Protein AF-M8BTB1-F1 (afdb_monomer)

Sequence (686 aa):
MDWPGTSPEGPGRAARLHAGSASSSSRSDLHRRWAAGRYTNGGRPGSVLAQKFVGAPLPLIKCDHCLKKVVRRVSTTLEHPGWVFIKCLNDGNGCKFWYWEEEYIDILIERNLVDVRALLTSIEAVDETCALVARSEARHETRCEEATSTSLDSKKKETRKMEAALPQINNECIKKTLIQLRGAVMEVGYLLKCILVFRPSSSFDTKTTTTNAGQPVWNDNEALTVGPRGPILLEDYHLLEKIAHFARERIPERVVHARGASAKGFFECTHDVTGLTCADFLRAPGARTPVIVRFSTVIHERGSPETIRDPRGFAVKFYTREGNWDLLGNNFPVFFIRDGIKFPDVIHAFKPNPKSHVQEYWRVFDFLSHHPESLHTFFFLFDDVGIPTDYRHMDGFGVNTYTFVSRAGKSHYVKFHWRPTCGVSCLMDDEATLVGGKNHSHATQDLYDSIDAGNFPEWKLFVQVIDPDDEDRFDFDPLDDTKTWPEDLVPLQPVGRLVLDRNVDNFFNENEQLAFGPGLVVPGIYYSDDKMLQCRVFAYADTQRYRLGPNYLMLPVNAPKCGFKNNHYDGAMNFMHRDEEVDYSPSRHAPLRHAEPASFPVPTRPVVGKREKTRIKKENDFVQPGERYRSWAPDRQDRFVRRFADALAHPKVSHELRVIWIDFLSKCDKSCGMKVANRLNVKPSM

pLDDT: mean 81.17, std 25.57, range [21.28, 98.94]

InterPro domains:
  IPR002226 Catalase haem-binding site [PS00437] (536-544)
  IPR010582 Catalase immune-responsive domain [PF06628] (616-680)
  IPR011614 Catalase core domain [PF00199] (210-589)
  IPR011614 Catalase core domain [SM01060] (210-593)
  IPR018028 Catalase, mono-functional, haem-containing [PR00067] (223-246)
  IPR018028 Catalase, mono-functional, haem-containing [PR00067] (286-304)
  IPR018028 Catalase, mono-functional, haem-containing [PR00067] (307-324)
  IPR018028 Catalase, mono-functional, haem-containing [PR00067] (326-344)
  IPR018028 Catalase, mono-functional, haem-containing [PR00067] (491-518)
  IPR018028 Catalase, mono-functional, haem-containing [PR00067] (523-549)
  IPR018028 Catalase, mono-functional, haem-containing [PS51402] (206-686)
  IPR018028 Catalase, mono-functional, haem-containing [PTHR11465] (199-681)
  IPR020835 Catalase superfamily [SSF56634] (205-683)
  IPR024708 Catalase active site [PS00438] (246-262)

Structure (mmCIF, N/CA/C/O backbone):
data_AF-M8BTB1-F1
#
_entry.id   AF-M8BTB1-F1
#
loop_
_atom_site.group_PDB
_atom_site.id
_atom_site.type_symbol
_atom_site.label_atom_id
_atom_site.label_alt_id
_atom_site.label_comp_id
_atom_site.label_asym_id
_atom_site.label_entity_id
_atom_site.label_seq_id
_atom_site.pdbx_PDB_ins_code
_atom_site.Cartn_x
_atom_site.Cartn_y
_atom_site.Cartn_z
_atom_site.occupancy
_atom_site.B_iso_or_equiv
_atom_site.auth_seq_id
_atom_site.auth_comp_id
_atom_site.auth_asym_id
_atom_site.auth_atom_id
_atom_site.pdbx_PDB_model_num
ATOM 1 N N . MET A 1 1 ? -51.068 15.895 -27.884 1.00 33.16 1 MET A N 1
ATOM 2 C CA . MET A 1 1 ? -50.832 15.275 -29.201 1.00 33.16 1 MET A CA 1
ATOM 3 C C . MET A 1 1 ? -50.877 13.779 -28.986 1.00 33.16 1 MET A C 1
ATOM 5 O O . MET A 1 1 ? -50.023 13.238 -28.297 1.00 33.16 1 MET A O 1
ATOM 9 N N . ASP A 1 2 ? -51.975 13.207 -29.460 1.00 22.30 2 ASP A N 1
ATOM 10 C CA . ASP A 1 2 ? -52.465 11.838 -29.312 1.00 22.30 2 ASP A CA 1
ATOM 11 C C . ASP A 1 2 ? -51.694 10.809 -30.169 1.00 22.30 2 ASP A C 1
ATOM 13 O O . ASP A 1 2 ? -51.317 11.130 -31.292 1.00 22.30 2 ASP A O 1
ATOM 17 N N . TRP A 1 3 ? -51.430 9.614 -29.603 1.00 21.28 3 TRP A N 1
ATOM 18 C CA . TRP A 1 3 ? -51.891 8.258 -30.030 1.00 21.28 3 TRP A CA 1
ATOM 19 C C . TRP A 1 3 ? -51.055 7.572 -31.160 1.00 21.28 3 TRP A C 1
ATOM 21 O O . TRP A 1 3 ? -50.485 8.277 -31.983 1.00 21.28 3 TRP A O 1
ATOM 31 N N . PRO A 1 4 ? -51.084 6.226 -31.369 1.00 46.47 4 PRO A N 1
ATOM 32 C CA . PRO A 1 4 ? -51.023 5.062 -30.437 1.00 46.47 4 PRO A CA 1
ATOM 33 C C . PRO A 1 4 ? -50.519 3.703 -31.062 1.00 46.47 4 PRO A C 1
ATOM 35 O O . PRO A 1 4 ? -50.318 3.593 -32.267 1.00 46.47 4 PRO A O 1
ATOM 38 N N . GLY A 1 5 ? -50.527 2.619 -30.259 1.00 26.34 5 GLY A N 1
ATOM 39 C CA . GLY A 1 5 ? -50.915 1.241 -30.672 1.00 26.34 5 GLY A CA 1
ATOM 40 C C . GLY A 1 5 ? -49.775 0.267 -31.036 1.00 26.34 5 GLY A C 1
ATOM 41 O O . GLY A 1 5 ? -48.797 0.678 -31.638 1.00 26.34 5 GLY A O 1
ATOM 42 N N . THR A 1 6 ? -49.778 -1.039 -30.732 1.00 27.08 6 THR A N 1
ATOM 43 C CA . THR A 1 6 ? -50.752 -2.002 -30.163 1.00 27.08 6 THR A CA 1
ATOM 44 C C . THR A 1 6 ? -50.003 -3.315 -29.823 1.00 27.08 6 THR A C 1
ATOM 46 O O . THR A 1 6 ? -49.077 -3.692 -30.536 1.00 27.08 6 THR A O 1
ATOM 49 N N . SER A 1 7 ? -50.419 -3.998 -28.753 1.00 24.66 7 SER A N 1
ATOM 50 C CA . SER A 1 7 ? -50.024 -5.337 -28.232 1.00 24.66 7 SER A CA 1
ATOM 51 C C . SER A 1 7 ? -50.728 -6.504 -28.996 1.00 24.66 7 SER A C 1
ATOM 53 O O . SER A 1 7 ? -51.380 -6.188 -29.991 1.00 24.66 7 SER A O 1
ATOM 55 N N . PRO A 1 8 ? -50.857 -7.778 -28.511 1.00 49.72 8 PRO A N 1
ATOM 56 C CA . PRO A 1 8 ? -50.023 -8.730 -27.723 1.00 49.72 8 PRO A CA 1
ATOM 57 C C . PRO A 1 8 ? -50.091 -10.208 -28.282 1.00 49.72 8 PRO A C 1
ATOM 59 O O . PRO A 1 8 ? -50.503 -10.396 -29.417 1.00 49.72 8 PRO A O 1
ATOM 62 N N . GLU A 1 9 ? -49.757 -11.225 -27.450 1.00 27.61 9 GLU A N 1
ATOM 63 C CA . GLU A 1 9 ? -49.920 -12.718 -27.554 1.00 27.61 9 GLU A CA 1
ATOM 64 C C . GLU A 1 9 ? -48.595 -13.497 -27.749 1.00 27.61 9 GLU A C 1
ATOM 66 O O . GLU A 1 9 ? -47.782 -13.125 -28.580 1.00 27.61 9 GLU A O 1
ATOM 71 N N . GLY A 1 10 ? -48.231 -14.585 -27.052 1.00 26.22 10 GLY A N 1
ATOM 72 C CA . GLY A 1 10 ? -48.847 -15.480 -26.061 1.00 26.22 10 GLY A CA 1
ATOM 73 C C . GLY A 1 10 ? -47.844 -16.624 -25.709 1.00 26.22 10 GLY A C 1
ATOM 74 O O . GLY A 1 10 ? -46.775 -16.691 -26.316 1.00 26.22 10 GLY A O 1
ATOM 75 N N . PRO A 1 11 ? -48.117 -17.500 -24.717 1.00 36.50 11 PRO A N 1
ATOM 76 C CA . PRO A 1 11 ? -47.102 -18.248 -23.951 1.00 36.50 11 PRO A CA 1
ATOM 77 C C . PRO A 1 11 ? -46.966 -19.746 -24.317 1.00 36.50 11 PRO A C 1
ATOM 79 O O . PRO A 1 11 ? -47.913 -20.366 -24.788 1.00 36.50 11 PRO A O 1
ATOM 82 N N . GLY A 1 12 ? -45.820 -20.373 -24.000 1.00 26.22 12 GLY A N 1
ATOM 83 C CA . GLY A 1 12 ? -45.592 -21.817 -24.190 1.00 26.22 12 GLY A CA 1
ATOM 84 C C . GLY A 1 12 ? -44.710 -22.454 -23.107 1.00 26.22 12 GLY A C 1
ATOM 85 O O . GLY A 1 12 ? -43.561 -22.071 -22.917 1.00 26.22 12 GLY A O 1
ATOM 86 N N . ARG A 1 13 ? -45.282 -23.422 -22.380 1.00 25.05 13 ARG A N 1
ATOM 87 C CA . ARG A 1 13 ? -44.732 -24.166 -21.231 1.00 25.05 13 ARG A CA 1
ATOM 88 C C . ARG A 1 13 ? -43.845 -25.365 -21.626 1.00 25.05 13 ARG A C 1
ATOM 90 O O . ARG A 1 13 ? -44.177 -26.100 -22.541 1.00 25.05 13 ARG A O 1
ATOM 97 N N . ALA A 1 14 ? -42.811 -25.583 -20.806 1.00 24.09 14 ALA A N 1
ATOM 98 C CA . ALA A 1 14 ? -42.321 -26.822 -20.165 1.00 24.09 14 ALA A CA 1
ATOM 99 C C . ALA A 1 14 ? -42.413 -28.220 -20.838 1.00 24.09 14 ALA A C 1
ATOM 101 O O . ALA A 1 14 ? -43.501 -28.737 -21.058 1.00 24.09 14 ALA A O 1
ATOM 102 N N . ALA A 1 15 ? -41.260 -28.914 -20.875 1.00 25.62 15 ALA A N 1
ATOM 103 C CA . ALA A 1 15 ? -41.054 -30.352 -20.576 1.00 25.62 15 ALA A CA 1
ATOM 104 C C . ALA A 1 15 ? -39.531 -30.573 -20.353 1.00 25.62 15 ALA A C 1
ATOM 106 O O . ALA A 1 15 ? -38.748 -30.281 -21.247 1.00 25.62 15 ALA A O 1
ATOM 107 N N . ARG A 1 16 ? -38.978 -30.745 -19.141 1.00 22.28 16 ARG A N 1
ATOM 108 C CA . ARG A 1 16 ? -38.882 -31.919 -18.237 1.00 22.28 16 ARG A CA 1
ATOM 109 C C . ARG A 1 16 ? -38.422 -33.260 -18.851 1.00 22.28 16 ARG A C 1
ATOM 111 O O . ARG A 1 16 ? -39.192 -33.921 -19.527 1.00 22.28 16 ARG A O 1
ATOM 118 N N . LEU A 1 17 ? -37.237 -33.668 -18.360 1.00 22.52 17 LEU A N 1
ATOM 119 C CA . LEU A 1 17 ? -36.791 -35.009 -17.929 1.00 22.52 17 LEU A CA 1
ATOM 120 C C . LEU A 1 17 ? -36.373 -36.038 -18.999 1.00 22.52 17 LEU A C 1
ATOM 122 O O . LEU A 1 17 ? -37.210 -36.593 -19.693 1.00 22.52 17 LEU A O 1
ATOM 126 N N . HIS A 1 18 ? -35.095 -36.440 -18.987 1.00 24.55 18 HIS A N 1
ATOM 127 C CA . HIS A 1 18 ? -34.702 -37.685 -18.310 1.00 24.55 18 HIS A CA 1
ATOM 128 C C . HIS A 1 18 ? -33.186 -37.800 -18.090 1.00 24.55 18 HIS A C 1
ATOM 130 O O . HIS A 1 18 ? -32.370 -37.431 -18.929 1.00 24.55 18 HIS A O 1
ATOM 136 N N . ALA A 1 19 ? -32.855 -38.320 -16.909 1.00 22.86 19 ALA A N 1
ATOM 137 C CA . ALA A 1 19 ? -31.531 -38.669 -16.430 1.00 22.86 19 ALA A CA 1
ATOM 138 C C . ALA A 1 19 ? -31.000 -39.958 -17.082 1.00 22.86 19 ALA A C 1
ATOM 140 O O . ALA A 1 19 ? -31.765 -40.885 -17.341 1.00 22.86 19 ALA A O 1
ATOM 141 N N . GLY A 1 20 ? -29.678 -40.033 -17.248 1.00 23.72 20 GLY A N 1
ATOM 142 C CA . GLY A 1 20 ? -28.930 -41.252 -17.545 1.00 23.72 20 GLY A CA 1
ATOM 143 C C . GLY A 1 20 ? -27.602 -41.221 -16.792 1.00 23.72 20 GLY A C 1
ATOM 144 O O . GLY A 1 20 ? -26.759 -40.365 -17.040 1.00 23.72 20 GLY A O 1
ATOM 145 N N . SER A 1 21 ? -27.475 -42.109 -15.814 1.00 23.00 21 SER A N 1
ATOM 146 C CA . SER A 1 21 ? -26.400 -42.223 -14.832 1.00 23.00 21 SER A CA 1
ATOM 147 C C . SER A 1 21 ? -25.109 -42.848 -15.374 1.00 23.00 21 SER A C 1
ATOM 149 O O . SER A 1 21 ? -25.145 -43.802 -16.142 1.00 23.00 21 SER A O 1
ATOM 151 N N . ALA A 1 22 ? -23.997 -42.311 -14.866 1.00 24.64 22 ALA A N 1
ATOM 152 C CA . ALA A 1 22 ? -22.661 -42.867 -14.625 1.00 24.64 22 ALA A CA 1
ATOM 153 C C . ALA A 1 22 ? -22.288 -44.282 -15.129 1.00 24.64 22 ALA A C 1
ATOM 155 O O . ALA A 1 22 ? -22.871 -45.281 -14.719 1.00 24.64 22 ALA A O 1
ATOM 156 N N . SER A 1 23 ? -21.128 -44.361 -15.793 1.00 24.12 23 SER A N 1
ATOM 157 C CA . SER A 1 23 ? -20.128 -45.400 -15.511 1.00 24.12 23 SER A CA 1
ATOM 158 C C . SER A 1 23 ? -18.717 -44.894 -15.827 1.00 24.12 23 SER A C 1
ATOM 160 O O . SER A 1 23 ? -18.455 -44.353 -16.899 1.00 24.12 23 SER A O 1
ATOM 162 N N . SER A 1 24 ? -17.820 -45.082 -14.868 1.00 28.62 24 SER A N 1
ATOM 163 C CA . SER A 1 24 ? -16.385 -44.816 -14.895 1.00 28.62 24 SER A CA 1
ATOM 164 C C . SER A 1 24 ? -15.642 -45.573 -16.005 1.00 28.62 24 SER A C 1
ATOM 166 O O . SER A 1 24 ? -15.710 -46.800 -16.050 1.00 28.62 24 SER A O 1
ATOM 168 N N . SER A 1 25 ? -14.829 -44.879 -16.805 1.00 24.80 25 SER A N 1
ATOM 169 C CA . SER A 1 25 ? -13.706 -45.501 -17.521 1.00 24.80 25 SER A CA 1
ATOM 170 C C . SER A 1 25 ? -12.569 -44.494 -17.745 1.00 24.80 25 SER A C 1
ATOM 172 O O . SER A 1 25 ? -12.757 -43.466 -18.389 1.00 24.80 25 SER A O 1
ATOM 174 N N . SER A 1 26 ? -11.423 -44.809 -17.137 1.00 25.16 26 SER A N 1
ATOM 175 C CA . SER A 1 26 ? -10.041 -44.331 -17.318 1.00 25.16 26 SER A CA 1
ATOM 176 C C . SER A 1 26 ? -9.737 -43.103 -18.199 1.00 25.16 26 SER A C 1
ATOM 178 O O . SER A 1 26 ? -10.024 -43.058 -19.394 1.00 25.16 26 SER A O 1
ATOM 180 N N . ARG A 1 27 ? -8.946 -42.189 -17.610 1.00 30.00 27 ARG A N 1
ATOM 181 C CA . ARG A 1 27 ? -8.251 -40.999 -18.160 1.00 30.00 27 ARG A CA 1
ATOM 182 C C . ARG A 1 27 ? -7.426 -41.199 -19.457 1.00 30.00 27 ARG A C 1
ATOM 184 O O . ARG A 1 27 ? -6.781 -40.258 -19.898 1.00 30.00 27 ARG A O 1
ATOM 191 N N . SER A 1 28 ? -7.441 -42.371 -20.091 1.00 33.41 28 SER A N 1
ATOM 192 C CA . SER A 1 28 ? -6.636 -42.705 -21.277 1.00 33.41 28 SER A CA 1
ATOM 193 C C . SER A 1 28 ? -7.424 -42.885 -22.585 1.00 33.41 28 SER A C 1
ATOM 195 O O . SER A 1 28 ? -6.794 -42.977 -23.638 1.00 33.41 28 SER A O 1
ATOM 197 N N . ASP A 1 29 ? -8.765 -42.881 -22.568 1.00 30.41 29 ASP A N 1
ATOM 198 C CA . ASP A 1 29 ? -9.572 -43.195 -23.768 1.00 30.41 29 ASP A CA 1
ATOM 199 C C . ASP A 1 29 ? -10.225 -41.993 -24.479 1.00 30.41 29 ASP A C 1
ATOM 201 O O . ASP A 1 29 ? -10.598 -42.101 -25.651 1.00 30.41 29 ASP A O 1
ATOM 205 N N . LEU A 1 30 ? -10.279 -40.810 -23.853 1.00 33.53 30 LEU A N 1
ATOM 206 C CA . LEU A 1 30 ? -10.783 -39.590 -24.509 1.00 33.53 30 LEU A CA 1
ATOM 207 C C . LEU A 1 30 ? -9.789 -38.971 -25.513 1.00 33.53 30 LEU A C 1
ATOM 209 O O . LEU A 1 30 ? -10.208 -38.260 -26.423 1.00 33.53 30 LEU A O 1
ATOM 213 N N . HIS A 1 31 ? -8.500 -39.322 -25.446 1.00 34.06 31 HIS A N 1
ATOM 214 C CA . HIS A 1 31 ? -7.478 -38.839 -26.386 1.00 34.06 31 HIS A CA 1
ATOM 215 C C . HIS A 1 31 ? -7.442 -39.583 -27.737 1.00 34.06 31 HIS A C 1
ATOM 217 O O . HIS A 1 31 ? -6.807 -39.106 -28.677 1.00 34.06 31 HIS A O 1
ATOM 223 N N . ARG A 1 32 ? -8.122 -40.734 -27.897 1.00 33.00 32 ARG A N 1
ATOM 224 C CA . ARG A 1 32 ? -8.042 -41.549 -29.135 1.00 33.00 32 ARG A CA 1
ATOM 225 C C . ARG A 1 32 ? -9.231 -41.432 -30.095 1.00 33.00 32 ARG A C 1
ATOM 227 O O . ARG A 1 32 ? -9.130 -41.932 -31.215 1.00 33.00 32 ARG A O 1
ATOM 234 N N . ARG A 1 33 ? -10.333 -40.766 -29.728 1.00 30.70 33 ARG A N 1
ATOM 235 C CA . ARG A 1 33 ? -11.575 -40.764 -30.537 1.00 30.70 33 ARG A CA 1
ATOM 236 C C . ARG A 1 33 ? -11.783 -39.581 -31.497 1.00 30.70 33 ARG A C 1
ATOM 238 O O . ARG A 1 33 ? -12.766 -39.585 -32.225 1.00 30.70 33 ARG A O 1
ATOM 245 N N . TRP A 1 34 ? -10.852 -38.636 -31.610 1.00 37.97 34 TRP A N 1
ATOM 246 C CA . TRP A 1 34 ? -11.015 -37.436 -32.460 1.00 37.97 34 TRP A CA 1
ATOM 247 C C . TRP A 1 34 ? -10.370 -37.505 -33.861 1.00 37.97 34 TRP A C 1
ATOM 249 O O . TRP A 1 34 ? -10.175 -36.486 -34.514 1.00 37.97 34 TRP A O 1
ATOM 259 N N . ALA A 1 35 ? -10.032 -38.703 -34.355 1.00 32.06 35 ALA A N 1
ATOM 260 C CA . ALA A 1 35 ? -9.289 -38.883 -35.613 1.00 32.06 35 ALA A CA 1
ATOM 261 C C . ALA A 1 35 ? -10.071 -39.572 -36.753 1.00 32.06 35 ALA A C 1
ATOM 263 O O . ALA A 1 35 ? -9.459 -40.198 -37.617 1.00 32.06 35 ALA A O 1
ATOM 264 N N . ALA A 1 36 ? -11.402 -39.479 -36.780 1.00 32.38 36 ALA A N 1
ATOM 265 C CA . ALA A 1 36 ? -12.212 -40.027 -37.872 1.00 32.38 36 ALA A CA 1
ATOM 266 C C . ALA A 1 36 ? -13.366 -39.080 -38.247 1.00 32.38 36 ALA A C 1
ATOM 268 O O . ALA A 1 36 ? -14.515 -39.301 -37.881 1.00 32.38 36 ALA A O 1
ATOM 269 N N . GLY A 1 37 ? -13.052 -38.021 -38.996 1.00 26.11 37 GLY A N 1
ATOM 270 C CA . GLY A 1 37 ? -14.020 -37.093 -39.587 1.00 26.11 37 GLY A CA 1
ATOM 271 C C . GLY A 1 37 ? -13.516 -36.611 -40.948 1.00 26.11 37 GLY A C 1
ATOM 272 O O . GLY A 1 37 ? -12.544 -35.872 -41.025 1.00 26.11 37 GLY A O 1
ATOM 273 N N . ARG A 1 38 ? -14.134 -37.127 -42.012 1.00 27.16 38 ARG A N 1
ATOM 274 C CA . ARG A 1 38 ? -13.758 -37.066 -43.437 1.00 27.16 38 ARG A CA 1
ATOM 275 C C . ARG A 1 38 ? -13.586 -35.634 -43.981 1.00 27.16 38 ARG A C 1
ATOM 277 O O . ARG A 1 38 ? -14.504 -34.831 -43.879 1.00 27.16 38 ARG A O 1
ATOM 284 N N . TYR A 1 39 ? -12.479 -35.379 -44.686 1.00 28.33 39 TYR A N 1
ATOM 285 C CA . TYR A 1 39 ? -12.365 -34.296 -45.672 1.00 28.33 39 TYR A CA 1
ATOM 286 C C . TYR A 1 39 ? -12.638 -34.870 -47.069 1.00 28.33 39 TYR A C 1
ATOM 288 O O . TYR A 1 39 ? -11.906 -35.746 -47.528 1.00 28.33 39 TYR A O 1
ATOM 296 N N . THR A 1 40 ? -13.679 -34.397 -47.754 1.00 27.52 40 THR A N 1
ATOM 297 C CA . THR A 1 40 ? -13.929 -34.708 -49.171 1.00 27.52 40 THR A CA 1
ATOM 298 C C . THR A 1 40 ? -13.496 -33.539 -50.050 1.00 27.52 40 THR A C 1
ATOM 300 O O . THR A 1 40 ? -14.032 -32.440 -49.927 1.00 27.52 40 THR A O 1
ATOM 303 N N . ASN A 1 41 ? -12.551 -33.795 -50.958 1.00 30.44 41 ASN A N 1
ATOM 304 C CA . ASN A 1 41 ? -12.220 -32.932 -52.092 1.00 30.44 41 ASN A CA 1
ATOM 305 C C . ASN A 1 41 ? -13.186 -33.210 -53.258 1.00 30.44 41 ASN A C 1
ATOM 307 O O . ASN A 1 41 ? -13.274 -34.346 -53.717 1.00 30.44 41 ASN A O 1
ATOM 311 N N . GLY A 1 42 ? -13.842 -32.172 -53.780 1.00 23.44 42 GLY A N 1
ATOM 312 C CA . GLY A 1 42 ? -14.579 -32.184 -55.050 1.00 23.44 42 GLY A CA 1
ATOM 313 C C . GLY A 1 42 ? -14.791 -30.749 -55.558 1.00 23.44 42 GLY A C 1
ATOM 314 O O . GLY A 1 42 ? -15.279 -29.916 -54.805 1.00 23.44 42 GLY A O 1
ATOM 315 N N . GLY A 1 43 ? -14.348 -30.450 -56.791 1.00 23.52 43 GLY A N 1
ATOM 316 C CA . GLY A 1 43 ? -14.381 -29.117 -57.443 1.00 23.52 43 GLY A CA 1
ATOM 317 C C . GLY A 1 43 ? -15.799 -28.574 -57.705 1.00 23.52 43 GLY A C 1
ATOM 318 O O . GLY A 1 43 ? -16.763 -29.309 -57.556 1.00 23.52 43 GLY A O 1
ATOM 319 N N . ARG A 1 44 ? -16.040 -27.325 -58.138 1.00 24.66 44 ARG A N 1
ATOM 320 C CA . ARG A 1 44 ? -15.306 -26.391 -59.029 1.00 24.66 44 ARG A CA 1
ATOM 321 C C . ARG A 1 44 ? -15.930 -24.953 -58.873 1.00 24.66 44 ARG A C 1
ATOM 323 O O . ARG A 1 44 ? -16.684 -24.766 -57.929 1.00 24.66 44 ARG A O 1
ATOM 330 N N . PRO A 1 45 ? -15.619 -23.928 -59.701 1.00 39.88 45 PRO A N 1
ATOM 331 C CA . PRO A 1 45 ? -14.878 -22.714 -59.337 1.00 39.88 45 PRO A CA 1
ATOM 332 C C . PRO A 1 45 ? -15.718 -21.423 -59.175 1.00 39.88 45 PRO A C 1
ATOM 334 O O . PRO A 1 45 ? -16.728 -21.244 -59.848 1.00 39.88 45 PRO A O 1
ATOM 337 N N . GLY A 1 46 ? -15.203 -20.456 -58.404 1.00 26.28 46 GLY A N 1
ATOM 338 C CA . GLY A 1 46 ? -15.577 -19.042 -58.555 1.00 26.28 46 GLY A CA 1
ATOM 339 C C . GLY A 1 46 ? -15.630 -18.235 -57.260 1.00 26.28 46 GLY A C 1
ATOM 340 O O . GLY A 1 46 ? -16.676 -18.173 -56.639 1.00 26.28 46 GLY A O 1
ATOM 341 N N . SER A 1 47 ? -14.514 -17.597 -56.895 1.00 24.88 47 SER A N 1
ATOM 342 C CA . SER A 1 47 ? -14.435 -16.211 -56.389 1.00 24.88 47 SER A CA 1
ATOM 343 C C . SER A 1 47 ? -13.053 -15.982 -55.775 1.00 24.88 47 SER A C 1
ATOM 345 O O . SER A 1 47 ? -12.616 -16.703 -54.879 1.00 24.88 47 SER A O 1
ATOM 347 N N . VAL A 1 48 ? -12.351 -14.991 -56.306 1.00 36.56 48 VAL A N 1
ATOM 348 C CA . VAL A 1 48 ? -11.029 -14.530 -55.877 1.00 36.56 48 VAL A CA 1
ATOM 349 C C . VAL A 1 48 ? -11.116 -13.919 -54.464 1.00 36.56 48 VAL A C 1
ATOM 351 O O . VAL A 1 48 ? -12.111 -13.275 -54.153 1.00 36.56 48 VAL A O 1
ATOM 354 N N . LEU A 1 49 ? -10.049 -14.110 -53.667 1.00 34.06 49 LEU A N 1
ATOM 355 C CA . LEU A 1 49 ? -9.771 -13.621 -52.295 1.00 34.06 49 LEU A CA 1
ATOM 356 C C . LEU A 1 49 ? -10.269 -14.486 -51.116 1.00 34.06 49 LEU A C 1
ATOM 358 O O . LEU A 1 49 ? -11.184 -14.128 -50.385 1.00 34.06 49 LEU A O 1
ATOM 362 N N . ALA A 1 50 ? -9.537 -15.573 -50.843 1.00 25.95 50 ALA A N 1
ATOM 363 C CA . ALA A 1 50 ? -9.417 -16.143 -49.500 1.00 25.95 50 ALA A CA 1
ATOM 364 C C . ALA A 1 50 ? -7.933 -16.127 -49.090 1.00 25.95 50 ALA A C 1
ATOM 366 O O . ALA A 1 50 ? -7.126 -16.905 -49.606 1.00 25.95 50 ALA A O 1
ATOM 367 N N . GLN A 1 51 ? -7.559 -15.217 -48.185 1.00 29.97 51 GLN A N 1
ATOM 368 C CA . GLN A 1 51 ? -6.248 -15.210 -47.535 1.00 29.97 51 GLN A CA 1
ATOM 369 C C . GLN A 1 51 ? -6.088 -16.492 -46.706 1.00 29.97 51 GLN A C 1
ATOM 371 O O . GLN A 1 51 ? -6.708 -16.671 -45.659 1.00 29.97 51 GLN A O 1
ATOM 376 N N . LYS A 1 52 ? -5.239 -17.406 -47.181 1.00 30.20 52 LYS A N 1
ATOM 377 C CA . LYS A 1 52 ? -4.748 -18.540 -46.396 1.00 30.20 52 LYS A CA 1
ATOM 378 C C . LYS A 1 52 ? -3.677 -18.045 -45.418 1.00 30.20 52 LYS A C 1
ATOM 380 O O . LYS A 1 52 ? -2.531 -17.865 -45.819 1.00 30.20 52 LYS A O 1
ATOM 385 N N . PHE A 1 53 ? -4.000 -17.922 -44.133 1.00 33.88 53 PHE A N 1
ATOM 386 C CA . PHE A 1 53 ? -2.976 -17.936 -43.081 1.00 33.88 53 PHE A CA 1
ATOM 387 C C . PHE A 1 53 ? -2.429 -19.366 -42.933 1.00 33.88 53 PHE A C 1
ATOM 389 O O . PHE A 1 53 ? -2.904 -20.167 -42.128 1.00 33.88 53 PHE A O 1
ATOM 396 N N . VAL A 1 54 ? -1.433 -19.718 -43.750 1.00 42.62 54 VAL A N 1
ATOM 397 C CA . VAL A 1 54 ? -0.609 -20.916 -43.542 1.00 42.62 54 VAL A CA 1
ATOM 398 C C . VAL A 1 54 ? 0.554 -20.498 -42.649 1.00 42.62 54 VAL A C 1
ATOM 400 O O . VAL A 1 54 ? 1.526 -19.932 -43.131 1.00 42.62 54 VAL A O 1
ATOM 403 N N . GLY A 1 55 ? 0.463 -20.741 -41.340 1.00 53.00 55 GLY A N 1
ATOM 404 C CA . GLY A 1 55 ? 1.590 -20.490 -40.432 1.00 53.00 55 GLY A CA 1
ATOM 405 C C . GLY A 1 55 ? 2.840 -21.249 -40.894 1.00 53.00 55 GLY A C 1
ATOM 406 O O . GLY A 1 55 ? 2.753 -22.442 -41.221 1.00 53.00 55 GLY A O 1
ATOM 407 N N . ALA A 1 56 ? 3.960 -20.533 -40.963 1.00 64.00 56 ALA A N 1
ATOM 408 C CA . ALA A 1 56 ? 5.224 -21.021 -41.493 1.00 64.00 56 ALA A CA 1
ATOM 409 C C . ALA A 1 56 ? 5.799 -22.181 -40.647 1.00 64.00 56 ALA A C 1
ATOM 411 O O . ALA A 1 56 ? 5.554 -22.243 -39.438 1.00 64.00 56 ALA A O 1
ATOM 412 N N . PRO A 1 57 ? 6.558 -23.112 -41.259 1.00 74.06 57 PRO A N 1
ATOM 413 C CA . PRO A 1 57 ? 7.321 -24.125 -40.532 1.00 74.06 57 PRO A CA 1
ATOM 414 C C . PRO A 1 57 ? 8.267 -23.480 -39.523 1.00 74.06 57 PRO A C 1
ATOM 416 O O . PRO A 1 57 ? 8.994 -22.562 -39.888 1.00 74.06 57 PRO A O 1
ATOM 419 N N . LEU A 1 58 ? 8.317 -24.001 -38.298 1.00 69.00 58 LEU A N 1
ATOM 420 C CA . LEU A 1 58 ? 9.337 -23.647 -37.313 1.00 69.00 58 LEU A CA 1
ATOM 421 C C . LEU A 1 58 ? 10.585 -24.498 -37.607 1.00 69.00 58 LEU A C 1
ATOM 423 O O . LEU A 1 58 ? 10.573 -25.704 -37.353 1.00 69.00 58 LEU A O 1
ATOM 427 N N . PRO A 1 59 ? 11.645 -23.936 -38.218 1.00 60.69 59 PRO A N 1
ATOM 428 C CA . PRO A 1 59 ? 12.709 -24.737 -38.821 1.00 60.69 59 PRO A CA 1
ATOM 429 C C . PRO A 1 59 ? 13.655 -25.368 -37.795 1.00 60.69 59 PRO A C 1
ATOM 431 O O . PRO A 1 59 ? 14.297 -26.361 -38.126 1.00 60.69 59 PRO A O 1
ATOM 434 N N . LEU A 1 60 ? 13.712 -24.814 -36.581 1.00 63.00 60 LEU A N 1
ATOM 435 C CA . LEU A 1 60 ? 14.592 -25.250 -35.494 1.00 63.00 60 LEU A CA 1
ATOM 436 C C . LEU A 1 60 ? 13.940 -26.270 -34.555 1.00 63.00 60 LEU A C 1
ATOM 438 O O . LEU A 1 60 ? 14.610 -26.791 -33.671 1.00 63.00 60 LEU A O 1
ATOM 442 N N . ILE A 1 61 ? 12.646 -26.546 -34.725 1.00 72.25 61 ILE A N 1
ATOM 443 C CA . ILE A 1 61 ? 11.844 -27.303 -33.766 1.00 72.25 61 ILE A CA 1
ATOM 444 C C . ILE A 1 61 ? 11.236 -28.531 -34.454 1.00 72.25 61 ILE A C 1
ATOM 446 O O . ILE A 1 61 ? 10.677 -28.438 -35.554 1.00 72.25 61 ILE A O 1
ATOM 450 N N . LYS A 1 62 ? 11.356 -29.698 -33.810 1.00 78.44 62 LYS A N 1
ATOM 451 C CA . LYS A 1 62 ? 10.957 -30.994 -34.373 1.00 78.44 62 LYS A CA 1
ATOM 452 C C . LYS A 1 62 ? 9.883 -31.690 -33.544 1.00 78.44 62 LYS A C 1
ATOM 454 O O . LYS A 1 62 ? 9.93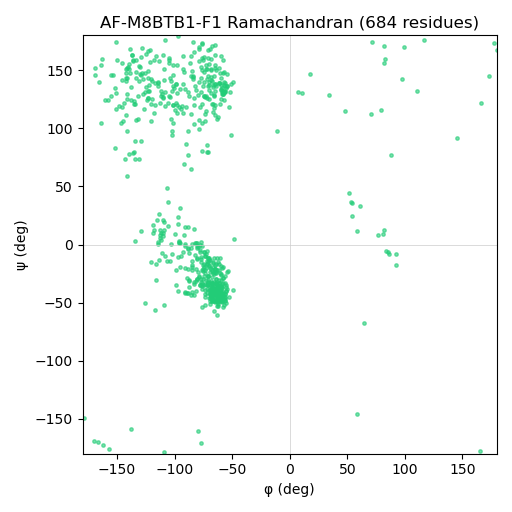1 -31.724 -32.321 1.00 78.44 62 LYS A O 1
ATOM 459 N N . CYS A 1 63 ? 8.940 -32.316 -34.242 1.00 81.00 63 CYS A N 1
ATOM 460 C CA . CYS A 1 63 ? 7.921 -33.187 -33.665 1.00 81.00 63 CYS A CA 1
ATOM 461 C C . CYS A 1 63 ? 8.577 -34.328 -32.875 1.00 81.00 63 CYS A C 1
ATOM 463 O O . CYS A 1 63 ? 9.435 -35.018 -33.421 1.00 81.00 63 CYS A O 1
ATOM 465 N N . ASP A 1 64 ? 8.138 -34.574 -31.642 1.00 78.56 64 ASP A N 1
ATOM 466 C CA . ASP A 1 64 ? 8.730 -35.606 -30.777 1.00 78.56 64 ASP A CA 1
ATOM 467 C C . ASP A 1 64 ? 8.446 -37.047 -31.250 1.00 78.56 64 ASP A C 1
ATOM 469 O O . ASP A 1 64 ? 9.186 -37.969 -30.924 1.00 78.56 64 ASP A O 1
ATOM 473 N N . HIS A 1 65 ? 7.409 -37.238 -32.073 1.00 81.44 65 HIS A N 1
ATOM 474 C CA . HIS A 1 65 ? 7.019 -38.543 -32.607 1.00 81.44 65 HIS A CA 1
ATOM 475 C C . HIS A 1 65 ? 7.727 -38.933 -33.910 1.00 81.44 65 HIS A C 1
ATOM 477 O O . HIS A 1 65 ? 7.993 -40.111 -34.129 1.00 81.44 65 HIS A O 1
ATOM 483 N N . CYS A 1 66 ? 7.992 -37.986 -34.816 1.00 83.38 66 CYS A N 1
ATOM 484 C CA . CYS A 1 66 ? 8.542 -38.303 -36.147 1.00 83.38 66 CYS A CA 1
ATOM 485 C C . CYS A 1 66 ? 9.699 -37.402 -36.594 1.00 83.38 66 CYS A C 1
ATOM 487 O O . CYS A 1 66 ? 10.169 -37.520 -37.727 1.00 83.38 66 CYS A O 1
ATOM 489 N N . LEU A 1 67 ? 10.139 -36.482 -35.730 1.00 78.38 67 LEU A N 1
ATOM 490 C CA . LEU A 1 67 ? 11.274 -35.573 -35.924 1.00 78.38 67 LEU A CA 1
ATOM 491 C C . LEU A 1 67 ? 11.184 -34.654 -37.156 1.00 78.38 67 LEU A C 1
ATOM 493 O O . LEU A 1 67 ? 12.156 -33.994 -37.531 1.00 78.38 67 LEU A O 1
ATOM 497 N N . LYS A 1 68 ? 10.013 -34.575 -37.795 1.00 83.62 68 LYS A N 1
ATOM 498 C CA . LYS A 1 68 ? 9.722 -33.604 -38.856 1.00 83.62 68 LYS A CA 1
ATOM 499 C C . LYS A 1 68 ? 9.418 -32.233 -38.255 1.00 83.62 68 LYS A C 1
ATOM 501 O O . LYS A 1 68 ? 9.005 -32.128 -37.101 1.00 83.62 68 LYS A O 1
ATOM 506 N N . LYS A 1 69 ? 9.589 -31.184 -39.064 1.00 82.25 69 LYS A N 1
ATOM 507 C CA . LYS A 1 69 ? 9.282 -29.802 -38.675 1.00 82.25 69 LYS A CA 1
ATOM 508 C C . LYS A 1 69 ? 7.820 -29.667 -38.248 1.00 82.25 69 LYS A C 1
ATOM 510 O O . LYS A 1 69 ? 6.933 -30.354 -38.766 1.00 82.25 69 LYS A O 1
ATOM 515 N N . VAL A 1 70 ? 7.586 -28.758 -37.318 1.00 84.69 70 VAL A N 1
ATOM 516 C CA . VAL A 1 70 ? 6.254 -28.436 -36.804 1.00 84.69 70 VAL A CA 1
ATOM 517 C C . VAL A 1 70 ? 5.818 -27.052 -37.268 1.00 84.69 70 VAL A C 1
ATOM 519 O O . VAL A 1 70 ? 6.627 -26.249 -37.733 1.00 84.69 70 VAL A O 1
ATOM 522 N N . VAL A 1 71 ? 4.525 -26.778 -37.168 1.00 83.19 71 VAL A N 1
ATOM 523 C CA . VAL A 1 71 ? 3.930 -25.475 -37.463 1.00 83.19 71 VAL A CA 1
ATOM 524 C C . VAL A 1 71 ? 3.172 -24.958 -36.260 1.00 83.19 71 VAL A C 1
ATOM 526 O O . VAL A 1 71 ? 2.484 -25.713 -35.574 1.00 83.19 71 VAL A O 1
ATOM 529 N N . ARG A 1 72 ? 3.247 -23.643 -36.070 1.00 81.81 72 ARG A N 1
ATOM 530 C CA . ARG A 1 72 ? 2.414 -22.913 -35.121 1.00 81.81 72 ARG A CA 1
ATOM 531 C C . ARG A 1 72 ? 1.051 -22.615 -35.739 1.00 81.81 72 ARG A C 1
ATOM 533 O O . ARG A 1 72 ? 0.954 -22.240 -36.918 1.00 81.81 72 ARG A O 1
ATOM 540 N N . ARG A 1 73 ? -0.012 -22.813 -34.966 1.00 79.94 73 ARG A N 1
ATOM 541 C CA . ARG A 1 73 ? -1.401 -22.566 -35.365 1.00 79.94 73 ARG A CA 1
ATOM 542 C C . ARG A 1 73 ? -2.166 -21.930 -34.214 1.00 79.94 73 ARG A C 1
ATOM 544 O O . ARG A 1 73 ? -1.813 -22.099 -33.055 1.00 79.94 73 ARG A O 1
ATOM 551 N N . VAL A 1 74 ? -3.218 -21.203 -34.566 1.00 71.06 74 VAL A N 1
ATOM 552 C CA . VAL A 1 74 ? -4.143 -20.582 -33.618 1.00 71.06 74 VAL A CA 1
ATOM 553 C C . VAL A 1 74 ? -5.476 -21.309 -33.734 1.00 71.06 74 VAL A C 1
ATOM 555 O O . VAL A 1 74 ? -5.974 -21.520 -34.841 1.00 71.06 74 VAL A O 1
ATOM 558 N N . SER A 1 75 ? -6.020 -21.742 -32.605 1.00 72.50 75 SER A N 1
ATOM 559 C CA . SER A 1 75 ? -7.286 -22.450 -32.514 1.00 72.50 75 SER A CA 1
ATOM 560 C C . SER A 1 75 ? -8.447 -21.505 -32.799 1.00 72.50 75 SER A C 1
ATOM 562 O O . SER A 1 75 ? -8.499 -20.374 -32.315 1.00 72.50 75 SER A O 1
ATOM 564 N N . THR A 1 76 ? -9.395 -21.984 -33.597 1.00 73.12 76 THR A N 1
ATOM 565 C CA . THR A 1 76 ? -10.635 -21.278 -33.944 1.00 73.12 76 THR A CA 1
ATOM 566 C C . THR A 1 76 ? -11.870 -21.948 -33.336 1.00 73.12 76 THR A C 1
ATOM 568 O O . THR A 1 76 ? -12.996 -21.604 -33.684 1.00 73.12 76 THR A O 1
ATOM 571 N N . THR A 1 77 ? -11.679 -22.920 -32.438 1.00 64.00 77 THR A N 1
ATOM 572 C CA . THR A 1 77 ? -12.773 -23.644 -31.775 1.00 64.00 77 THR A CA 1
ATOM 573 C C . THR A 1 77 ? -13.485 -22.771 -30.744 1.00 64.00 77 THR A C 1
ATOM 575 O O . THR A 1 77 ? -12.840 -21.941 -30.111 1.00 64.00 77 THR A O 1
ATOM 578 N N . LEU A 1 78 ? -14.774 -23.028 -30.506 1.00 49.31 78 LEU A N 1
ATOM 579 C CA . LEU A 1 78 ? -15.590 -22.329 -29.500 1.00 49.31 78 LEU A CA 1
ATOM 580 C C . LEU A 1 78 ? -15.083 -22.490 -28.057 1.00 49.31 78 LEU A C 1
ATOM 582 O O . LEU A 1 78 ? -15.251 -21.575 -27.262 1.00 49.31 78 LEU A O 1
ATOM 586 N N . GLU A 1 79 ? -14.451 -23.618 -27.727 1.00 51.44 79 GLU A N 1
ATOM 587 C CA . GLU A 1 79 ? -13.956 -23.901 -26.369 1.00 51.44 79 GLU A CA 1
ATOM 588 C C . GLU A 1 79 ? -12.613 -23.210 -26.065 1.00 51.44 79 GLU A C 1
ATOM 590 O O . GLU A 1 79 ? -12.360 -22.824 -24.927 1.00 51.44 79 GLU A O 1
ATOM 595 N N . HIS A 1 80 ? -11.775 -22.997 -27.087 1.00 63.56 80 HIS A N 1
ATOM 596 C CA . HIS A 1 80 ? -10.439 -22.396 -26.959 1.00 63.56 80 HIS A CA 1
ATOM 597 C C . HIS A 1 80 ? -10.103 -21.437 -28.122 1.00 63.56 80 HIS A C 1
ATOM 599 O O . HIS A 1 80 ? -9.139 -21.675 -28.856 1.00 63.56 80 HIS A O 1
ATOM 605 N N . PRO A 1 81 ? -10.890 -20.373 -28.365 1.00 70.56 81 PRO A N 1
ATOM 606 C CA . PRO A 1 81 ? -10.628 -19.455 -29.468 1.00 70.56 81 PRO A CA 1
ATOM 607 C C . PRO A 1 81 ? -9.368 -18.627 -29.187 1.00 70.56 81 PRO A C 1
ATOM 609 O O . PRO A 1 81 ? -9.194 -18.082 -28.100 1.00 70.56 81 PRO A O 1
ATOM 612 N N . GLY A 1 82 ? -8.469 -18.528 -30.166 1.00 62.62 82 GLY A N 1
ATOM 613 C CA . GLY A 1 82 ? -7.230 -17.751 -30.051 1.00 62.62 82 GLY A CA 1
ATOM 614 C C . GLY A 1 82 ? -6.067 -18.478 -29.366 1.00 62.62 82 GLY A C 1
ATOM 615 O O . GLY A 1 82 ? -4.954 -17.958 -29.358 1.00 62.62 82 GLY A O 1
ATOM 616 N N . TRP A 1 83 ? -6.285 -19.683 -28.833 1.00 66.62 83 TRP A N 1
ATOM 617 C CA . TRP A 1 83 ? -5.229 -20.462 -28.183 1.00 66.62 83 TRP A CA 1
ATOM 618 C C . TRP A 1 83 ? -4.239 -21.016 -29.199 1.00 66.62 83 TRP A C 1
ATOM 620 O O . TRP A 1 83 ? -4.625 -21.447 -30.285 1.00 66.62 83 TRP A O 1
ATOM 630 N N . VAL A 1 84 ? -2.957 -21.036 -28.853 1.00 69.81 84 VAL A N 1
ATOM 631 C CA . VAL A 1 84 ? -1.899 -21.431 -29.782 1.00 69.81 84 VAL A CA 1
ATOM 632 C C . VAL A 1 84 ? -1.514 -22.882 -29.549 1.00 69.81 84 VAL A C 1
ATOM 634 O O . VAL A 1 84 ? -1.212 -23.284 -28.429 1.00 69.81 84 VAL A O 1
ATOM 637 N N . PHE A 1 85 ? -1.472 -23.658 -30.626 1.00 80.44 85 PHE A N 1
ATOM 638 C CA . PHE A 1 85 ? -1.026 -25.044 -30.600 1.00 80.44 85 PHE A CA 1
ATOM 639 C C . PHE A 1 85 ? 0.004 -25.313 -31.694 1.00 80.44 85 PHE A C 1
ATOM 641 O O . PHE A 1 85 ? 0.041 -24.657 -32.744 1.00 80.44 85 PHE A O 1
ATOM 648 N N . ILE A 1 86 ? 0.847 -26.306 -31.442 1.00 84.56 86 ILE A N 1
ATOM 649 C CA . ILE A 1 86 ? 1.899 -26.748 -32.344 1.00 84.56 86 ILE A CA 1
ATOM 650 C C . ILE A 1 86 ? 1.507 -28.097 -32.933 1.00 84.56 86 ILE A C 1
ATOM 652 O O . ILE A 1 86 ? 1.105 -29.007 -32.213 1.00 84.56 86 ILE A O 1
ATOM 656 N N . LYS A 1 87 ? 1.615 -28.233 -34.257 1.00 88.62 87 LYS A N 1
ATOM 657 C CA . LYS A 1 87 ? 1.250 -29.458 -34.982 1.00 88.62 87 LYS A CA 1
ATOM 658 C C . LYS A 1 87 ? 2.364 -29.906 -35.917 1.00 88.62 87 LYS A C 1
ATOM 660 O O . LYS A 1 87 ? 3.069 -29.081 -36.495 1.00 88.62 87 LYS A O 1
ATOM 665 N N . CYS A 1 88 ? 2.518 -31.213 -36.107 1.00 87.69 88 CYS A N 1
ATOM 666 C CA . CYS A 1 88 ? 3.490 -31.750 -37.058 1.00 87.69 88 CYS A CA 1
ATOM 667 C C . CYS A 1 88 ? 3.091 -31.444 -38.510 1.00 87.69 88 CYS A C 1
ATOM 669 O O . CYS A 1 88 ? 1.927 -31.566 -38.877 1.00 87.69 88 CYS A O 1
ATOM 671 N N . LEU A 1 89 ? 4.063 -31.124 -39.371 1.00 82.25 89 LEU A N 1
ATOM 672 C CA . LEU A 1 89 ? 3.823 -30.998 -40.816 1.00 82.25 89 LEU A CA 1
ATOM 673 C C . LEU A 1 89 ? 3.467 -32.317 -41.508 1.00 82.25 89 LEU A C 1
ATOM 675 O O . LEU A 1 89 ? 2.922 -32.292 -42.605 1.00 82.25 89 LEU A O 1
ATOM 679 N N . ASN A 1 90 ? 3.785 -33.455 -40.891 1.00 82.75 90 ASN A N 1
ATOM 680 C CA . ASN A 1 90 ? 3.412 -34.778 -41.390 1.00 82.75 90 ASN A CA 1
ATOM 681 C C . ASN A 1 90 ? 2.054 -35.256 -40.839 1.00 82.75 90 ASN A C 1
ATOM 683 O O . ASN A 1 90 ? 1.742 -36.448 -40.878 1.00 82.75 90 ASN A O 1
ATOM 687 N N . ASP A 1 91 ? 1.271 -34.339 -40.270 1.00 73.62 91 ASP A N 1
ATOM 688 C CA . ASP A 1 91 ? -0.075 -34.622 -39.797 1.00 73.62 91 ASP A CA 1
ATOM 689 C C . ASP A 1 91 ? -0.969 -35.145 -40.934 1.00 73.62 91 ASP A C 1
ATOM 691 O O . ASP A 1 91 ? -1.000 -34.585 -42.029 1.00 73.62 91 ASP A O 1
ATOM 695 N N . GLY A 1 92 ? -1.650 -36.268 -40.688 1.00 60.91 92 GLY A N 1
ATOM 696 C CA . GLY A 1 92 ? -2.454 -36.984 -41.690 1.00 60.91 92 GLY A CA 1
ATOM 697 C C . GLY A 1 92 ? -1.716 -38.090 -42.463 1.00 60.91 92 GLY A C 1
ATOM 698 O O . GLY A 1 92 ? -2.372 -38.998 -42.964 1.00 60.91 92 GLY A O 1
ATOM 699 N N . ASN A 1 93 ? -0.377 -38.108 -42.461 1.00 70.25 93 ASN A N 1
ATOM 700 C CA . ASN A 1 93 ? 0.463 -39.167 -43.052 1.00 70.25 93 ASN A CA 1
ATOM 701 C C . ASN A 1 93 ? 1.114 -40.050 -41.965 1.00 70.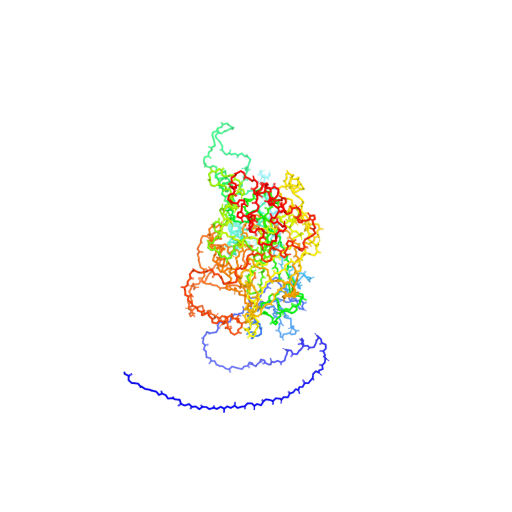25 93 ASN A C 1
ATOM 703 O O . ASN A 1 93 ? 2.323 -40.287 -41.958 1.00 70.25 93 ASN A O 1
ATOM 707 N N . GLY A 1 94 ? 0.305 -40.504 -41.000 1.00 68.44 94 GLY A N 1
ATOM 708 C CA . GLY A 1 94 ? 0.720 -41.421 -39.926 1.00 68.44 94 GLY A CA 1
ATOM 709 C C . GLY A 1 94 ? 1.206 -40.763 -38.627 1.00 68.44 94 GLY A C 1
ATOM 710 O O . GLY A 1 94 ? 1.359 -41.458 -37.627 1.00 68.44 94 GLY A O 1
ATOM 711 N N . CYS A 1 95 ? 1.380 -39.437 -38.590 1.00 76.69 95 CYS A N 1
ATOM 712 C CA . CYS A 1 95 ? 1.694 -38.686 -37.371 1.00 76.69 95 CYS A CA 1
ATOM 713 C C . CYS A 1 95 ? 0.440 -37.946 -36.873 1.00 76.69 95 CYS A C 1
ATOM 715 O O . CYS A 1 95 ? -0.177 -37.225 -37.648 1.00 76.69 95 CYS A O 1
ATOM 717 N N . LYS A 1 96 ? 0.052 -38.120 -35.602 1.00 80.94 96 LYS A N 1
ATOM 718 C CA . LYS A 1 96 ? -1.074 -37.397 -34.958 1.00 80.94 96 LYS A CA 1
ATOM 719 C C . LYS A 1 96 ? -0.602 -36.377 -33.916 1.00 80.94 96 LYS A C 1
ATOM 721 O O . LYS A 1 96 ? -1.355 -35.996 -33.029 1.00 80.94 96 LYS A O 1
ATOM 726 N N . PHE A 1 97 ? 0.663 -35.984 -34.009 1.00 80.81 97 PHE A N 1
ATOM 727 C CA . PHE A 1 97 ? 1.324 -35.093 -33.068 1.00 80.81 97 PHE A CA 1
ATOM 728 C C . PHE A 1 97 ? 0.715 -33.686 -33.094 1.00 80.81 97 PHE A C 1
ATOM 730 O O . PHE A 1 97 ? 0.806 -32.983 -34.111 1.00 80.81 97 PHE A O 1
ATOM 737 N N . TRP A 1 98 ? 0.156 -33.271 -31.961 1.00 86.69 98 TRP A N 1
ATOM 738 C CA . TRP A 1 98 ? -0.165 -31.884 -31.651 1.00 86.69 98 TRP A CA 1
ATOM 739 C C . TRP A 1 98 ? -0.154 -31.676 -30.132 1.00 86.69 98 TRP A C 1
ATOM 741 O O . TRP A 1 98 ? -0.525 -32.586 -29.396 1.00 86.69 98 TRP A O 1
ATOM 751 N N . TYR A 1 99 ? 0.257 -30.490 -29.692 1.00 83.94 99 TYR A N 1
ATOM 752 C CA . TYR A 1 99 ? 0.278 -30.068 -28.286 1.00 83.94 99 TYR A CA 1
ATOM 753 C C . TYR A 1 99 ? -0.031 -28.575 -28.196 1.00 83.94 99 TYR A C 1
ATOM 755 O O . TYR A 1 99 ? 0.197 -27.839 -29.166 1.00 83.94 99 TYR A O 1
ATOM 763 N N . TRP A 1 100 ? -0.534 -28.112 -27.052 1.00 84.00 100 TRP A N 1
ATOM 764 C CA . TRP A 1 100 ? -0.609 -26.674 -26.794 1.00 84.00 100 TRP A CA 1
ATOM 765 C C . TRP A 1 100 ? 0.801 -26.076 -26.709 1.00 84.00 100 TRP A C 1
ATOM 767 O O . TRP A 1 100 ? 1.763 -26.781 -26.409 1.00 84.00 100 TRP A O 1
ATOM 777 N N . GLU A 1 101 ? 0.948 -24.791 -27.041 1.00 74.50 101 GLU A N 1
ATOM 778 C CA . GLU A 1 101 ? 2.268 -24.145 -27.130 1.00 74.50 101 GLU A CA 1
ATOM 779 C C . GLU A 1 101 ? 3.075 -24.267 -25.828 1.00 74.50 101 GLU A C 1
ATOM 781 O O . GLU A 1 101 ? 4.247 -24.623 -25.888 1.00 74.50 101 GLU A O 1
ATOM 786 N N . GLU A 1 102 ? 2.439 -24.070 -24.672 1.00 56.78 102 GLU A N 1
ATOM 787 C CA . GLU A 1 102 ? 3.083 -24.188 -23.356 1.00 56.78 102 GLU A CA 1
ATOM 788 C C . GLU A 1 102 ? 3.526 -25.630 -23.061 1.00 56.78 102 GLU A C 1
ATOM 790 O O . GLU A 1 102 ? 4.695 -25.865 -22.771 1.00 56.78 102 GLU A O 1
ATOM 795 N N . GLU A 1 103 ? 2.642 -26.611 -23.268 1.00 70.88 103 GLU A N 1
ATOM 796 C CA . GLU A 1 103 ? 2.963 -28.037 -23.087 1.00 70.88 103 GLU A CA 1
ATOM 797 C C . GLU A 1 103 ? 4.115 -28.483 -23.995 1.00 70.88 103 GLU A C 1
ATOM 799 O O . GLU A 1 103 ? 4.942 -29.319 -23.630 1.00 70.88 103 GLU A O 1
ATOM 804 N N . TYR A 1 104 ? 4.182 -27.932 -25.207 1.00 71.75 104 TYR A N 1
ATOM 805 C CA . TYR A 1 104 ? 5.231 -28.289 -26.145 1.00 71.75 104 TYR A CA 1
ATOM 806 C C . TYR A 1 104 ? 6.575 -27.629 -25.830 1.00 71.75 104 TYR A C 1
ATOM 808 O O . TYR A 1 104 ? 7.616 -28.217 -26.125 1.00 71.75 104 TYR A O 1
ATOM 816 N N . ILE A 1 105 ? 6.575 -26.439 -25.225 1.00 54.31 105 ILE A N 1
ATOM 817 C CA . ILE A 1 105 ? 7.797 -25.795 -24.727 1.00 54.31 105 ILE A CA 1
ATOM 818 C C . ILE A 1 105 ? 8.427 -26.653 -23.625 1.00 54.31 105 ILE A C 1
ATOM 820 O O . ILE A 1 105 ? 9.631 -26.906 -23.680 1.00 54.31 105 ILE A O 1
ATOM 824 N N . ASP A 1 106 ? 7.622 -27.192 -22.711 1.00 50.88 106 ASP A N 1
ATOM 825 C CA . ASP A 1 106 ? 8.113 -28.096 -21.665 1.00 50.88 106 ASP A CA 1
ATOM 826 C C . ASP A 1 106 ? 8.715 -29.379 -22.270 1.00 50.88 106 ASP A C 1
ATOM 828 O O . ASP A 1 106 ? 9.832 -29.781 -21.937 1.00 50.88 106 ASP A O 1
ATOM 832 N N . ILE A 1 107 ? 8.049 -29.965 -23.275 1.00 63.72 107 ILE A N 1
ATOM 833 C CA . ILE A 1 107 ? 8.556 -31.137 -24.012 1.00 63.72 107 ILE A CA 1
ATOM 834 C C . ILE A 1 107 ? 9.873 -30.830 -24.751 1.00 63.72 107 ILE A C 1
ATOM 836 O O . ILE A 1 107 ? 10.755 -31.692 -24.833 1.00 63.72 107 ILE A O 1
ATOM 840 N N . LEU A 1 108 ? 10.030 -29.621 -25.302 1.00 57.16 108 LEU A N 1
ATOM 841 C CA . LEU A 1 108 ? 11.257 -29.198 -25.986 1.00 57.16 108 LEU A CA 1
ATOM 842 C C . LEU A 1 108 ? 12.452 -29.131 -25.034 1.00 57.16 108 LEU A C 1
ATOM 844 O O . LEU A 1 108 ? 13.544 -29.561 -25.417 1.00 57.16 108 LEU A O 1
ATOM 848 N N . ILE A 1 109 ? 12.228 -28.626 -23.819 1.00 48.88 109 ILE A N 1
ATOM 849 C CA . ILE A 1 109 ? 13.239 -28.496 -22.764 1.00 48.88 109 ILE A CA 1
ATOM 850 C C . ILE A 1 109 ? 13.648 -29.880 -22.248 1.00 48.88 109 ILE A C 1
ATOM 852 O O . ILE A 1 109 ? 14.837 -30.166 -22.135 1.00 48.88 109 ILE A O 1
ATOM 856 N N . GLU A 1 110 ? 12.685 -30.768 -22.001 1.00 54.22 110 GLU A N 1
ATOM 857 C CA . GLU A 1 110 ? 12.958 -32.093 -21.433 1.00 54.22 110 GLU A CA 1
ATOM 858 C C . GLU A 1 110 ? 13.604 -33.072 -22.424 1.00 54.22 110 GLU A C 1
ATOM 860 O O . GLU A 1 110 ? 14.393 -33.930 -22.029 1.00 54.22 110 GLU A O 1
ATOM 865 N N . ARG A 1 111 ? 13.260 -32.986 -23.717 1.00 59.19 111 ARG A N 1
ATOM 866 C CA . ARG A 1 111 ? 13.607 -34.023 -24.711 1.00 59.19 111 ARG A CA 1
ATOM 867 C C . ARG A 1 111 ? 14.602 -33.578 -25.780 1.00 59.19 111 ARG A C 1
ATOM 869 O O . ARG A 1 111 ? 14.876 -34.344 -26.702 1.00 59.19 111 ARG A O 1
ATOM 876 N N . ASN A 1 112 ? 15.148 -32.367 -25.658 1.00 55.72 112 ASN A N 1
ATOM 877 C CA . ASN A 1 112 ? 16.165 -31.806 -26.553 1.00 55.72 112 ASN A CA 1
ATOM 878 C C . ASN A 1 112 ? 15.773 -31.882 -28.046 1.00 55.72 112 ASN A C 1
ATOM 880 O O . ASN A 1 112 ? 16.554 -32.278 -28.910 1.00 55.72 112 ASN A O 1
ATOM 884 N N . LEU A 1 113 ? 14.520 -31.530 -28.350 1.00 56.31 113 LEU A N 1
ATOM 885 C CA . LEU A 1 113 ? 13.918 -31.654 -29.690 1.00 56.31 113 LEU A CA 1
ATOM 886 C C . LEU A 1 113 ? 14.150 -30.425 -30.582 1.00 56.31 113 LEU A C 1
ATOM 888 O O . LEU A 1 113 ? 13.503 -30.245 -31.622 1.00 56.31 113 LEU A O 1
ATOM 892 N N . VAL A 1 114 ? 15.097 -29.587 -30.175 1.00 56.72 114 VAL A N 1
ATOM 893 C CA . VAL A 1 114 ? 15.682 -28.544 -31.007 1.00 56.72 114 VAL A CA 1
ATOM 894 C C . VAL A 1 114 ? 16.632 -29.222 -31.991 1.00 56.72 114 VAL A C 1
ATOM 896 O O . VAL A 1 114 ? 17.373 -30.133 -31.628 1.00 56.72 114 VAL A O 1
ATOM 899 N N . ASP A 1 115 ? 16.611 -28.825 -33.263 1.00 56.09 115 ASP A N 1
ATOM 900 C CA . ASP A 1 115 ? 17.529 -29.370 -34.263 1.00 56.09 115 ASP A CA 1
ATOM 901 C C . ASP A 1 115 ? 18.954 -28.859 -34.016 1.00 56.09 115 ASP A C 1
ATOM 903 O O . ASP A 1 115 ? 19.421 -27.938 -34.682 1.00 56.09 115 ASP A O 1
ATOM 907 N N . VAL A 1 116 ? 19.642 -29.472 -33.049 1.00 41.59 116 VAL A N 1
ATOM 908 C CA . VAL A 1 116 ? 21.014 -29.138 -32.657 1.00 41.59 116 VAL A CA 1
ATOM 909 C C . VAL A 1 116 ? 21.959 -29.274 -33.844 1.00 41.59 116 VAL A C 1
ATOM 911 O O . VAL A 1 116 ? 22.906 -28.516 -33.932 1.00 41.59 116 VAL A O 1
ATOM 914 N N . ARG A 1 117 ? 21.683 -30.155 -34.816 1.00 39.97 117 ARG A N 1
ATOM 915 C CA . ARG A 1 117 ? 22.487 -30.251 -36.039 1.00 39.97 117 ARG A CA 1
ATOM 916 C C . ARG A 1 117 ? 22.224 -29.081 -36.978 1.00 39.97 117 ARG A C 1
ATOM 918 O O . ARG A 1 117 ? 23.175 -28.575 -37.531 1.00 39.97 117 ARG A O 1
ATOM 925 N N . ALA A 1 118 ? 20.991 -28.599 -37.132 1.00 47.41 118 ALA A N 1
ATOM 926 C CA . ALA A 1 118 ? 20.742 -27.361 -37.882 1.00 47.41 118 ALA A CA 1
ATOM 927 C C . ALA A 1 118 ? 21.322 -26.133 -37.162 1.00 47.41 118 ALA A C 1
ATOM 929 O O . ALA A 1 118 ? 21.872 -25.256 -37.819 1.00 47.41 118 ALA A O 1
ATOM 930 N N . LEU A 1 119 ? 21.252 -26.089 -35.829 1.00 40.31 119 LEU A N 1
ATOM 931 C CA . LEU A 1 119 ? 21.871 -25.056 -34.997 1.00 40.31 119 LEU A CA 1
ATOM 932 C C . LEU A 1 119 ? 23.403 -25.089 -35.130 1.00 40.31 119 LEU A C 1
ATOM 934 O O . LEU A 1 119 ? 24.011 -24.068 -35.422 1.00 40.31 119 LEU A O 1
ATOM 938 N N . LEU A 1 120 ? 24.010 -26.273 -35.016 1.00 36.81 120 LEU A N 1
ATOM 939 C CA . LEU A 1 120 ? 25.443 -26.501 -35.172 1.00 36.81 120 LEU A CA 1
ATOM 940 C C . LEU A 1 120 ? 25.892 -26.313 -36.610 1.00 36.81 120 LEU A C 1
ATOM 942 O O . LEU A 1 120 ? 26.893 -25.674 -36.789 1.00 36.81 120 LEU A O 1
ATOM 946 N N . THR A 1 121 ? 25.161 -26.722 -37.645 1.00 39.97 121 THR A N 1
ATOM 947 C CA . THR A 1 121 ? 25.519 -26.425 -39.044 1.00 39.97 121 THR A CA 1
ATOM 948 C C . THR A 1 121 ? 25.389 -24.930 -39.347 1.00 39.97 121 THR A C 1
ATOM 950 O O . THR A 1 121 ? 26.128 -24.414 -40.175 1.00 39.97 121 THR A O 1
ATOM 953 N N . SER A 1 122 ? 24.512 -24.204 -38.646 1.00 41.91 122 SER A N 1
ATOM 954 C CA . SER A 1 122 ? 24.459 -22.734 -38.713 1.00 41.91 122 SER A CA 1
ATOM 955 C C . SER A 1 122 ? 25.659 -22.075 -38.019 1.00 41.91 122 SER A C 1
ATOM 957 O O . SER A 1 122 ? 26.046 -20.977 -38.402 1.00 41.91 122 SER A O 1
ATOM 959 N N . ILE A 1 123 ? 26.248 -22.742 -37.021 1.00 35.81 123 ILE A N 1
ATOM 960 C CA . ILE A 1 123 ? 27.426 -22.292 -36.260 1.00 35.81 123 ILE A CA 1
ATOM 961 C C . ILE A 1 123 ? 28.739 -22.751 -36.938 1.00 35.81 123 ILE A C 1
ATOM 963 O O . ILE A 1 123 ? 29.658 -21.966 -37.109 1.00 35.81 123 ILE A O 1
ATOM 967 N N . GLU A 1 124 ? 28.808 -23.984 -37.431 1.00 35.59 124 GLU A N 1
ATOM 968 C CA . GLU A 1 124 ? 29.908 -24.622 -38.161 1.00 35.59 124 GLU A CA 1
ATOM 969 C C . GLU A 1 124 ? 30.051 -24.045 -39.571 1.00 35.59 124 GLU A C 1
ATOM 971 O O . GLU A 1 124 ? 31.171 -23.880 -40.034 1.00 35.59 124 GLU A O 1
ATOM 976 N N . ALA A 1 125 ? 28.967 -23.630 -40.243 1.00 39.09 125 ALA A N 1
ATOM 977 C CA . ALA A 1 125 ? 29.081 -22.852 -41.482 1.00 39.09 125 ALA A CA 1
ATOM 978 C C . ALA A 1 125 ? 29.739 -21.478 -41.247 1.00 39.09 125 ALA A C 1
ATOM 980 O O . ALA A 1 125 ? 30.325 -20.906 -42.168 1.00 39.09 125 ALA A O 1
ATOM 981 N N . VAL A 1 126 ? 29.678 -20.955 -40.019 1.00 41.00 126 VAL A N 1
ATOM 982 C CA . VAL A 1 126 ? 30.373 -19.732 -39.599 1.00 41.00 126 VAL A CA 1
ATOM 983 C C . VAL A 1 126 ? 31.818 -20.052 -39.183 1.00 41.00 126 VAL A C 1
ATOM 985 O O . VAL A 1 126 ? 32.733 -19.350 -39.611 1.00 41.00 126 VAL A O 1
ATOM 988 N N . ASP A 1 127 ? 32.055 -21.155 -38.468 1.00 35.72 127 ASP A N 1
ATOM 989 C CA . ASP A 1 127 ? 33.389 -21.566 -38.002 1.00 35.72 127 ASP A CA 1
ATOM 990 C C . ASP A 1 127 ? 34.293 -22.178 -39.090 1.00 35.72 127 ASP A C 1
ATOM 992 O O . ASP A 1 127 ? 35.482 -21.863 -39.131 1.00 35.72 127 ASP A O 1
ATOM 996 N N . GLU A 1 128 ? 33.783 -22.983 -40.031 1.00 37.66 128 GLU A N 1
ATOM 997 C CA . GLU A 1 128 ? 34.570 -23.496 -41.169 1.00 37.66 128 GLU A CA 1
ATOM 998 C C . GLU A 1 128 ? 34.965 -22.366 -42.129 1.00 37.66 128 GLU A C 1
ATOM 1000 O O . GLU A 1 128 ? 36.074 -22.367 -42.673 1.00 37.66 128 GLU A O 1
ATOM 1005 N N . THR A 1 129 ? 34.111 -21.347 -42.267 1.00 37.03 129 THR A N 1
ATOM 1006 C CA . THR A 1 129 ? 34.414 -20.133 -43.037 1.00 37.03 129 THR A CA 1
ATOM 1007 C C . THR A 1 129 ? 35.481 -19.286 -42.331 1.00 37.03 129 THR A C 1
ATOM 1009 O O . THR A 1 129 ? 36.402 -18.793 -42.983 1.00 37.03 129 THR A O 1
ATOM 1012 N N . CYS A 1 130 ? 35.446 -19.185 -40.999 1.00 36.12 130 CYS A N 1
ATOM 1013 C CA . CYS A 1 130 ? 36.495 -18.537 -40.203 1.00 36.12 130 CYS A CA 1
ATOM 1014 C C . CYS A 1 130 ? 37.828 -19.318 -40.216 1.00 36.12 130 CYS A C 1
ATOM 1016 O O . CYS A 1 130 ? 38.894 -18.713 -40.336 1.00 36.12 130 CYS A O 1
ATOM 1018 N N . ALA A 1 131 ? 37.794 -20.654 -40.175 1.00 35.97 131 ALA A N 1
ATOM 1019 C CA . ALA A 1 131 ? 38.985 -21.509 -40.175 1.00 35.97 131 ALA A CA 1
ATOM 1020 C C . ALA A 1 131 ? 39.670 -21.613 -41.553 1.00 35.97 131 ALA A C 1
ATOM 1022 O O . ALA A 1 131 ? 40.892 -21.781 -41.624 1.00 35.97 131 ALA A O 1
ATOM 1023 N N . LEU A 1 132 ? 38.916 -21.497 -42.653 1.00 35.59 132 LEU A N 1
ATOM 1024 C CA . LEU A 1 132 ? 39.462 -21.388 -44.014 1.00 35.59 132 LEU A CA 1
ATOM 1025 C C . LEU A 1 132 ? 40.117 -20.021 -44.263 1.00 35.59 132 LEU A C 1
ATOM 1027 O O . LEU A 1 132 ? 41.154 -19.961 -44.925 1.00 35.59 132 LEU A O 1
ATOM 1031 N N . VAL A 1 133 ? 39.572 -18.947 -43.680 1.00 38.44 133 VAL A N 1
ATOM 1032 C CA . VAL A 1 133 ? 40.162 -17.597 -43.724 1.00 38.44 133 VAL A CA 1
ATOM 1033 C C . VAL A 1 133 ? 41.476 -17.556 -42.936 1.00 38.44 133 VAL A C 1
ATOM 1035 O O . VAL A 1 133 ? 42.498 -17.183 -43.514 1.00 38.44 133 VAL A O 1
ATOM 1038 N N . ALA A 1 134 ? 41.498 -18.093 -41.710 1.00 37.12 134 ALA A N 1
ATOM 1039 C CA . ALA A 1 134 ? 42.701 -18.157 -40.872 1.00 37.12 134 ALA A CA 1
ATOM 1040 C C . ALA A 1 134 ? 43.837 -19.008 -41.486 1.00 37.12 134 ALA A C 1
ATOM 1042 O O . ALA A 1 134 ? 45.010 -18.646 -41.407 1.00 37.12 134 ALA A O 1
ATOM 1043 N N . ARG A 1 135 ? 43.517 -20.122 -42.171 1.00 38.09 135 ARG A N 1
ATOM 1044 C CA . ARG A 1 135 ? 44.525 -20.936 -42.892 1.00 38.09 135 ARG A CA 1
ATOM 1045 C C . ARG A 1 135 ? 45.031 -20.284 -44.183 1.00 38.09 135 ARG A C 1
ATOM 1047 O O . ARG A 1 135 ? 46.107 -20.660 -44.655 1.00 38.09 135 ARG A O 1
ATOM 1054 N N . SER A 1 136 ? 44.275 -19.350 -44.766 1.00 35.06 136 SER A N 1
ATOM 1055 C CA . SER A 1 136 ? 44.707 -18.579 -45.940 1.00 35.06 136 SER A CA 1
ATOM 1056 C C . SER A 1 136 ? 45.586 -17.385 -45.554 1.00 35.06 136 SER A C 1
ATOM 1058 O O . SER A 1 136 ? 46.550 -17.099 -46.261 1.00 35.06 136 SER A O 1
ATOM 1060 N N . GLU A 1 137 ? 45.323 -16.770 -44.397 1.00 39.50 137 GLU A N 1
ATOM 1061 C CA . GLU A 1 137 ? 46.122 -15.677 -43.829 1.00 39.50 137 GLU A CA 1
ATOM 1062 C C . GLU A 1 137 ? 47.496 -16.191 -43.357 1.00 39.50 137 GLU A C 1
ATOM 1064 O O . GLU A 1 137 ? 48.522 -15.640 -43.753 1.00 39.50 137 GLU A O 1
ATOM 1069 N N . ALA A 1 138 ? 47.551 -17.360 -42.701 1.00 36.34 138 ALA A N 1
ATOM 1070 C CA . ALA A 1 138 ? 48.812 -17.988 -42.279 1.00 36.34 138 ALA A CA 1
ATOM 1071 C C . ALA A 1 138 ? 49.728 -18.446 -43.442 1.00 36.34 138 ALA A C 1
ATOM 1073 O O . ALA A 1 138 ? 50.945 -18.527 -43.278 1.00 36.34 138 ALA A O 1
ATOM 1074 N N . ARG A 1 139 ? 49.177 -18.738 -44.636 1.00 38.22 139 ARG A N 1
ATOM 1075 C CA . ARG A 1 139 ? 49.976 -19.029 -45.854 1.00 38.22 139 ARG A CA 1
ATOM 1076 C C . ARG A 1 139 ? 50.404 -17.773 -46.613 1.00 38.22 139 ARG A C 1
ATOM 1078 O O . ARG A 1 139 ? 51.257 -17.871 -47.494 1.00 38.22 139 ARG A O 1
ATOM 1085 N N . HIS A 1 140 ? 49.806 -16.622 -46.309 1.00 35.62 140 HIS A N 1
ATOM 1086 C CA . HIS A 1 140 ? 50.179 -15.342 -46.903 1.00 35.62 140 HIS A CA 1
ATOM 1087 C C . HIS A 1 140 ? 51.310 -14.662 -46.118 1.00 35.62 140 HIS A C 1
ATOM 1089 O O . HIS A 1 140 ? 52.154 -14.016 -46.735 1.00 35.62 140 HIS A O 1
ATOM 1095 N N . GLU A 1 141 ? 51.391 -14.882 -44.801 1.00 36.47 141 GLU A N 1
ATOM 1096 C CA . GLU A 1 141 ? 52.482 -14.373 -43.955 1.00 36.47 141 GLU A CA 1
ATOM 1097 C C . GLU A 1 141 ? 53.826 -15.081 -44.197 1.00 36.47 141 GLU A C 1
ATOM 1099 O O . GLU A 1 141 ? 54.868 -14.440 -44.155 1.00 36.47 141 GLU A O 1
ATOM 1104 N N . THR A 1 142 ? 53.840 -16.362 -44.585 1.00 38.75 142 THR A N 1
ATOM 1105 C CA . THR A 1 142 ? 55.095 -17.091 -44.885 1.00 38.75 142 THR A CA 1
ATOM 1106 C C . THR A 1 142 ? 55.656 -16.849 -46.292 1.00 38.75 142 THR A C 1
ATOM 1108 O O . THR A 1 142 ? 56.679 -17.427 -46.652 1.00 38.75 142 THR A O 1
ATOM 1111 N N . ARG A 1 143 ? 55.015 -16.012 -47.120 1.00 36.62 143 ARG A N 1
ATOM 1112 C CA . ARG A 1 143 ? 55.436 -15.770 -48.515 1.00 36.62 143 ARG A CA 1
ATOM 1113 C C . ARG A 1 143 ? 55.834 -14.323 -48.817 1.00 36.62 143 ARG A C 1
ATOM 1115 O O . ARG A 1 143 ? 56.012 -13.985 -49.985 1.00 36.62 143 ARG A O 1
ATOM 1122 N N . CYS A 1 144 ? 56.007 -13.500 -47.782 1.00 34.09 144 CYS A N 1
ATOM 1123 C CA . CYS A 1 144 ? 56.414 -12.099 -47.908 1.00 34.09 144 CYS A CA 1
ATOM 1124 C C . CYS A 1 144 ? 57.839 -11.780 -47.423 1.00 34.09 144 CYS A C 1
ATOM 1126 O O . CYS A 1 144 ? 58.190 -10.605 -47.428 1.00 34.09 144 CYS A O 1
ATOM 1128 N N . GLU A 1 145 ? 58.686 -12.769 -47.107 1.00 38.88 145 GLU A N 1
ATOM 1129 C CA . GLU A 1 145 ? 60.091 -12.494 -46.739 1.00 38.88 145 GLU A CA 1
ATOM 1130 C C . GLU A 1 145 ? 61.164 -12.8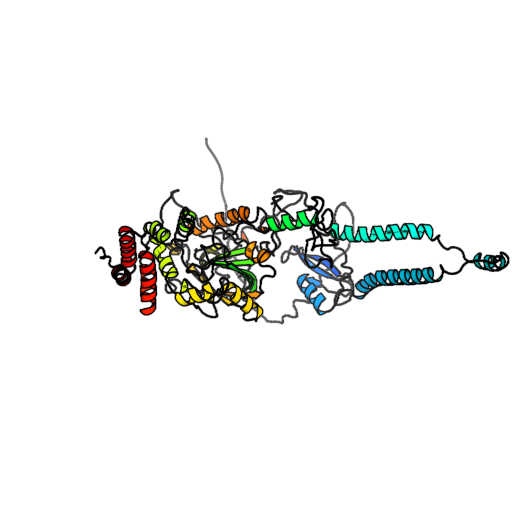96 -47.762 1.00 38.88 145 GLU A C 1
ATOM 1132 O O . GLU A 1 145 ? 62.283 -12.413 -47.646 1.00 38.88 145 GLU A O 1
ATOM 1137 N N . GLU A 1 146 ? 60.878 -13.643 -48.835 1.00 38.06 146 GLU A N 1
ATOM 1138 C CA . GLU A 1 146 ? 61.933 -13.978 -49.812 1.00 38.06 146 GLU A CA 1
ATOM 1139 C C . GLU A 1 146 ? 61.446 -13.953 -51.265 1.00 38.06 146 GLU A C 1
ATOM 1141 O O . GLU A 1 146 ? 60.899 -14.922 -51.792 1.00 38.06 146 GLU A O 1
ATOM 1146 N N . ALA A 1 147 ? 61.693 -12.832 -51.948 1.00 32.62 147 ALA A N 1
ATOM 1147 C CA . ALA A 1 147 ? 61.766 -12.793 -53.406 1.00 32.62 147 ALA A CA 1
ATOM 1148 C C . ALA A 1 147 ? 62.699 -11.669 -53.891 1.00 32.62 147 ALA A C 1
ATOM 1150 O O . ALA A 1 147 ? 62.249 -10.605 -54.314 1.00 32.62 147 ALA A O 1
ATOM 1151 N N . THR A 1 148 ? 64.008 -11.933 -53.918 1.00 37.06 148 THR A N 1
ATOM 1152 C CA . THR A 1 148 ? 64.942 -11.247 -54.824 1.00 37.06 148 THR A CA 1
ATOM 1153 C C . THR A 1 148 ? 65.710 -12.253 -55.686 1.00 37.06 148 THR A C 1
ATOM 1155 O O . THR A 1 148 ? 66.418 -13.129 -55.208 1.00 37.06 148 THR A O 1
ATOM 1158 N N . SER A 1 149 ? 65.591 -12.039 -57.001 1.00 38.31 149 SER A N 1
ATOM 1159 C CA . SER A 1 149 ? 66.398 -12.581 -58.105 1.00 38.31 149 SER A CA 1
ATOM 1160 C C . SER A 1 149 ? 66.255 -14.075 -58.456 1.00 38.31 149 SER A C 1
ATOM 1162 O O . SER A 1 149 ? 66.719 -14.953 -57.745 1.00 38.31 149 SER A O 1
ATOM 1164 N N . THR A 1 150 ? 65.690 -14.386 -59.631 1.00 33.78 150 THR A N 1
ATOM 1165 C CA . THR A 1 150 ? 66.450 -14.833 -60.826 1.00 33.78 150 THR A CA 1
ATOM 1166 C C . THR A 1 150 ? 65.553 -15.298 -61.994 1.00 33.78 150 THR A C 1
ATOM 1168 O O . THR A 1 150 ? 64.457 -15.816 -61.811 1.00 33.78 150 THR A O 1
ATOM 1171 N N . SER A 1 151 ? 66.079 -14.989 -63.188 1.00 36.62 151 SER A N 1
ATOM 1172 C CA . SER A 1 151 ? 65.835 -15.338 -64.607 1.00 36.62 151 SER A CA 1
ATOM 1173 C C . SER A 1 151 ? 64.532 -15.975 -65.147 1.00 36.62 151 SER A C 1
ATOM 1175 O O . SER A 1 151 ? 63.847 -16.802 -64.555 1.00 36.62 151 SER A O 1
ATOM 1177 N N . LEU A 1 152 ? 64.235 -15.564 -66.388 1.00 39.03 152 LEU A N 1
ATOM 1178 C CA . LEU A 1 152 ? 63.008 -15.766 -67.163 1.00 39.03 152 LEU A CA 1
ATOM 1179 C C . LEU A 1 152 ? 62.849 -17.136 -67.864 1.00 39.03 152 LEU A C 1
ATOM 1181 O O . LEU A 1 152 ? 61.820 -17.340 -68.510 1.00 39.03 152 LEU A O 1
ATOM 1185 N N . ASP A 1 153 ? 63.785 -18.081 -67.741 1.00 38.03 153 ASP A N 1
ATOM 1186 C CA . ASP A 1 153 ? 63.739 -19.339 -68.520 1.00 38.03 153 ASP A CA 1
ATOM 1187 C C . ASP A 1 153 ? 63.138 -20.552 -67.787 1.00 38.03 153 ASP A C 1
ATOM 1189 O O . ASP A 1 153 ? 62.763 -21.538 -68.423 1.00 38.03 153 ASP A O 1
ATOM 1193 N N . SER A 1 154 ? 62.913 -20.473 -66.473 1.00 41.94 154 SER A N 1
ATOM 1194 C CA . SER A 1 154 ? 62.126 -21.479 -65.738 1.00 41.94 154 SER A CA 1
ATOM 1195 C C . SER A 1 154 ? 60.611 -21.281 -65.908 1.00 41.94 154 SER A C 1
ATOM 1197 O O . SER A 1 154 ? 59.841 -22.240 -65.842 1.00 41.94 154 SER A O 1
ATOM 1199 N N . LYS A 1 155 ? 60.170 -20.055 -66.226 1.00 39.38 155 LYS A N 1
ATOM 1200 C CA . LYS A 1 155 ? 58.747 -19.689 -66.296 1.00 39.38 155 LYS A CA 1
ATOM 1201 C C . LYS A 1 155 ? 58.009 -20.266 -67.503 1.00 39.38 155 LYS A C 1
ATOM 1203 O O . LYS A 1 155 ? 56.837 -20.592 -67.360 1.00 39.38 155 LYS A O 1
ATOM 1208 N N . LYS A 1 156 ? 58.666 -20.482 -68.652 1.00 37.69 156 LYS A N 1
ATOM 1209 C CA . LYS A 1 156 ? 58.011 -21.014 -69.872 1.00 37.69 156 LYS A CA 1
ATOM 1210 C C . LYS A 1 156 ? 57.599 -22.490 -69.777 1.00 37.69 156 LYS A C 1
ATOM 1212 O O . LYS A 1 156 ? 56.763 -22.936 -70.563 1.00 37.69 156 LYS A O 1
ATOM 1217 N N . LYS A 1 157 ? 58.153 -23.257 -68.828 1.00 38.53 157 LYS A N 1
ATOM 1218 C CA . LYS A 1 157 ? 57.828 -24.685 -68.645 1.00 38.53 157 LYS A CA 1
ATOM 1219 C C . LYS A 1 157 ? 56.666 -24.919 -67.666 1.00 38.53 157 LYS A C 1
ATOM 1221 O O . LYS A 1 157 ? 56.006 -25.949 -67.765 1.00 38.53 157 LYS A O 1
ATOM 1226 N N . GLU A 1 158 ? 56.359 -23.948 -66.802 1.00 41.72 158 GLU A N 1
ATOM 1227 C CA . GLU A 1 158 ? 55.174 -23.958 -65.926 1.00 41.72 158 GLU A CA 1
ATOM 1228 C C . GLU A 1 158 ? 53.938 -23.313 -66.572 1.00 41.72 158 GLU A C 1
ATOM 1230 O O . GLU A 1 158 ? 52.823 -23.775 -66.329 1.00 41.72 158 GLU A O 1
ATOM 1235 N N . THR A 1 159 ? 54.101 -22.340 -67.483 1.00 35.38 159 THR A N 1
ATOM 1236 C CA . THR A 1 159 ? 52.954 -21.701 -68.170 1.00 35.38 159 THR A CA 1
ATOM 1237 C C . THR A 1 159 ? 52.160 -22.695 -69.026 1.00 35.38 159 THR A C 1
ATOM 1239 O O . THR A 1 159 ? 50.934 -22.680 -69.011 1.00 35.38 159 THR A O 1
ATOM 1242 N N . ARG A 1 160 ? 52.837 -23.655 -69.678 1.00 37.34 160 ARG A N 1
ATOM 1243 C CA . ARG A 1 160 ? 52.181 -24.707 -70.483 1.00 37.34 160 ARG A CA 1
ATOM 1244 C C . ARG A 1 160 ? 51.478 -25.801 -69.667 1.00 37.34 160 ARG A C 1
ATOM 1246 O O . ARG A 1 160 ? 50.757 -26.602 -70.251 1.00 37.34 160 ARG A O 1
ATOM 1253 N N . LYS A 1 161 ? 51.661 -25.848 -68.341 1.00 38.12 161 LYS A N 1
ATOM 1254 C CA . LYS A 1 161 ? 50.887 -26.733 -67.448 1.00 38.12 161 LYS A CA 1
ATOM 1255 C C . LYS A 1 161 ? 49.683 -26.034 -66.809 1.00 38.12 161 LYS A C 1
ATOM 1257 O O . LYS A 1 161 ? 48.765 -26.725 -66.384 1.00 38.12 161 LYS A O 1
ATOM 1262 N N . MET A 1 162 ? 49.655 -24.699 -66.774 1.00 34.22 162 MET A N 1
ATOM 1263 C CA . MET A 1 162 ? 48.535 -23.918 -66.226 1.00 34.22 162 MET A CA 1
ATOM 1264 C C . MET A 1 162 ? 47.431 -23.602 -67.251 1.00 34.22 162 MET A C 1
ATOM 1266 O O . MET A 1 162 ? 46.292 -23.378 -66.856 1.00 34.22 162 MET A O 1
ATOM 1270 N N . GLU A 1 163 ? 47.714 -23.646 -68.557 1.00 33.00 163 GLU A N 1
ATOM 1271 C CA . GLU A 1 163 ? 46.725 -23.362 -69.618 1.00 33.00 163 GLU A CA 1
ATOM 1272 C C . GLU A 1 163 ? 45.731 -24.505 -69.912 1.00 33.00 163 GLU A C 1
ATOM 1274 O O . GLU A 1 163 ? 44.832 -24.340 -70.731 1.00 33.00 163 GLU A O 1
ATOM 1279 N N . ALA A 1 164 ? 45.827 -25.646 -69.221 1.00 34.81 164 ALA A N 1
ATOM 1280 C CA . ALA A 1 164 ? 44.868 -26.752 -69.350 1.00 34.81 164 ALA A CA 1
ATOM 1281 C C . ALA A 1 164 ? 43.803 -26.796 -68.234 1.00 34.81 164 ALA A C 1
ATOM 1283 O O . ALA A 1 164 ? 43.052 -27.765 -68.144 1.00 34.81 164 ALA A O 1
ATOM 1284 N N . ALA A 1 165 ? 43.712 -25.771 -67.379 1.00 35.53 165 ALA A N 1
ATOM 1285 C CA . ALA A 1 165 ? 42.735 -25.735 -66.291 1.00 35.53 165 ALA A CA 1
ATOM 1286 C C . ALA A 1 165 ? 42.181 -24.319 -66.053 1.00 35.53 165 ALA A C 1
ATOM 1288 O O . ALA A 1 165 ? 42.492 -23.666 -65.059 1.00 35.53 165 ALA A O 1
ATOM 1289 N N . LEU A 1 166 ? 41.318 -23.852 -66.955 1.00 28.02 166 LEU A N 1
ATOM 1290 C CA . LEU A 1 166 ? 40.323 -22.818 -66.646 1.00 28.02 166 LEU A CA 1
ATOM 1291 C C . LEU A 1 166 ? 38.931 -23.476 -66.632 1.00 28.02 166 LEU A C 1
ATOM 1293 O O . LEU A 1 166 ? 38.682 -24.337 -67.475 1.00 28.02 166 LEU A O 1
ATOM 1297 N N . PRO A 1 167 ? 38.027 -23.093 -65.708 1.00 34.62 167 PRO A N 1
ATOM 1298 C CA . PRO A 1 167 ? 37.761 -21.691 -65.389 1.00 34.62 167 PRO A CA 1
ATOM 1299 C C . PRO A 1 167 ? 37.755 -21.392 -63.878 1.00 34.62 167 PRO A C 1
ATOM 1301 O O . PRO A 1 167 ? 36.810 -21.731 -63.168 1.00 34.62 167 PRO A O 1
ATOM 1304 N N . GLN A 1 168 ? 38.786 -20.696 -63.384 1.00 35.28 168 GLN A N 1
ATOM 1305 C CA . GLN A 1 168 ? 38.763 -20.069 -62.059 1.00 35.28 168 GLN A CA 1
ATOM 1306 C C . GLN A 1 168 ? 38.322 -18.610 -62.176 1.00 35.28 168 GLN A C 1
ATOM 1308 O O . GLN A 1 168 ? 38.964 -17.779 -62.814 1.00 35.28 168 GLN A O 1
ATOM 1313 N N . ILE A 1 169 ? 37.185 -18.340 -61.546 1.00 33.75 169 ILE A N 1
ATOM 1314 C CA . ILE A 1 169 ? 36.566 -17.031 -61.373 1.00 33.75 169 ILE A CA 1
ATOM 1315 C C . ILE A 1 169 ? 37.532 -16.117 -60.601 1.00 33.75 169 ILE A C 1
ATOM 1317 O O . ILE A 1 169 ? 38.126 -16.509 -59.599 1.00 33.75 169 ILE A O 1
ATOM 1321 N N . ASN A 1 170 ? 37.708 -14.899 -61.109 1.00 36.25 170 ASN A N 1
ATOM 1322 C CA . ASN A 1 170 ? 38.730 -13.940 -60.700 1.00 36.25 170 ASN A CA 1
ATOM 1323 C C . ASN A 1 170 ? 38.544 -13.440 -59.244 1.00 36.25 170 ASN A C 1
ATOM 1325 O O . ASN A 1 170 ? 37.479 -12.951 -58.858 1.00 36.25 170 ASN A O 1
ATOM 1329 N N . ASN A 1 171 ? 39.616 -13.541 -58.452 1.00 37.97 171 ASN A N 1
ATOM 1330 C CA . ASN A 1 171 ? 39.669 -13.362 -56.994 1.00 37.97 171 ASN A CA 1
ATOM 1331 C C . ASN A 1 171 ? 39.482 -11.902 -56.522 1.00 37.97 171 ASN A C 1
ATOM 1333 O O . ASN A 1 171 ? 39.209 -11.663 -55.350 1.00 37.97 171 ASN A O 1
ATOM 1337 N N . GLU A 1 172 ? 39.598 -10.907 -57.406 1.00 35.72 172 GLU A N 1
ATOM 1338 C CA . GLU A 1 172 ? 39.392 -9.493 -57.040 1.00 35.72 172 GLU A CA 1
ATOM 1339 C C . GLU A 1 172 ? 37.908 -9.106 -56.926 1.00 35.72 172 GLU A C 1
ATOM 1341 O O . GLU A 1 172 ? 37.527 -8.331 -56.048 1.00 35.72 172 GLU A O 1
ATOM 1346 N N . CYS A 1 173 ? 37.052 -9.693 -57.769 1.00 31.30 173 CYS A N 1
ATOM 1347 C CA . CYS A 1 173 ? 35.606 -9.476 -57.712 1.00 31.30 173 CYS A CA 1
ATOM 1348 C C . CYS A 1 173 ? 35.024 -10.172 -56.472 1.00 31.30 173 CYS A C 1
ATOM 1350 O O . CYS A 1 173 ? 34.277 -9.568 -55.713 1.00 31.30 173 CYS A O 1
ATOM 1352 N N . ILE A 1 174 ? 35.498 -11.389 -56.180 1.00 34.91 174 ILE A N 1
ATOM 1353 C CA . ILE A 1 174 ? 35.148 -12.150 -54.975 1.00 34.91 174 ILE A CA 1
ATOM 1354 C C . ILE A 1 174 ? 35.653 -11.456 -53.700 1.00 34.91 174 ILE A C 1
ATOM 1356 O O . ILE A 1 174 ? 34.910 -11.401 -52.728 1.00 34.91 174 ILE A O 1
ATOM 1360 N N . LYS A 1 175 ? 36.855 -10.855 -53.689 1.00 34.16 175 LYS A N 1
ATOM 1361 C CA . LYS A 1 175 ? 37.349 -10.066 -52.541 1.00 34.16 175 LYS A CA 1
ATOM 1362 C C . LYS A 1 175 ? 36.524 -8.800 -52.286 1.00 34.16 175 LYS A C 1
ATOM 1364 O O . LYS A 1 175 ? 36.197 -8.533 -51.133 1.00 34.16 175 LYS A O 1
ATOM 1369 N N . LYS A 1 176 ? 36.129 -8.051 -53.324 1.00 33.47 176 LYS A N 1
ATOM 1370 C CA . LYS A 1 176 ? 35.230 -6.887 -53.167 1.00 33.47 176 LYS A CA 1
ATOM 1371 C C . LYS A 1 176 ? 33.829 -7.302 -52.709 1.00 33.47 176 LYS A C 1
ATOM 1373 O O . LYS A 1 176 ? 33.277 -6.666 -51.815 1.00 33.47 176 LYS A O 1
ATOM 1378 N N . THR A 1 177 ? 33.300 -8.404 -53.238 1.00 31.11 177 THR A N 1
ATOM 1379 C CA . THR A 1 177 ? 31.999 -8.958 -52.843 1.00 31.11 177 THR A CA 1
ATOM 1380 C C . THR A 1 177 ? 32.025 -9.585 -51.444 1.00 31.11 177 THR A C 1
ATOM 1382 O O . THR A 1 177 ? 31.048 -9.450 -50.725 1.00 31.11 177 THR A O 1
ATOM 1385 N N . LEU A 1 178 ? 33.132 -10.189 -50.993 1.00 33.88 178 LEU A N 1
ATOM 1386 C CA . LEU A 1 178 ? 33.298 -10.732 -49.633 1.00 33.88 178 LEU A CA 1
ATOM 1387 C C . LEU A 1 178 ? 33.502 -9.645 -48.574 1.00 33.88 178 LEU A C 1
ATOM 1389 O O . LEU A 1 178 ? 33.006 -9.802 -47.464 1.00 33.88 178 LEU A O 1
ATOM 1393 N N . ILE A 1 179 ? 34.183 -8.541 -48.900 1.00 37.09 179 ILE A N 1
ATOM 1394 C CA . ILE A 1 179 ? 34.276 -7.365 -48.016 1.00 37.09 179 ILE A CA 1
ATOM 1395 C C . ILE A 1 179 ? 32.904 -6.678 -47.913 1.00 37.09 179 ILE A C 1
ATOM 1397 O O . ILE A 1 179 ? 32.472 -6.352 -46.808 1.00 37.09 179 ILE A O 1
ATOM 1401 N N . GLN A 1 180 ? 32.169 -6.555 -49.027 1.00 30.34 180 GLN A N 1
ATOM 1402 C CA . GLN A 1 180 ? 30.783 -6.071 -49.025 1.00 30.34 180 GLN A CA 1
ATOM 1403 C C . GLN A 1 180 ? 29.809 -7.032 -48.326 1.00 30.34 180 GLN A C 1
ATOM 1405 O O . GLN A 1 180 ? 28.906 -6.561 -47.652 1.00 30.34 180 GLN A O 1
ATOM 1410 N N . LEU A 1 181 ? 29.996 -8.354 -48.412 1.00 30.56 181 LEU A N 1
ATOM 1411 C CA . LEU A 1 181 ? 29.171 -9.354 -47.718 1.00 30.56 181 LEU A CA 1
ATOM 1412 C C . LEU A 1 181 ? 29.507 -9.467 -46.226 1.00 30.56 181 LEU A C 1
ATOM 1414 O O . LEU A 1 181 ? 28.602 -9.692 -45.437 1.00 30.56 181 LEU A O 1
ATOM 1418 N N . ARG A 1 182 ? 30.764 -9.270 -45.799 1.00 32.53 182 ARG A N 1
ATOM 1419 C CA . ARG A 1 182 ? 31.121 -9.158 -44.368 1.00 32.53 182 ARG A CA 1
ATOM 1420 C C . ARG A 1 182 ? 30.527 -7.895 -43.745 1.00 32.53 182 ARG A C 1
ATOM 1422 O O . ARG A 1 182 ? 29.994 -7.971 -42.642 1.00 32.53 182 ARG A O 1
ATOM 1429 N N . GLY A 1 183 ? 30.575 -6.774 -44.469 1.00 31.33 183 GLY A N 1
ATOM 1430 C CA . GLY A 1 183 ? 29.863 -5.547 -44.107 1.00 31.33 183 GLY A CA 1
ATOM 1431 C C . GLY A 1 183 ? 28.353 -5.772 -44.054 1.00 31.33 183 GLY A C 1
ATOM 1432 O O . GLY A 1 183 ? 27.744 -5.506 -43.029 1.00 31.33 183 GLY A O 1
ATOM 1433 N N . ALA A 1 184 ? 27.778 -6.389 -45.090 1.00 28.23 184 ALA A N 1
ATOM 1434 C CA . ALA A 1 184 ? 26.345 -6.643 -45.200 1.00 28.23 184 ALA A CA 1
ATOM 1435 C C . ALA A 1 184 ? 25.819 -7.715 -44.234 1.00 28.23 184 ALA A C 1
ATOM 1437 O O . ALA A 1 184 ? 24.659 -7.658 -43.883 1.00 28.23 184 ALA A O 1
ATOM 1438 N N . VAL A 1 185 ? 26.603 -8.696 -43.776 1.00 32.91 185 VAL A N 1
ATOM 1439 C CA . VAL A 1 185 ? 26.149 -9.716 -42.802 1.00 32.91 185 VAL A CA 1
ATOM 1440 C C . VAL A 1 185 ? 26.250 -9.198 -41.365 1.00 32.91 185 VAL A C 1
ATOM 1442 O O . VAL A 1 185 ? 25.387 -9.510 -40.546 1.00 32.91 185 VAL A O 1
ATOM 1445 N N . MET A 1 186 ? 27.235 -8.345 -41.068 1.00 32.72 186 MET A N 1
ATOM 1446 C CA . MET A 1 186 ? 27.254 -7.561 -39.829 1.00 32.72 186 MET A CA 1
ATOM 1447 C C . MET A 1 186 ? 26.134 -6.519 -39.829 1.00 32.72 186 MET A C 1
ATOM 1449 O O . MET A 1 186 ? 25.416 -6.419 -38.841 1.00 32.72 186 MET A O 1
ATOM 1453 N N . GLU A 1 187 ? 25.912 -5.824 -40.947 1.00 31.09 187 GLU A N 1
ATOM 1454 C CA . GLU A 1 187 ? 24.775 -4.920 -41.123 1.00 31.09 187 GLU A CA 1
ATOM 1455 C C . GLU A 1 187 ? 23.449 -5.667 -41.098 1.00 31.09 187 GLU A C 1
ATOM 1457 O O . GLU A 1 187 ? 22.544 -5.164 -40.473 1.00 31.09 187 GLU A O 1
ATOM 1462 N N . VAL A 1 188 ? 23.299 -6.861 -41.679 1.00 31.92 188 VAL A N 1
ATOM 1463 C CA . VAL A 1 188 ? 22.037 -7.632 -41.684 1.00 31.92 188 VAL A CA 1
ATOM 1464 C C . VAL A 1 188 ? 21.783 -8.313 -40.343 1.00 31.92 188 VAL A C 1
ATOM 1466 O O . VAL A 1 188 ? 20.632 -8.414 -39.944 1.00 31.92 188 VAL A O 1
ATOM 1469 N N . GLY A 1 189 ? 22.812 -8.732 -39.602 1.00 33.38 189 GLY A N 1
ATOM 1470 C CA . GLY A 1 189 ? 22.674 -9.196 -38.217 1.00 33.38 189 GLY A CA 1
ATOM 1471 C C . GLY A 1 189 ? 22.358 -8.057 -37.244 1.00 33.38 189 GLY A C 1
ATOM 1472 O O . GLY A 1 189 ? 21.572 -8.238 -36.314 1.00 33.38 189 GLY A O 1
ATOM 1473 N N . TYR A 1 190 ? 22.917 -6.870 -37.492 1.00 36.16 190 TYR A N 1
ATOM 1474 C CA . TYR A 1 190 ? 22.571 -5.632 -36.797 1.00 36.16 190 TYR A CA 1
ATOM 1475 C C . TYR A 1 190 ? 21.162 -5.164 -37.184 1.00 36.16 190 TYR A C 1
ATOM 1477 O O . TYR A 1 190 ? 20.348 -4.936 -36.304 1.00 36.16 190 TYR A O 1
ATOM 1485 N N . LEU A 1 191 ? 20.808 -5.163 -38.472 1.00 32.31 191 LEU A N 1
ATOM 1486 C CA . LEU A 1 191 ? 19.483 -4.838 -39.002 1.00 32.31 191 LEU A CA 1
ATOM 1487 C C . LEU A 1 191 ? 18.438 -5.840 -38.517 1.00 32.31 191 LEU A C 1
ATOM 1489 O O . LEU A 1 191 ? 17.378 -5.402 -38.111 1.00 32.31 191 LEU A O 1
ATOM 1493 N N . LEU A 1 192 ? 18.696 -7.152 -38.461 1.00 30.80 192 LEU A N 1
ATOM 1494 C CA . LEU A 1 192 ? 17.748 -8.114 -37.876 1.00 30.80 192 LEU A CA 1
ATOM 1495 C C . LEU A 1 192 ? 17.559 -7.888 -36.370 1.00 30.80 192 LEU A C 1
ATOM 1497 O O . LEU A 1 192 ? 16.449 -8.063 -35.875 1.00 30.80 192 LEU A O 1
ATOM 1501 N N . LYS A 1 193 ? 18.609 -7.477 -35.647 1.00 37.16 193 LYS A N 1
ATOM 1502 C CA . LYS A 1 193 ? 18.511 -7.027 -34.247 1.00 37.16 193 LYS A CA 1
ATOM 1503 C C . LYS A 1 193 ? 17.816 -5.667 -34.102 1.00 37.16 193 LYS A C 1
ATOM 1505 O O . LYS A 1 193 ? 17.219 -5.432 -33.062 1.00 37.16 193 LYS A O 1
ATOM 1510 N N . CYS A 1 194 ? 17.864 -4.804 -35.116 1.00 36.47 194 CYS A N 1
ATOM 1511 C CA . CYS A 1 194 ? 17.090 -3.562 -35.188 1.00 36.47 194 CYS A CA 1
ATOM 1512 C C . CYS A 1 194 ? 15.627 -3.804 -35.602 1.00 36.47 194 CYS A C 1
ATOM 1514 O O . CYS A 1 194 ? 14.762 -3.005 -35.261 1.00 36.47 194 CYS A O 1
ATOM 1516 N N . ILE A 1 195 ? 15.351 -4.879 -36.349 1.00 36.94 195 ILE A N 1
ATOM 1517 C CA . ILE A 1 195 ? 14.027 -5.239 -36.881 1.00 36.94 195 ILE A CA 1
ATOM 1518 C C . ILE A 1 195 ? 13.232 -6.081 -35.870 1.00 36.94 195 ILE A C 1
ATOM 1520 O O . ILE A 1 195 ? 12.009 -5.975 -35.806 1.00 36.94 195 ILE A O 1
ATOM 1524 N N . LEU A 1 196 ? 13.895 -6.900 -35.048 1.00 40.25 196 LEU A N 1
ATOM 1525 C CA . LEU A 1 196 ? 13.281 -7.515 -33.872 1.00 40.25 196 LEU A CA 1
ATOM 1526 C C . LEU A 1 196 ? 13.259 -6.478 -32.750 1.00 40.25 196 LEU A C 1
ATOM 1528 O O . LEU A 1 196 ? 14.292 -5.890 -32.461 1.00 40.25 196 LEU A O 1
ATOM 1532 N N . VAL A 1 197 ? 12.098 -6.254 -32.128 1.00 52.56 197 VAL A N 1
ATOM 1533 C CA . VAL A 1 197 ? 11.895 -5.273 -31.046 1.00 52.56 197 VAL A CA 1
ATOM 1534 C C . VAL A 1 197 ? 12.949 -5.474 -29.946 1.00 52.56 197 VAL A C 1
ATOM 1536 O O . VAL A 1 197 ? 12.789 -6.315 -29.060 1.00 52.56 197 VAL A O 1
ATOM 1539 N N . PHE A 1 198 ? 14.057 -4.731 -30.021 1.00 57.56 198 PHE A N 1
ATOM 1540 C CA . PHE A 1 198 ? 15.142 -4.823 -29.057 1.00 57.56 198 PHE A CA 1
ATOM 1541 C C . PHE A 1 198 ? 14.680 -4.172 -27.762 1.00 57.56 198 PHE A C 1
ATOM 1543 O O . PHE A 1 198 ? 14.434 -2.967 -27.704 1.00 57.56 198 PHE A O 1
ATOM 1550 N N . ARG A 1 199 ? 14.563 -4.980 -26.709 1.00 64.81 199 ARG A N 1
ATOM 1551 C CA . ARG A 1 199 ? 14.390 -4.475 -25.352 1.00 64.81 199 ARG A CA 1
ATOM 1552 C C . ARG A 1 199 ? 15.754 -4.522 -24.662 1.00 64.81 199 ARG A C 1
ATOM 1554 O O . ARG A 1 199 ? 16.264 -5.629 -24.480 1.00 64.81 199 ARG A O 1
ATOM 1561 N N . PRO A 1 200 ? 16.336 -3.371 -24.274 1.00 70.75 200 PRO A N 1
ATOM 1562 C CA . PRO A 1 200 ? 17.587 -3.352 -23.527 1.00 70.75 200 PRO A CA 1
ATOM 1563 C C . PRO A 1 200 ? 17.504 -4.267 -22.300 1.00 70.75 200 PRO A C 1
ATOM 1565 O O . PRO A 1 200 ? 16.520 -4.237 -21.555 1.00 70.75 200 PRO A O 1
ATOM 1568 N N . SER A 1 201 ? 18.511 -5.118 -22.124 1.00 79.44 201 SER A N 1
ATOM 1569 C CA . SER A 1 201 ? 18.606 -6.096 -21.040 1.00 79.44 201 SER A CA 1
ATOM 1570 C C . SER A 1 201 ? 20.071 -6.430 -20.796 1.00 79.44 201 SER A C 1
ATOM 1572 O O . SER A 1 201 ? 20.832 -6.540 -21.756 1.00 79.44 201 SER A O 1
ATOM 1574 N N . SER A 1 202 ? 20.426 -6.691 -19.535 1.00 82.25 202 SER A N 1
ATOM 1575 C CA . SER A 1 202 ? 21.775 -7.121 -19.147 1.00 82.25 202 SER A CA 1
ATOM 1576 C C . SER A 1 202 ? 22.206 -8.451 -19.771 1.00 82.25 202 SER A C 1
ATOM 1578 O O . SER A 1 202 ? 23.390 -8.756 -19.861 1.00 82.25 202 SER A O 1
ATOM 1580 N N . SER A 1 203 ? 21.255 -9.239 -20.284 1.00 78.88 203 SER A N 1
ATOM 1581 C CA . SER A 1 203 ? 21.553 -10.429 -21.093 1.00 78.88 203 SER A CA 1
ATOM 1582 C C . SER A 1 203 ? 22.304 -10.118 -22.398 1.00 78.88 203 SER A C 1
ATOM 1584 O O . SER A 1 203 ? 22.872 -11.027 -23.004 1.00 78.88 203 SER A O 1
ATOM 1586 N N . PHE A 1 204 ? 22.329 -8.851 -22.821 1.00 81.38 204 PHE A N 1
ATOM 1587 C CA . PHE A 1 204 ? 23.034 -8.371 -24.007 1.00 81.38 204 PHE A CA 1
ATOM 1588 C C . PHE A 1 204 ? 24.214 -7.446 -23.678 1.00 81.38 204 PHE A C 1
ATOM 1590 O O . PHE A 1 204 ? 24.737 -6.809 -24.594 1.00 81.38 204 PHE A O 1
ATOM 1597 N N . ASP A 1 205 ? 24.634 -7.367 -22.411 1.00 84.25 205 ASP A N 1
ATOM 1598 C CA . ASP A 1 205 ? 25.745 -6.505 -22.009 1.00 84.25 205 ASP A CA 1
ATOM 1599 C C . ASP A 1 205 ? 27.045 -6.903 -22.720 1.00 84.25 205 ASP A C 1
ATOM 1601 O O . ASP A 1 205 ? 27.389 -8.079 -22.893 1.00 84.25 205 ASP A O 1
ATOM 1605 N N . THR A 1 206 ? 27.793 -5.889 -23.142 1.00 88.56 206 THR A N 1
ATOM 1606 C CA . THR A 1 206 ? 29.136 -6.053 -23.688 1.00 88.56 206 THR A CA 1
ATOM 1607 C C . THR A 1 206 ? 30.140 -6.332 -22.573 1.00 88.56 206 THR A C 1
ATOM 1609 O O . THR A 1 206 ? 29.946 -5.973 -21.416 1.00 88.56 206 THR A O 1
ATOM 1612 N N . LYS A 1 207 ? 31.292 -6.919 -22.926 1.00 92.31 207 LYS A N 1
ATOM 1613 C CA . LYS A 1 207 ? 32.424 -7.059 -21.987 1.00 92.31 207 LYS A CA 1
ATOM 1614 C C . LYS A 1 207 ? 33.159 -5.738 -21.715 1.00 92.31 207 LYS A C 1
ATOM 1616 O O . LYS A 1 207 ? 34.039 -5.695 -20.863 1.00 92.31 207 LYS A O 1
ATOM 1621 N N . THR A 1 208 ? 32.843 -4.693 -22.474 1.00 93.19 208 THR A N 1
ATOM 1622 C CA . THR A 1 208 ? 33.451 -3.361 -22.395 1.00 93.19 208 THR A CA 1
ATOM 1623 C C . THR A 1 208 ? 32.390 -2.373 -21.940 1.00 93.19 208 THR A C 1
ATOM 1625 O O . THR A 1 208 ? 31.257 -2.465 -22.407 1.00 93.19 208 THR A O 1
ATOM 1628 N N . THR A 1 209 ? 32.752 -1.433 -21.068 1.00 94.31 209 THR A N 1
ATOM 1629 C CA . THR A 1 209 ? 31.884 -0.311 -20.688 1.00 94.31 209 THR A CA 1
ATOM 1630 C C . THR A 1 209 ? 31.468 0.474 -21.927 1.00 94.31 209 THR A C 1
ATOM 1632 O O . THR A 1 209 ? 32.288 0.716 -22.816 1.00 94.31 209 THR A O 1
ATOM 1635 N N . THR A 1 210 ? 30.209 0.895 -21.984 1.00 95.19 210 THR A N 1
ATOM 1636 C CA . THR A 1 210 ? 29.697 1.735 -23.066 1.00 95.19 210 THR A CA 1
ATOM 1637 C C . THR A 1 210 ? 28.960 2.954 -22.531 1.00 95.19 210 THR A C 1
ATOM 1639 O O . THR A 1 210 ? 28.501 2.959 -21.390 1.00 95.19 210 THR A O 1
ATOM 1642 N N . THR A 1 211 ? 28.798 3.967 -23.379 1.00 95.19 211 THR A N 1
ATOM 1643 C CA . THR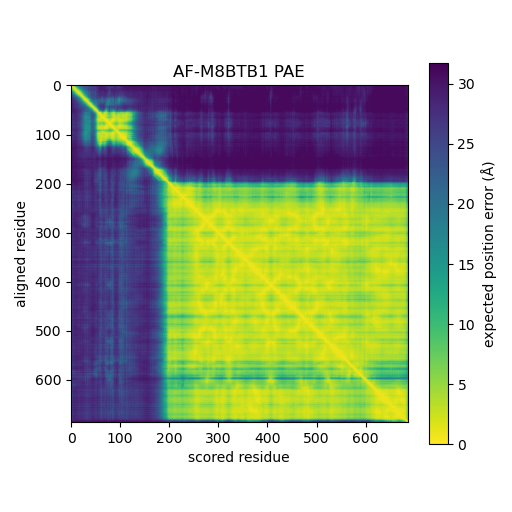 A 1 211 ? 27.780 5.013 -23.197 1.00 95.19 211 THR A CA 1
ATOM 1644 C C . THR A 1 211 ? 26.373 4.421 -23.359 1.00 95.19 211 THR A C 1
ATOM 1646 O O . THR A 1 211 ? 26.217 3.287 -23.828 1.00 95.19 211 THR A O 1
ATOM 1649 N N . ASN A 1 212 ? 25.323 5.187 -23.052 1.00 92.00 212 ASN A N 1
ATOM 1650 C CA . ASN A 1 212 ? 23.931 4.765 -23.273 1.00 92.00 212 ASN A CA 1
ATOM 1651 C C . ASN A 1 212 ? 23.607 4.561 -24.763 1.00 92.00 212 ASN A C 1
ATOM 1653 O O . ASN A 1 212 ? 22.709 3.793 -25.103 1.00 92.00 212 ASN A O 1
ATOM 1657 N N . ALA A 1 213 ? 24.348 5.224 -25.657 1.00 91.12 213 ALA A N 1
ATOM 1658 C CA . ALA A 1 213 ? 24.267 5.024 -27.105 1.00 91.12 213 ALA A CA 1
ATOM 1659 C C . ALA A 1 213 ? 25.065 3.795 -27.597 1.00 91.12 213 ALA A C 1
ATOM 1661 O O . ALA A 1 213 ? 25.107 3.529 -28.798 1.00 91.12 213 ALA A O 1
ATOM 1662 N N . GLY A 1 214 ? 25.710 3.049 -26.692 1.00 91.19 214 GLY A N 1
ATOM 1663 C CA . GLY A 1 214 ? 26.483 1.848 -27.011 1.00 91.19 214 GLY A CA 1
ATOM 1664 C C . GLY A 1 214 ? 27.904 2.115 -27.520 1.00 91.19 214 GLY A C 1
ATOM 1665 O O . GLY A 1 214 ? 28.543 1.194 -28.028 1.00 91.19 214 GLY A O 1
ATOM 1666 N N . GLN A 1 215 ? 28.427 3.343 -27.398 1.00 94.62 215 GLN A N 1
ATOM 1667 C CA . GLN A 1 215 ? 29.809 3.654 -27.781 1.00 94.62 215 GLN A CA 1
ATOM 1668 C C . GLN A 1 215 ? 30.783 3.049 -26.758 1.00 94.62 215 GLN A C 1
ATOM 1670 O O . GLN A 1 215 ? 30.628 3.334 -25.571 1.00 94.62 215 GLN A O 1
ATOM 1675 N N . PRO A 1 216 ? 31.805 2.276 -27.173 1.00 95.88 216 PRO A N 1
ATOM 1676 C CA . PRO A 1 216 ? 32.819 1.768 -26.254 1.00 95.88 216 PRO A CA 1
ATOM 1677 C C . PRO A 1 216 ? 33.563 2.896 -25.531 1.00 95.88 216 PRO A C 1
ATOM 1679 O O . PRO A 1 216 ? 34.063 3.829 -26.163 1.00 95.88 216 PRO A O 1
ATOM 1682 N N . VAL A 1 217 ? 33.672 2.778 -24.210 1.00 96.81 217 VAL A N 1
ATOM 1683 C CA . VAL A 1 217 ? 34.408 3.700 -23.340 1.00 96.81 217 VAL A CA 1
ATOM 1684 C C . VAL A 1 217 ? 35.785 3.103 -23.075 1.00 96.81 217 VAL A C 1
ATOM 1686 O O . VAL A 1 217 ? 35.911 2.057 -22.441 1.00 96.81 217 VAL A O 1
ATOM 1689 N N . TRP A 1 218 ? 36.828 3.753 -23.589 1.00 94.31 218 TRP A N 1
ATOM 1690 C CA . TRP A 1 218 ? 38.211 3.285 -23.442 1.00 94.31 218 TRP A CA 1
ATOM 1691 C C . TRP A 1 218 ? 38.829 3.664 -22.086 1.00 94.31 218 TRP A C 1
ATOM 1693 O O . TRP A 1 218 ? 39.787 3.022 -21.660 1.00 94.31 218 TRP A O 1
ATOM 1703 N N . ASN A 1 219 ? 38.279 4.679 -21.411 1.00 95.69 219 ASN A N 1
ATOM 1704 C CA . ASN A 1 219 ? 38.681 5.114 -20.079 1.00 95.69 219 ASN A CA 1
ATOM 1705 C C . ASN A 1 219 ? 37.475 5.672 -19.305 1.00 95.69 219 ASN A C 1
ATOM 1707 O O . ASN A 1 219 ? 36.856 6.634 -19.745 1.00 95.69 219 ASN A O 1
ATOM 1711 N N . ASP A 1 220 ? 37.141 5.047 -18.173 1.00 96.81 220 ASP A N 1
ATOM 1712 C CA . ASP A 1 220 ? 36.036 5.444 -17.281 1.00 96.81 220 ASP A CA 1
ATOM 1713 C C . ASP A 1 220 ? 36.527 5.977 -15.917 1.00 96.81 220 ASP A C 1
ATOM 1715 O O . ASP A 1 220 ? 35.728 6.264 -15.022 1.00 96.81 220 ASP A O 1
ATOM 1719 N N . ASN A 1 221 ? 37.848 6.087 -15.748 1.00 96.88 221 ASN A N 1
ATOM 1720 C CA . ASN A 1 221 ? 38.487 6.500 -14.500 1.00 96.88 221 ASN A CA 1
ATOM 1721 C C . ASN A 1 221 ? 38.871 7.983 -14.515 1.00 96.88 221 ASN A C 1
ATOM 1723 O O . ASN A 1 221 ? 38.791 8.650 -13.483 1.00 96.88 221 ASN A O 1
ATOM 1727 N N . GLU A 1 222 ? 39.274 8.507 -15.676 1.00 97.25 222 GLU A N 1
ATOM 1728 C CA . GLU A 1 222 ? 39.731 9.886 -15.829 1.00 97.25 222 GLU A CA 1
ATOM 1729 C C . GLU A 1 222 ? 38.885 10.676 -16.838 1.00 97.25 222 GLU A C 1
ATOM 1731 O O . GLU A 1 222 ? 38.495 10.162 -17.882 1.00 97.25 222 GLU A O 1
ATOM 1736 N N . ALA A 1 223 ? 38.642 11.955 -16.534 1.00 97.56 223 ALA A N 1
ATOM 1737 C CA . ALA A 1 223 ? 38.033 12.905 -17.464 1.00 97.56 223 ALA A CA 1
ATOM 1738 C C . ALA A 1 223 ? 39.046 13.388 -18.516 1.00 97.56 223 ALA A C 1
ATOM 1740 O O . ALA A 1 223 ? 40.245 13.490 -18.238 1.00 97.56 223 ALA A O 1
ATOM 1741 N N . LEU A 1 224 ? 38.564 13.776 -19.696 1.00 97.94 224 LEU A N 1
ATOM 1742 C CA . LEU A 1 224 ? 39.383 14.408 -20.728 1.00 97.94 224 LEU A CA 1
ATOM 1743 C C . LEU A 1 224 ? 39.793 15.832 -20.317 1.00 97.94 224 LEU A C 1
ATOM 1745 O O . LEU A 1 224 ? 38.948 16.686 -20.039 1.00 97.94 224 LEU A O 1
ATOM 1749 N N . THR A 1 225 ? 41.097 16.110 -20.327 1.00 98.25 225 THR A N 1
ATOM 1750 C CA . THR A 1 225 ? 41.680 17.393 -19.900 1.00 98.25 225 THR A CA 1
ATOM 1751 C C . THR A 1 225 ? 42.777 17.895 -20.846 1.00 98.25 225 THR A C 1
ATOM 1753 O O . THR A 1 225 ? 43.359 17.132 -21.621 1.00 98.25 225 THR A O 1
ATOM 1756 N N . VAL A 1 226 ? 43.123 19.189 -20.762 1.00 97.81 226 VAL A N 1
ATOM 1757 C CA . VAL A 1 226 ? 44.313 19.751 -21.443 1.00 97.81 226 VAL A CA 1
ATOM 1758 C C . VAL A 1 226 ? 45.596 19.372 -20.691 1.00 97.81 226 VAL A C 1
ATOM 1760 O O . VAL A 1 226 ? 46.156 20.155 -19.921 1.00 97.81 226 VAL A O 1
ATOM 1763 N N . GLY A 1 227 ? 46.073 18.149 -20.907 1.00 96.75 227 GLY A N 1
ATOM 1764 C CA . GLY A 1 227 ? 47.211 17.594 -20.172 1.00 96.75 227 GLY A CA 1
ATOM 1765 C C . GLY A 1 227 ? 46.872 17.268 -18.708 1.00 96.75 227 GLY A C 1
ATOM 1766 O O . GLY A 1 227 ? 45.800 17.607 -18.211 1.00 96.75 227 GLY A O 1
ATOM 1767 N N . PRO A 1 228 ? 47.795 16.646 -17.957 1.00 96.50 228 PRO A N 1
ATOM 1768 C CA . PRO A 1 228 ? 47.486 16.003 -16.672 1.00 96.50 228 PRO A CA 1
ATOM 1769 C C . PRO A 1 228 ? 47.034 16.955 -15.549 1.00 96.50 228 PRO A C 1
ATOM 1771 O O . PRO A 1 228 ? 46.585 16.499 -14.503 1.00 96.50 228 PRO A O 1
ATOM 1774 N N . ARG A 1 229 ? 47.180 18.275 -15.726 1.00 96.31 229 ARG A N 1
ATOM 1775 C CA . ARG A 1 229 ? 46.776 19.310 -14.753 1.00 96.31 229 ARG A CA 1
ATOM 1776 C C . ARG A 1 229 ? 45.905 20.411 -15.371 1.00 96.31 229 ARG A C 1
ATOM 1778 O O . ARG A 1 229 ? 45.744 21.464 -14.758 1.00 96.31 229 ARG A O 1
ATOM 1785 N N . GLY A 1 230 ? 45.419 20.210 -16.594 1.00 96.38 230 GLY A N 1
ATOM 1786 C CA . GLY A 1 230 ? 44.593 21.190 -17.294 1.00 96.38 230 GLY A CA 1
ATOM 1787 C C . GLY A 1 230 ? 43.110 21.111 -16.932 1.00 96.38 230 GLY A C 1
ATOM 1788 O O . GLY A 1 230 ? 42.692 20.209 -16.206 1.00 96.38 230 GLY A O 1
ATOM 1789 N N . PRO A 1 231 ? 42.299 22.052 -17.443 1.00 97.75 231 PRO A N 1
ATOM 1790 C CA . PRO A 1 231 ? 40.848 22.014 -17.289 1.00 97.75 231 PRO A CA 1
ATOM 1791 C C . PRO A 1 231 ? 40.229 20.810 -18.014 1.00 97.75 231 PRO A C 1
ATOM 1793 O O . PRO A 1 231 ? 40.782 20.338 -19.010 1.00 97.75 231 PRO A O 1
ATOM 1796 N N . ILE A 1 232 ? 39.062 20.367 -17.531 1.00 98.19 232 ILE A N 1
ATOM 1797 C CA . ILE A 1 232 ? 38.204 19.382 -18.208 1.00 98.19 232 ILE A CA 1
ATOM 1798 C C . ILE A 1 232 ? 37.625 19.990 -19.487 1.00 98.19 232 ILE A C 1
ATOM 1800 O O . ILE A 1 232 ? 37.243 21.163 -19.506 1.00 98.19 232 ILE A O 1
ATOM 1804 N N . LEU A 1 233 ? 37.545 19.183 -20.542 1.00 97.69 233 LEU A N 1
ATOM 1805 C CA . LEU A 1 233 ? 36.984 19.574 -21.829 1.00 97.69 233 LEU A CA 1
ATOM 1806 C C . LEU A 1 233 ? 35.511 19.165 -21.938 1.00 97.69 233 LEU A C 1
ATOM 1808 O O . LEU A 1 233 ? 35.142 18.031 -21.652 1.00 97.69 233 LEU A O 1
ATOM 1812 N N . LEU A 1 234 ? 34.665 20.086 -22.410 1.00 97.81 234 LEU A N 1
ATOM 1813 C CA . LEU A 1 234 ? 33.229 19.840 -22.610 1.00 97.81 234 LEU A CA 1
ATOM 1814 C C . LEU A 1 234 ? 32.946 18.801 -23.714 1.00 97.81 234 LEU A C 1
ATOM 1816 O O . LEU A 1 234 ? 31.834 18.297 -23.813 1.00 97.81 234 LEU A O 1
ATOM 1820 N N . GLU A 1 235 ? 33.938 18.475 -24.544 1.00 97.19 235 GLU A N 1
ATOM 1821 C CA . GLU A 1 235 ? 33.825 17.430 -25.568 1.00 97.19 235 GLU A CA 1
ATOM 1822 C C . GLU A 1 235 ? 33.873 16.000 -24.996 1.00 97.19 235 GLU A C 1
ATOM 1824 O O . GLU A 1 235 ? 33.617 15.043 -25.727 1.00 97.19 235 GLU A O 1
ATOM 1829 N N . ASP A 1 236 ? 34.142 15.839 -23.694 1.00 97.50 236 ASP A N 1
ATOM 1830 C CA . ASP A 1 236 ? 34.022 14.559 -22.993 1.00 97.50 236 ASP A CA 1
ATOM 1831 C C . ASP A 1 236 ? 32.551 14.158 -22.806 1.00 97.50 236 ASP A C 1
ATOM 1833 O O . ASP A 1 236 ? 31.936 14.352 -21.754 1.00 97.50 236 ASP A O 1
ATOM 1837 N N . TYR A 1 237 ? 31.952 13.618 -23.865 1.00 95.44 237 TYR A N 1
ATOM 1838 C CA . TYR A 1 237 ? 30.535 13.268 -23.863 1.00 95.44 237 TYR A CA 1
ATOM 1839 C C . TYR A 1 237 ? 30.184 12.201 -22.817 1.00 95.44 237 TYR A C 1
ATOM 1841 O O . TYR A 1 237 ? 29.129 12.291 -22.190 1.00 95.44 237 TYR A O 1
ATOM 1849 N N . HIS A 1 238 ? 31.061 11.214 -22.597 1.00 97.25 238 HIS A N 1
ATOM 1850 C CA . HIS A 1 238 ? 30.821 10.154 -21.614 1.00 97.25 238 HIS A CA 1
ATOM 1851 C C . HIS A 1 238 ? 30.765 10.714 -20.191 1.00 97.25 238 HIS A C 1
ATOM 1853 O O . HIS A 1 238 ? 29.834 10.398 -19.448 1.00 97.25 238 HIS A O 1
ATOM 1859 N N . LEU A 1 239 ? 31.687 11.618 -19.832 1.00 97.69 239 LEU A N 1
ATOM 1860 C CA . LEU A 1 239 ? 31.621 12.343 -18.562 1.00 97.69 239 LEU A CA 1
ATOM 1861 C C . LEU A 1 239 ? 30.278 13.068 -18.405 1.00 97.69 239 LEU A C 1
ATOM 1863 O O . LEU A 1 239 ? 29.617 12.931 -17.372 1.00 97.69 239 LEU A O 1
ATOM 1867 N N . LEU A 1 240 ? 29.864 13.833 -19.421 1.00 97.56 240 LEU A N 1
ATOM 1868 C CA . LEU A 1 240 ? 28.609 14.584 -19.372 1.00 97.56 240 LEU A CA 1
ATOM 1869 C C . LEU A 1 240 ? 27.401 13.662 -19.206 1.00 97.56 240 LEU A C 1
ATOM 1871 O O . LEU A 1 240 ? 26.543 13.928 -18.363 1.00 97.56 240 LEU A O 1
ATOM 1875 N N . GLU A 1 241 ? 27.338 12.578 -19.975 1.00 97.88 241 GLU A N 1
ATOM 1876 C CA . GLU A 1 241 ? 26.241 11.617 -19.934 1.00 97.88 241 GLU A CA 1
ATOM 1877 C C . GLU A 1 241 ? 26.166 10.891 -18.583 1.00 97.88 241 GLU A C 1
ATOM 1879 O O . GLU A 1 241 ? 25.098 10.859 -17.964 1.00 97.88 241 GLU A O 1
ATOM 1884 N N . LYS A 1 242 ? 27.293 10.368 -18.083 1.00 98.12 242 LYS A N 1
ATOM 1885 C CA . LYS A 1 242 ? 27.378 9.649 -16.802 1.00 98.12 242 LYS A CA 1
ATOM 1886 C C . LYS A 1 242 ? 26.913 10.524 -15.637 1.00 98.12 242 LYS A C 1
ATOM 1888 O O . LYS A 1 242 ? 26.070 10.107 -14.840 1.00 98.12 242 LYS A O 1
ATOM 1893 N N . ILE A 1 243 ? 27.400 11.766 -15.568 1.00 98.38 243 ILE A N 1
ATOM 1894 C CA . ILE A 1 243 ? 27.003 12.726 -14.527 1.00 98.38 243 ILE A CA 1
ATOM 1895 C C . ILE A 1 243 ? 25.537 13.150 -14.694 1.00 98.38 243 ILE A C 1
ATOM 1897 O O . ILE A 1 243 ? 24.806 13.252 -13.706 1.00 98.38 243 ILE A O 1
ATOM 1901 N N . ALA A 1 244 ? 25.072 13.361 -15.929 1.00 98.38 244 ALA A N 1
ATOM 1902 C CA . ALA A 1 244 ? 23.687 13.737 -16.195 1.00 98.38 244 ALA A CA 1
ATOM 1903 C C . ALA A 1 244 ? 22.688 12.633 -15.816 1.00 98.38 244 ALA A C 1
ATOM 1905 O O . ALA A 1 244 ? 21.611 12.958 -15.302 1.00 98.38 244 ALA A O 1
ATOM 1906 N N . HIS A 1 245 ? 23.026 11.362 -16.047 1.00 98.12 245 HIS A N 1
ATOM 1907 C CA . HIS A 1 245 ? 22.205 10.227 -15.633 1.00 98.12 245 HIS A CA 1
ATOM 1908 C C . HIS A 1 245 ? 22.171 10.101 -14.105 1.00 98.12 245 HIS A C 1
ATOM 1910 O O . HIS A 1 245 ? 21.086 10.056 -13.526 1.00 98.12 245 HIS A O 1
ATOM 1916 N N . PHE A 1 246 ? 23.336 10.146 -13.443 1.00 98.44 246 PHE A N 1
ATOM 1917 C CA . PHE A 1 246 ? 23.434 10.125 -11.978 1.00 98.44 246 PHE A CA 1
ATOM 1918 C C . PHE A 1 246 ? 22.558 11.209 -11.326 1.00 98.44 246 PHE A C 1
ATOM 1920 O O . PHE A 1 246 ? 21.774 10.936 -10.415 1.00 98.44 246 PHE A O 1
ATOM 1927 N N . ALA A 1 247 ? 22.605 12.434 -11.858 1.00 98.31 247 ALA A N 1
ATOM 1928 C CA . ALA A 1 247 ? 21.802 13.555 -11.372 1.00 98.31 247 ALA A CA 1
ATOM 1929 C C . ALA A 1 247 ? 20.275 13.354 -11.512 1.00 98.31 247 ALA A C 1
ATOM 1931 O O . ALA A 1 247 ? 19.505 14.132 -10.950 1.00 98.31 247 ALA A O 1
ATOM 1932 N N . ARG A 1 248 ? 19.822 12.337 -12.259 1.00 98.12 248 ARG A N 1
ATOM 1933 C CA . ARG A 1 248 ? 18.408 12.042 -12.556 1.00 98.12 248 ARG A CA 1
ATOM 1934 C C . ARG A 1 248 ? 17.941 10.675 -12.051 1.00 98.12 248 ARG A C 1
ATOM 1936 O O . ARG A 1 248 ? 16.822 10.273 -12.346 1.00 98.12 248 ARG A O 1
ATOM 1943 N N . GLU A 1 249 ? 18.738 9.979 -11.242 1.00 98.31 249 GLU A N 1
ATOM 1944 C CA . GLU A 1 249 ? 18.345 8.677 -10.680 1.00 98.31 249 GLU A CA 1
ATOM 1945 C C . GLU A 1 249 ? 17.161 8.754 -9.702 1.00 98.31 249 GLU A C 1
ATOM 1947 O O . GLU A 1 249 ? 16.505 7.751 -9.418 1.00 98.31 249 GLU A O 1
ATOM 1952 N N . ARG A 1 250 ? 16.915 9.919 -9.090 1.00 98.12 250 ARG A N 1
ATOM 1953 C CA . ARG A 1 250 ? 15.868 10.074 -8.075 1.00 98.12 250 ARG A CA 1
ATOM 1954 C C . ARG A 1 250 ? 14.547 10.466 -8.727 1.00 98.12 250 ARG A C 1
ATOM 1956 O O . ARG A 1 250 ? 14.417 11.551 -9.280 1.00 98.12 250 ARG A O 1
ATOM 1963 N N . ILE A 1 251 ? 13.547 9.606 -8.558 1.00 98.38 251 ILE A N 1
ATOM 1964 C CA . ILE A 1 251 ? 12.134 9.929 -8.788 1.00 98.38 251 ILE A CA 1
ATOM 1965 C C . ILE A 1 251 ? 11.473 10.407 -7.483 1.00 98.38 251 ILE A C 1
ATOM 1967 O O . ILE A 1 251 ? 12.013 10.139 -6.393 1.00 98.38 251 ILE A O 1
ATOM 1971 N N . PRO A 1 252 ? 10.307 11.082 -7.555 1.00 98.50 252 PRO A N 1
ATOM 1972 C CA . PRO A 1 252 ? 9.495 11.337 -6.375 1.00 98.50 252 PRO A CA 1
ATOM 1973 C C . PRO A 1 252 ? 9.192 10.025 -5.643 1.00 98.50 252 PRO A C 1
ATOM 1975 O O . PRO A 1 252 ? 8.879 9.002 -6.256 1.00 98.50 252 PRO A O 1
ATOM 1978 N N . GLU A 1 253 ? 9.298 10.035 -4.320 1.00 98.56 253 GLU A N 1
ATOM 1979 C CA . GLU A 1 253 ? 8.843 8.903 -3.517 1.00 98.56 253 GLU A CA 1
ATOM 1980 C C . GLU A 1 253 ? 7.313 8.888 -3.410 1.00 98.56 253 GLU A C 1
ATOM 1982 O O . GLU A 1 253 ? 6.618 9.801 -3.863 1.00 98.56 253 GLU A O 1
ATOM 1987 N N . ARG A 1 254 ? 6.760 7.820 -2.833 1.00 98.75 254 ARG A N 1
ATOM 1988 C CA . ARG A 1 254 ? 5.323 7.775 -2.546 1.00 98.75 254 ARG A CA 1
ATOM 1989 C C . ARG A 1 254 ? 5.000 8.810 -1.468 1.00 98.75 254 ARG A C 1
ATOM 1991 O O . ARG A 1 254 ? 5.718 8.902 -0.481 1.00 98.75 254 ARG A O 1
ATOM 1998 N N . VAL A 1 255 ? 3.899 9.546 -1.634 1.00 98.19 255 VAL A N 1
ATOM 1999 C CA . VAL A 1 255 ? 3.470 10.577 -0.665 1.00 98.19 255 VAL A CA 1
ATOM 2000 C C . VAL A 1 255 ? 3.260 10.009 0.747 1.00 98.19 255 VAL A C 1
ATOM 2002 O O . VAL A 1 255 ? 3.552 10.670 1.741 1.00 98.19 255 VAL A O 1
ATOM 2005 N N . VAL A 1 256 ? 2.808 8.758 0.819 1.00 98.38 256 VAL A N 1
ATOM 2006 C CA . VAL A 1 256 ? 2.730 7.910 2.011 1.00 98.38 256 VAL A CA 1
ATOM 2007 C C . VAL A 1 256 ? 3.280 6.535 1.655 1.00 98.38 256 VAL A C 1
ATOM 2009 O O . VAL A 1 256 ? 3.292 6.159 0.482 1.00 98.38 256 VAL A O 1
ATOM 2012 N N . HIS A 1 257 ? 3.708 5.763 2.645 1.00 98.56 257 HIS A N 1
ATOM 2013 C CA . HIS A 1 257 ? 4.308 4.446 2.442 1.00 98.56 257 HIS A CA 1
ATOM 2014 C C . HIS A 1 257 ? 5.602 4.468 1.612 1.00 98.56 257 HIS A C 1
ATOM 2016 O O . HIS A 1 257 ? 5.887 3.538 0.843 1.00 98.56 257 HIS A O 1
ATOM 2022 N N . ALA A 1 258 ? 6.393 5.539 1.747 1.00 98.50 258 ALA A N 1
ATOM 2023 C CA . ALA A 1 258 ? 7.657 5.706 1.035 1.00 98.50 258 ALA A CA 1
ATOM 2024 C C . ALA A 1 258 ? 8.660 4.611 1.419 1.00 98.50 258 ALA A C 1
ATOM 2026 O O . ALA A 1 258 ? 9.181 3.932 0.537 1.00 98.50 258 ALA A O 1
ATOM 2027 N N . ARG A 1 259 ? 8.861 4.368 2.718 1.00 98.12 259 ARG A N 1
ATOM 2028 C CA . ARG A 1 259 ? 9.739 3.306 3.220 1.00 98.12 259 ARG A CA 1
ATOM 2029 C C . ARG A 1 259 ? 9.070 1.933 3.135 1.00 98.12 259 ARG A C 1
ATOM 2031 O O . ARG A 1 259 ? 8.049 1.707 3.779 1.00 98.12 259 ARG A O 1
ATOM 2038 N N . GLY A 1 260 ? 9.652 1.010 2.371 1.00 98.06 260 GLY A N 1
ATOM 2039 C CA . GLY A 1 260 ? 9.126 -0.349 2.247 1.00 98.06 260 GLY A CA 1
ATOM 2040 C C . GLY A 1 260 ? 9.928 -1.261 1.325 1.00 98.06 260 GLY A C 1
ATOM 2041 O O . GLY A 1 260 ? 10.743 -0.779 0.536 1.00 98.06 260 GLY A O 1
ATOM 2042 N N . ALA A 1 261 ? 9.644 -2.561 1.395 1.00 98.56 261 ALA A N 1
ATOM 2043 C CA . ALA A 1 261 ? 10.304 -3.614 0.627 1.00 98.56 261 ALA A CA 1
ATOM 2044 C C . ALA A 1 261 ? 9.299 -4.533 -0.064 1.00 98.56 261 ALA A C 1
ATOM 2046 O O . ALA A 1 261 ? 8.169 -4.697 0.400 1.00 98.56 261 ALA A O 1
ATOM 2047 N N . SER A 1 262 ? 9.732 -5.131 -1.176 1.00 98.81 262 SER A N 1
ATOM 2048 C CA . SER A 1 262 ? 8.905 -6.013 -1.993 1.00 98.81 262 SER A CA 1
ATOM 2049 C C . SER A 1 262 ? 9.525 -7.394 -2.153 1.00 98.81 262 SER A C 1
ATOM 2051 O O . SER A 1 262 ? 10.745 -7.524 -2.215 1.00 98.81 262 SER A O 1
ATOM 2053 N N . ALA A 1 263 ? 8.669 -8.403 -2.290 1.00 98.81 263 ALA A N 1
ATOM 2054 C CA . ALA A 1 263 ? 9.050 -9.769 -2.623 1.00 98.81 263 ALA A CA 1
ATOM 2055 C C . ALA A 1 263 ? 8.027 -10.403 -3.576 1.00 98.81 263 ALA A C 1
ATOM 2057 O O . ALA A 1 263 ? 6.851 -10.027 -3.611 1.00 98.81 263 ALA A O 1
ATOM 2058 N N . LYS A 1 264 ? 8.500 -11.351 -4.382 1.00 98.81 264 LYS A N 1
ATOM 2059 C CA . LYS A 1 264 ? 7.730 -12.088 -5.387 1.00 98.81 264 LYS A CA 1
ATOM 2060 C C . LYS A 1 264 ? 7.300 -13.439 -4.810 1.00 98.81 264 LYS A C 1
ATOM 2062 O O . LYS A 1 264 ? 7.950 -13.984 -3.921 1.00 98.81 264 LYS A O 1
ATOM 2067 N N . GLY A 1 265 ? 6.208 -13.976 -5.337 1.00 98.62 265 GLY A N 1
ATOM 2068 C CA . GLY A 1 265 ? 5.720 -15.281 -4.919 1.00 98.62 265 GLY A CA 1
ATOM 2069 C C . GLY A 1 265 ? 4.475 -15.722 -5.663 1.00 98.62 265 GLY A C 1
ATOM 2070 O O . GLY A 1 265 ? 4.244 -15.325 -6.811 1.00 98.62 265 GLY A O 1
ATOM 2071 N N . PHE A 1 266 ? 3.639 -16.506 -4.990 1.00 98.75 266 PHE A N 1
ATOM 2072 C CA . PHE A 1 266 ? 2.351 -16.932 -5.520 1.00 98.75 266 PHE A CA 1
ATOM 2073 C C . PHE A 1 266 ? 1.259 -16.933 -4.451 1.00 98.75 266 PHE A C 1
ATOM 2075 O O . PHE A 1 266 ? 1.495 -17.137 -3.261 1.00 98.75 266 PHE A O 1
ATOM 2082 N N . PHE A 1 267 ? 0.031 -16.746 -4.916 1.00 98.88 267 PHE A N 1
ATOM 2083 C CA . PHE A 1 267 ? -1.173 -17.078 -4.179 1.00 98.88 267 PHE A CA 1
ATOM 2084 C C . PHE A 1 267 ? -1.738 -18.402 -4.691 1.00 98.88 267 PHE A C 1
ATOM 2086 O O . PHE A 1 267 ? -1.814 -18.616 -5.900 1.00 98.88 267 PHE A O 1
ATOM 2093 N N . GLU A 1 268 ? -2.159 -19.272 -3.783 1.00 98.75 268 GLU A N 1
ATOM 2094 C CA . GLU A 1 268 ? -2.840 -20.528 -4.080 1.00 98.75 268 GLU A CA 1
ATOM 2095 C C . GLU A 1 268 ? -4.223 -20.526 -3.426 1.00 98.75 268 GLU A C 1
ATOM 2097 O O . GLU A 1 268 ? -4.344 -20.411 -2.205 1.00 98.75 268 GLU A O 1
ATOM 2102 N N . CYS A 1 269 ? -5.273 -20.669 -4.234 1.00 98.69 269 CYS A N 1
ATOM 2103 C CA . CYS A 1 269 ? -6.617 -20.920 -3.726 1.00 98.69 269 CYS A CA 1
ATOM 2104 C C . CYS A 1 269 ? -6.639 -22.305 -3.064 1.00 98.69 269 CYS A C 1
ATOM 2106 O O . CYS A 1 269 ? -6.191 -23.281 -3.661 1.00 98.69 269 CYS A O 1
ATOM 2108 N N . THR A 1 270 ? -7.127 -22.411 -1.829 1.00 98.69 270 THR A N 1
ATOM 2109 C CA . THR A 1 270 ? -7.145 -23.678 -1.072 1.00 98.69 270 THR A CA 1
ATOM 2110 C C . THR A 1 270 ? -8.556 -24.166 -0.770 1.00 98.69 270 THR A C 1
ATOM 2112 O O . THR A 1 270 ? -8.731 -25.343 -0.468 1.00 98.69 270 THR A O 1
ATOM 2115 N N . HIS A 1 271 ? -9.557 -23.291 -0.881 1.00 98.69 271 HIS A N 1
ATOM 2116 C CA . HIS A 1 271 ? -10.957 -23.588 -0.593 1.00 98.69 271 HIS A CA 1
ATOM 2117 C C . HIS A 1 271 ? -11.841 -23.146 -1.758 1.00 98.69 271 HIS A C 1
ATOM 2119 O O . HIS A 1 271 ? -11.552 -22.155 -2.424 1.00 98.69 271 HIS A O 1
ATOM 2125 N N . ASP A 1 272 ? -12.913 -23.894 -2.016 1.00 98.19 272 ASP A N 1
ATOM 2126 C CA . ASP A 1 272 ? -13.878 -23.521 -3.045 1.00 98.19 272 ASP A CA 1
ATOM 2127 C C . ASP A 1 272 ? -14.727 -22.340 -2.559 1.00 98.19 272 ASP A C 1
ATOM 2129 O O . ASP A 1 272 ? -15.520 -22.466 -1.627 1.00 98.19 272 ASP A O 1
ATOM 2133 N N . VAL A 1 273 ? -14.537 -21.190 -3.203 1.00 98.06 273 VAL A N 1
ATOM 2134 C CA . VAL A 1 273 ? -15.271 -19.942 -2.943 1.00 98.06 273 VAL A CA 1
ATOM 2135 C C . VAL A 1 273 ? -16.056 -19.474 -4.172 1.00 98.06 273 VAL A C 1
ATOM 2137 O O . VAL A 1 273 ? -16.496 -18.326 -4.237 1.00 98.06 273 VAL A O 1
ATOM 2140 N N . THR A 1 274 ? -16.268 -20.356 -5.154 1.00 97.06 274 THR A N 1
ATOM 2141 C CA . THR A 1 274 ? -16.950 -20.027 -6.421 1.00 97.06 274 THR A CA 1
ATOM 2142 C C . THR A 1 274 ? -18.419 -19.635 -6.234 1.00 97.06 274 THR A C 1
ATOM 2144 O O . THR A 1 274 ? -18.997 -18.936 -7.070 1.00 97.06 274 THR A O 1
ATOM 2147 N N . GLY A 1 275 ? -19.019 -20.029 -5.105 1.00 96.75 275 GLY A N 1
ATOM 2148 C CA . GLY A 1 275 ? -20.338 -19.558 -4.679 1.00 96.75 275 GLY A CA 1
ATOM 2149 C C . GLY A 1 275 ? -20.373 -18.072 -4.300 1.00 96.75 275 GLY A C 1
ATOM 2150 O O . GLY A 1 275 ? -21.436 -17.465 -4.370 1.00 96.75 275 GLY A O 1
ATOM 2151 N N . LEU A 1 276 ? -19.228 -17.480 -3.942 1.00 97.75 276 LEU A N 1
ATOM 2152 C CA . LEU A 1 276 ? -19.113 -16.077 -3.532 1.00 97.75 276 LEU A CA 1
ATOM 2153 C C . LEU A 1 276 ? -18.671 -15.172 -4.685 1.00 97.75 276 LEU A C 1
ATOM 2155 O O . LEU A 1 276 ? -19.176 -14.063 -4.824 1.00 97.75 276 LEU A O 1
ATOM 2159 N N . THR A 1 277 ? -17.730 -15.631 -5.512 1.00 98.19 277 THR A N 1
ATOM 2160 C CA . THR A 1 277 ? -17.107 -14.818 -6.565 1.00 98.19 277 THR A CA 1
ATOM 2161 C C . THR A 1 277 ? -16.836 -15.617 -7.837 1.00 98.19 277 THR A C 1
ATOM 2163 O O . THR A 1 277 ? -16.544 -16.810 -7.784 1.00 98.19 277 THR A O 1
ATOM 2166 N N . CYS A 1 278 ? -16.921 -14.960 -8.996 1.00 96.75 278 CYS A N 1
ATOM 2167 C CA . CYS A 1 278 ? -16.488 -15.515 -10.277 1.00 96.75 278 CYS A CA 1
ATOM 2168 C C . CYS A 1 278 ? -15.033 -15.187 -10.659 1.00 96.75 278 CYS A C 1
ATOM 2170 O O . CYS A 1 278 ? -14.643 -15.517 -11.777 1.00 96.75 278 CYS A O 1
ATOM 2172 N N . ALA A 1 279 ? -14.236 -14.586 -9.768 1.00 97.75 279 ALA A N 1
ATOM 2173 C CA . ALA A 1 279 ? -12.855 -14.207 -10.067 1.00 97.75 279 ALA A CA 1
ATOM 2174 C C . ALA A 1 279 ? -11.974 -15.411 -10.448 1.00 97.75 279 ALA A C 1
ATOM 2176 O O . ALA A 1 279 ? -11.840 -16.365 -9.679 1.00 97.75 279 ALA A O 1
ATOM 2177 N N . ASP A 1 280 ? -11.322 -15.356 -11.618 1.00 95.50 280 ASP A N 1
ATOM 2178 C CA . ASP A 1 280 ? -10.602 -16.504 -12.201 1.00 95.50 280 ASP A CA 1
ATOM 2179 C C . ASP A 1 280 ? -9.482 -17.063 -11.304 1.00 95.50 280 ASP A C 1
ATOM 2181 O O . ASP A 1 280 ? -9.251 -18.275 -11.261 1.00 95.50 280 ASP A O 1
ATOM 2185 N N . PHE A 1 281 ? -8.800 -16.213 -10.535 1.00 96.50 281 PHE A N 1
ATOM 2186 C CA . PHE A 1 281 ? -7.736 -16.663 -9.630 1.00 96.50 281 PHE A CA 1
ATOM 2187 C C . PHE A 1 281 ? -8.256 -17.482 -8.428 1.00 96.50 281 PHE A C 1
ATOM 2189 O O . PHE A 1 281 ? -7.469 -18.158 -7.766 1.00 96.50 281 PHE A O 1
ATOM 2196 N N . LEU A 1 282 ? -9.574 -17.466 -8.185 1.00 98.31 282 LEU A N 1
ATOM 2197 C CA . LEU A 1 282 ? -10.292 -18.220 -7.149 1.00 98.31 282 LEU A CA 1
ATOM 2198 C C . LEU A 1 282 ? -11.167 -19.349 -7.726 1.00 98.31 282 LEU A C 1
ATOM 2200 O O . LEU A 1 282 ? -11.993 -19.921 -7.020 1.00 98.31 282 LEU A O 1
ATOM 2204 N N . ARG A 1 283 ? -10.991 -19.693 -9.010 1.00 94.62 283 ARG A N 1
ATOM 2205 C CA . ARG A 1 283 ? -11.844 -20.646 -9.749 1.00 94.62 283 ARG A CA 1
ATOM 2206 C C . ARG A 1 283 ? -11.914 -22.063 -9.171 1.00 94.62 283 ARG A C 1
ATOM 2208 O O . ARG A 1 283 ? -12.857 -22.779 -9.490 1.00 94.62 283 ARG A O 1
ATOM 2215 N N . ALA A 1 284 ? -10.892 -22.498 -8.433 1.00 95.94 284 ALA A N 1
ATOM 2216 C CA . ALA A 1 284 ? -10.830 -23.819 -7.809 1.00 95.94 284 ALA A CA 1
ATOM 2217 C C . ALA A 1 284 ? -9.655 -23.919 -6.817 1.00 95.94 284 ALA A C 1
ATOM 2219 O O . ALA A 1 284 ? -8.606 -23.308 -7.060 1.00 95.94 284 ALA A O 1
ATOM 2220 N N . PRO A 1 285 ? -9.760 -24.769 -5.778 1.00 98.38 285 PRO A N 1
ATOM 2221 C CA . PRO A 1 285 ? -8.611 -25.186 -4.981 1.00 98.38 285 PRO A CA 1
ATOM 2222 C C . PRO A 1 285 ? -7.452 -25.709 -5.847 1.00 98.38 285 PRO A C 1
ATOM 2224 O O . PRO A 1 285 ? -7.659 -26.449 -6.809 1.00 98.38 285 PRO A O 1
ATOM 2227 N N . GLY A 1 286 ? -6.225 -25.321 -5.505 1.00 94.88 286 GLY A N 1
ATOM 2228 C CA . GLY A 1 286 ? -5.001 -25.603 -6.259 1.00 94.88 286 GLY A CA 1
ATOM 2229 C C . GLY A 1 286 ? -4.697 -24.598 -7.376 1.00 94.88 286 GLY A C 1
ATOM 2230 O O . GLY A 1 286 ? -3.608 -24.641 -7.949 1.00 94.88 286 GLY A O 1
ATOM 2231 N N . ALA A 1 287 ? -5.608 -23.669 -7.694 1.00 95.31 287 ALA A N 1
ATOM 2232 C CA . ALA A 1 287 ? -5.315 -22.595 -8.639 1.00 95.31 287 ALA A CA 1
ATOM 2233 C C . ALA A 1 287 ? -4.222 -21.675 -8.076 1.00 95.31 287 ALA A C 1
ATOM 2235 O O . ALA A 1 287 ? -4.403 -21.054 -7.027 1.00 95.31 287 ALA A O 1
ATOM 2236 N N . ARG A 1 288 ? -3.098 -21.571 -8.796 1.00 97.31 288 ARG A N 1
ATOM 2237 C CA . ARG A 1 288 ? -1.976 -20.690 -8.451 1.00 97.31 288 ARG A CA 1
ATOM 2238 C C . ARG A 1 288 ? -1.948 -19.445 -9.320 1.00 97.31 288 ARG A C 1
ATOM 2240 O O . ARG A 1 288 ? -2.199 -19.518 -10.522 1.00 97.31 288 ARG A O 1
ATOM 2247 N N . THR A 1 289 ? -1.611 -18.323 -8.698 1.00 97.31 289 THR A N 1
ATOM 2248 C CA . THR A 1 289 ? -1.525 -17.008 -9.334 1.00 97.31 289 THR A CA 1
ATOM 2249 C C . THR A 1 289 ? -0.243 -16.319 -8.886 1.00 97.31 289 THR A C 1
ATOM 2251 O O . THR A 1 289 ? -0.049 -16.170 -7.679 1.00 97.31 289 THR A O 1
ATOM 2254 N N . PRO A 1 290 ? 0.640 -15.899 -9.807 1.00 98.56 290 PRO A N 1
ATOM 2255 C CA . PRO A 1 290 ? 1.828 -15.137 -9.445 1.00 98.56 290 PRO A CA 1
ATOM 2256 C C . PRO A 1 290 ? 1.455 -13.830 -8.746 1.00 98.56 290 PRO A C 1
ATOM 2258 O O . PRO A 1 290 ? 0.483 -13.169 -9.126 1.00 98.56 290 PRO A O 1
ATOM 2261 N N . VAL A 1 291 ? 2.260 -13.431 -7.763 1.00 98.81 291 VAL A N 1
ATOM 2262 C CA . VAL A 1 291 ? 2.076 -12.170 -7.042 1.00 98.81 291 VAL A CA 1
ATOM 2263 C C . VAL A 1 291 ? 3.390 -11.427 -6.830 1.00 98.81 291 VAL A C 1
ATOM 2265 O O . VAL A 1 291 ? 4.475 -12.013 -6.825 1.00 98.81 291 VAL A O 1
ATOM 2268 N N . ILE A 1 292 ? 3.276 -10.120 -6.611 1.00 98.88 292 ILE A N 1
ATOM 2269 C CA . ILE A 1 292 ? 4.301 -9.327 -5.931 1.00 98.88 292 ILE A CA 1
ATOM 2270 C C . ILE A 1 292 ? 3.652 -8.607 -4.751 1.00 98.88 292 ILE A C 1
ATOM 2272 O O . ILE A 1 292 ? 2.548 -8.067 -4.869 1.00 98.88 292 ILE A O 1
ATOM 2276 N N . VAL A 1 293 ? 4.328 -8.628 -3.610 1.00 98.94 293 VAL A N 1
ATOM 2277 C CA . VAL A 1 293 ? 3.863 -8.016 -2.366 1.00 98.94 293 VAL A CA 1
ATOM 2278 C C . VAL A 1 293 ? 4.822 -6.918 -1.973 1.00 98.94 293 VAL A C 1
ATOM 2280 O O . VAL A 1 293 ? 6.029 -7.105 -2.094 1.00 98.94 293 VAL A O 1
ATOM 2283 N N . ARG A 1 294 ? 4.288 -5.794 -1.491 1.00 98.88 294 ARG A N 1
ATOM 2284 C CA . ARG A 1 294 ? 5.071 -4.721 -0.884 1.00 98.88 294 ARG A CA 1
ATOM 2285 C C . ARG A 1 294 ? 4.582 -4.430 0.523 1.00 98.88 294 ARG A C 1
ATOM 2287 O O . ARG A 1 294 ? 3.410 -4.102 0.724 1.00 98.88 294 ARG A O 1
ATOM 2294 N N . PHE A 1 295 ? 5.517 -4.466 1.461 1.00 98.88 295 PHE A N 1
ATOM 2295 C CA . PHE A 1 295 ? 5.326 -4.019 2.831 1.00 98.88 295 PHE A CA 1
ATOM 2296 C C . PHE A 1 295 ? 5.931 -2.635 3.033 1.00 98.88 295 PHE A C 1
ATOM 2298 O O . PHE A 1 295 ? 6.836 -2.239 2.300 1.00 98.88 295 PHE A O 1
ATOM 2305 N N . SER A 1 296 ? 5.431 -1.868 3.999 1.00 98.81 296 SER A N 1
ATOM 2306 C CA . SER A 1 296 ? 5.915 -0.496 4.226 1.00 98.81 296 SER A CA 1
ATOM 2307 C C . SER A 1 296 ? 5.520 0.050 5.591 1.00 98.81 296 SER A C 1
ATOM 2309 O O . SER A 1 296 ? 4.538 -0.420 6.148 1.00 98.81 296 SER A O 1
ATOM 2311 N N . THR A 1 297 ? 6.214 1.069 6.098 1.00 98.50 297 THR A N 1
ATOM 2312 C CA . THR A 1 297 ? 5.636 2.012 7.086 1.00 98.50 297 THR A CA 1
ATOM 2313 C C . THR A 1 297 ? 4.707 3.004 6.364 1.00 98.50 297 THR A C 1
ATOM 2315 O O . THR A 1 297 ? 4.399 2.773 5.196 1.00 98.50 297 THR A O 1
ATOM 2318 N N . VAL A 1 298 ? 4.207 4.073 6.998 1.00 97.88 298 VAL A N 1
ATOM 2319 C CA . VAL A 1 298 ? 3.263 5.029 6.374 1.00 97.88 298 VAL A CA 1
ATOM 2320 C C . VAL A 1 298 ? 3.838 6.436 6.257 1.00 97.88 298 VAL A C 1
ATOM 2322 O O . VAL A 1 298 ? 3.835 7.008 5.165 1.00 97.88 298 VAL A O 1
ATOM 2325 N N . ILE A 1 299 ? 4.273 7.024 7.370 1.00 95.75 299 ILE A N 1
ATOM 2326 C CA . ILE A 1 299 ? 4.396 8.486 7.475 1.00 95.75 299 ILE A CA 1
ATOM 2327 C C . ILE A 1 299 ? 5.723 9.015 6.947 1.00 95.75 299 ILE A C 1
ATOM 2329 O O . ILE A 1 299 ? 5.755 10.039 6.255 1.00 95.75 299 ILE A O 1
ATOM 2333 N N . HIS A 1 300 ? 6.805 8.328 7.286 1.00 93.69 300 HIS A N 1
ATOM 2334 C CA . HIS A 1 300 ? 8.157 8.827 7.089 1.00 93.69 300 HIS A CA 1
ATOM 2335 C C . HIS A 1 300 ? 8.692 8.523 5.681 1.00 93.69 300 HIS A C 1
ATOM 2337 O O . HIS A 1 300 ? 8.161 7.684 4.946 1.00 93.69 300 HIS A O 1
ATOM 2343 N N . GLU A 1 301 ? 9.736 9.256 5.305 1.00 94.94 301 GLU A N 1
ATOM 2344 C CA . GLU A 1 301 ? 10.373 9.218 3.991 1.00 94.94 301 GLU A CA 1
ATOM 2345 C C . GLU A 1 301 ? 11.116 7.893 3.744 1.00 94.94 301 GLU A C 1
ATOM 2347 O O . GLU A 1 301 ? 11.373 7.113 4.661 1.00 94.94 301 GLU A O 1
ATOM 2352 N N . ARG A 1 302 ? 11.536 7.629 2.498 1.00 95.00 302 ARG A N 1
ATOM 2353 C CA . ARG A 1 302 ? 12.129 6.332 2.084 1.00 95.00 302 ARG A CA 1
ATOM 2354 C C . ARG A 1 302 ? 13.329 5.840 2.922 1.00 95.00 302 ARG A C 1
ATOM 2356 O O . ARG A 1 302 ? 13.647 4.650 2.909 1.00 95.00 302 ARG A O 1
ATOM 2363 N N . GLY A 1 303 ? 14.030 6.750 3.601 1.00 93.88 303 GLY A N 1
ATOM 2364 C CA . GLY A 1 303 ? 15.220 6.472 4.417 1.00 93.88 303 GLY A CA 1
ATOM 2365 C C . GLY A 1 303 ? 14.950 6.296 5.915 1.00 93.88 303 GLY A C 1
ATOM 2366 O O . GLY A 1 303 ? 15.897 6.150 6.688 1.00 93.88 303 GLY A O 1
ATOM 2367 N N . SER A 1 304 ? 13.688 6.340 6.344 1.00 96.00 304 SER A N 1
ATOM 2368 C CA . SER A 1 304 ? 13.321 6.260 7.758 1.00 96.00 304 SER A CA 1
ATOM 2369 C C . SER A 1 304 ? 13.523 4.861 8.358 1.00 96.00 304 SER A C 1
ATOM 2371 O O . SER A 1 304 ? 13.324 3.879 7.639 1.00 96.00 304 SER A O 1
ATOM 2373 N N . PRO A 1 305 ? 13.798 4.742 9.671 1.00 96.50 305 PRO A N 1
ATOM 2374 C CA . PRO A 1 305 ? 13.799 3.458 10.369 1.00 96.50 305 PRO A CA 1
ATOM 2375 C C . PRO A 1 305 ? 12.465 2.701 10.269 1.00 96.50 305 PRO A C 1
ATOM 2377 O O . PRO A 1 305 ? 11.389 3.264 10.466 1.00 96.50 305 PRO A O 1
ATOM 2380 N N . GLU A 1 306 ? 12.536 1.392 10.038 1.00 97.62 306 GLU A N 1
ATOM 2381 C CA . GLU A 1 306 ? 11.367 0.500 9.978 1.00 97.62 306 GLU A CA 1
ATOM 2382 C C . GLU A 1 306 ? 10.781 0.136 11.350 1.00 97.62 306 GLU A C 1
ATOM 2384 O O . GLU A 1 306 ? 9.693 -0.433 11.411 1.00 97.62 306 GLU A O 1
ATOM 2389 N N . THR A 1 307 ? 11.473 0.449 12.450 1.00 97.12 307 THR A N 1
ATOM 2390 C CA . THR A 1 307 ? 11.015 0.180 13.827 1.00 97.12 307 THR A CA 1
ATOM 2391 C C . THR A 1 307 ? 10.106 1.273 14.391 1.00 97.12 307 THR A C 1
ATOM 2393 O O . THR A 1 307 ? 9.658 1.178 15.531 1.00 97.12 307 THR A O 1
ATOM 2396 N N . ILE A 1 308 ? 9.813 2.329 13.625 1.00 94.88 308 ILE A N 1
ATOM 2397 C CA . ILE A 1 308 ? 8.947 3.415 14.095 1.00 94.88 308 ILE A CA 1
ATOM 2398 C C . ILE A 1 308 ? 7.524 2.886 14.329 1.00 94.88 308 ILE A C 1
ATOM 2400 O O . ILE A 1 308 ? 6.988 2.122 13.518 1.00 94.88 308 ILE A O 1
ATOM 2404 N N . ARG A 1 309 ? 6.899 3.320 15.430 1.00 96.81 309 ARG A N 1
ATOM 2405 C CA . ARG A 1 309 ? 5.479 3.073 15.710 1.00 96.81 309 ARG A CA 1
ATOM 2406 C C . ARG A 1 309 ? 4.616 3.732 14.640 1.00 96.81 309 ARG A C 1
ATOM 2408 O O . ARG A 1 309 ? 4.543 4.956 14.562 1.00 96.81 309 ARG A O 1
ATOM 2415 N N . ASP A 1 310 ? 4.000 2.902 13.811 1.00 97.50 310 ASP A N 1
ATOM 2416 C CA . ASP A 1 310 ? 3.279 3.316 12.605 1.00 97.50 310 ASP A CA 1
ATOM 2417 C C . ASP A 1 310 ? 2.392 2.142 12.148 1.00 97.50 310 ASP A C 1
ATOM 2419 O O . ASP A 1 310 ? 2.749 0.988 12.413 1.00 97.50 310 ASP A O 1
ATOM 2423 N N . PRO A 1 311 ? 1.279 2.340 11.423 1.00 97.94 311 PRO A N 1
ATOM 2424 C CA . PRO A 1 311 ? 0.703 1.235 10.672 1.00 97.94 311 PRO A CA 1
ATOM 2425 C C . PRO A 1 311 ? 1.735 0.671 9.681 1.00 97.94 311 PRO A C 1
ATOM 2427 O O . PRO A 1 311 ? 2.705 1.333 9.295 1.00 97.94 311 PRO A O 1
ATOM 2430 N N . ARG A 1 312 ? 1.538 -0.570 9.252 1.00 98.75 312 ARG A N 1
ATOM 2431 C CA . ARG A 1 312 ? 2.308 -1.176 8.169 1.00 98.75 312 ARG A CA 1
ATOM 2432 C C . ARG A 1 312 ? 1.406 -1.398 6.970 1.00 98.75 312 ARG A C 1
ATOM 2434 O O . ARG A 1 312 ? 0.356 -2.012 7.109 1.00 98.75 312 ARG A O 1
ATOM 2441 N N . GLY A 1 313 ? 1.815 -0.920 5.800 1.00 98.75 313 GLY A N 1
ATOM 2442 C CA . GLY A 1 313 ? 1.162 -1.266 4.539 1.00 98.75 313 GLY A CA 1
ATOM 2443 C C . GLY A 1 313 ? 1.435 -2.722 4.173 1.00 98.75 313 GLY A C 1
ATOM 2444 O O . GLY A 1 313 ? 2.560 -3.189 4.338 1.00 98.75 313 GLY A O 1
ATOM 2445 N N . PHE A 1 314 ? 0.418 -3.409 3.656 1.00 98.88 314 PHE A N 1
ATOM 2446 C CA . PHE A 1 314 ? 0.485 -4.772 3.128 1.00 98.88 314 PHE A CA 1
ATOM 2447 C C . PHE A 1 314 ? -0.267 -4.787 1.791 1.00 98.88 314 PHE A C 1
ATOM 2449 O O . PHE A 1 314 ? -1.477 -5.010 1.733 1.00 98.88 314 PHE A O 1
ATOM 2456 N N . ALA A 1 315 ? 0.451 -4.497 0.705 1.00 98.81 315 ALA A N 1
ATOM 2457 C CA . ALA A 1 315 ? -0.116 -4.415 -0.637 1.00 98.81 315 ALA A CA 1
ATOM 2458 C C . ALA A 1 315 ? 0.252 -5.648 -1.468 1.00 98.81 315 ALA A C 1
ATOM 2460 O O . ALA A 1 315 ? 1.431 -5.971 -1.596 1.00 98.81 315 ALA A O 1
ATOM 2461 N N . VAL A 1 316 ? -0.745 -6.308 -2.059 1.00 98.88 316 VAL A N 1
ATOM 2462 C CA . VAL A 1 316 ? -0.579 -7.517 -2.881 1.00 98.88 316 VAL A CA 1
ATOM 2463 C C . VAL A 1 316 ? -1.097 -7.245 -4.288 1.00 98.88 316 VAL A C 1
ATOM 2465 O O . VAL A 1 316 ? -2.248 -6.848 -4.451 1.00 98.88 316 VAL A O 1
ATOM 2468 N N . LYS A 1 317 ? -0.263 -7.477 -5.305 1.00 98.88 317 LYS A N 1
ATOM 2469 C CA . LYS A 1 317 ? -0.645 -7.440 -6.722 1.00 98.88 317 LYS A CA 1
ATOM 2470 C C . LYS A 1 317 ? -0.714 -8.864 -7.242 1.00 98.88 317 LYS A C 1
ATOM 2472 O O . LYS A 1 317 ? 0.287 -9.577 -7.212 1.00 98.88 317 LYS A O 1
ATOM 2477 N N . PHE A 1 318 ? -1.880 -9.248 -7.739 1.00 98.81 318 PHE A N 1
ATOM 2478 C CA . PHE A 1 318 ? -2.155 -10.536 -8.357 1.00 98.81 318 PHE A CA 1
ATOM 2479 C C . PHE A 1 318 ? -2.091 -10.392 -9.870 1.00 98.81 318 PHE A C 1
ATOM 2481 O O . PHE A 1 318 ? -2.855 -9.624 -10.453 1.00 98.81 318 PHE A O 1
ATOM 2488 N N . TYR A 1 319 ? -1.218 -11.158 -10.517 1.00 97.88 319 TYR A N 1
ATOM 2489 C CA . TYR A 1 319 ? -1.142 -11.219 -11.974 1.00 97.88 319 TYR A CA 1
ATOM 2490 C C . TYR A 1 319 ? -2.091 -12.304 -12.494 1.00 97.88 319 TYR A C 1
ATOM 2492 O O . TYR A 1 319 ? -1.670 -13.420 -12.801 1.00 97.88 319 TYR A O 1
ATOM 2500 N N . THR A 1 320 ? -3.389 -12.002 -12.529 1.00 96.69 320 THR A N 1
ATOM 2501 C CA . THR A 1 320 ? -4.420 -12.975 -12.923 1.00 96.69 320 THR A CA 1
ATOM 2502 C C . THR A 1 320 ? -4.495 -13.137 -14.445 1.00 96.69 320 THR A C 1
ATOM 2504 O O . THR A 1 320 ? -3.919 -12.359 -15.212 1.00 96.69 320 THR A O 1
ATOM 2507 N N . ARG A 1 321 ? -5.249 -14.140 -14.907 1.00 93.19 321 ARG A N 1
ATOM 2508 C CA . ARG A 1 321 ? -5.524 -14.348 -16.338 1.00 93.19 321 ARG A CA 1
ATOM 2509 C C . ARG A 1 321 ? -6.482 -13.312 -16.929 1.00 93.19 321 ARG A C 1
ATOM 2511 O O . ARG A 1 321 ? -6.559 -13.203 -18.148 1.00 93.19 321 ARG A O 1
ATOM 2518 N N . GLU A 1 322 ? -7.173 -12.556 -16.080 1.00 93.94 322 GLU A N 1
ATOM 2519 C CA . GLU A 1 322 ? -8.185 -11.562 -16.455 1.00 93.94 322 GLU A CA 1
ATOM 2520 C C . GLU A 1 322 ? -7.761 -10.132 -16.077 1.00 93.94 322 GLU A C 1
ATOM 2522 O O . GLU A 1 322 ? -8.590 -9.233 -15.960 1.00 93.94 322 GLU A O 1
ATOM 2527 N N . GLY A 1 323 ? -6.455 -9.910 -15.895 1.00 95.25 323 GLY A N 1
ATOM 2528 C CA . GLY A 1 323 ? -5.876 -8.617 -15.536 1.00 95.25 323 GLY A CA 1
ATOM 2529 C C . GLY A 1 323 ? -5.191 -8.625 -14.174 1.00 95.25 323 GLY A C 1
ATOM 2530 O O . GLY A 1 323 ? -5.189 -9.622 -13.451 1.00 95.25 323 GLY A O 1
ATOM 2531 N N . ASN A 1 324 ? -4.578 -7.498 -13.821 1.00 98.31 324 ASN A N 1
ATOM 2532 C CA . ASN A 1 324 ? -3.998 -7.337 -12.494 1.00 98.31 324 ASN A CA 1
ATOM 2533 C C . ASN A 1 324 ? -5.091 -6.951 -11.498 1.00 98.31 324 ASN A C 1
ATOM 2535 O O . ASN A 1 324 ? -5.853 -6.024 -11.765 1.00 98.31 324 ASN A O 1
ATOM 2539 N N . TRP A 1 325 ? -5.119 -7.619 -10.347 1.00 98.56 325 TRP A N 1
ATOM 2540 C CA . TRP A 1 325 ? -5.905 -7.186 -9.195 1.00 98.56 325 TRP A CA 1
ATOM 2541 C C . TRP A 1 325 ? -4.969 -6.746 -8.079 1.00 98.56 325 TRP A C 1
ATOM 2543 O O . TRP A 1 325 ? -4.033 -7.474 -7.750 1.00 98.56 325 TRP A O 1
ATOM 2553 N N . ASP A 1 326 ? -5.227 -5.585 -7.484 1.00 98.50 326 ASP A N 1
ATOM 2554 C CA . ASP A 1 326 ? -4.457 -5.109 -6.339 1.00 98.50 326 ASP A CA 1
ATOM 2555 C C . ASP A 1 326 ? -5.314 -5.085 -5.070 1.00 98.50 326 ASP A C 1
ATOM 2557 O O . ASP A 1 326 ? -6.305 -4.358 -4.986 1.00 98.50 326 ASP A O 1
ATOM 2561 N N . LEU A 1 327 ? -4.878 -5.814 -4.042 1.00 98.25 327 LEU A N 1
ATOM 2562 C CA . LEU A 1 327 ? -5.422 -5.729 -2.690 1.00 98.25 327 LEU A CA 1
ATOM 2563 C C . LEU A 1 327 ? -4.480 -4.887 -1.827 1.00 98.25 327 LEU A C 1
ATOM 2565 O O . LEU A 1 327 ? -3.401 -5.336 -1.439 1.00 98.25 327 LEU A O 1
ATOM 2569 N N . LEU A 1 328 ? -4.880 -3.648 -1.542 1.00 97.12 328 LEU A N 1
ATOM 2570 C CA . LEU A 1 328 ? -4.067 -2.696 -0.786 1.00 97.12 328 LEU A CA 1
ATOM 2571 C C . LEU A 1 328 ? -4.556 -2.591 0.654 1.00 97.12 328 LEU A C 1
ATOM 2573 O O . LEU A 1 328 ? -5.487 -1.828 0.937 1.00 97.12 328 LEU A O 1
ATOM 2577 N N . GLY A 1 329 ? -3.888 -3.329 1.532 1.00 97.25 329 GLY A N 1
ATOM 2578 C CA . GLY A 1 329 ? -4.205 -3.416 2.944 1.00 97.25 329 GLY A CA 1
ATOM 2579 C C . GLY A 1 329 ? -3.203 -2.741 3.876 1.00 97.25 329 GLY A C 1
ATOM 2580 O O . GLY A 1 329 ? -2.188 -2.189 3.444 1.00 97.25 329 GLY A O 1
ATOM 2581 N N . ASN A 1 330 ? -3.491 -2.855 5.171 1.00 98.44 330 ASN A N 1
ATOM 2582 C CA . ASN A 1 330 ? -2.593 -2.536 6.280 1.00 98.44 330 ASN A CA 1
ATOM 2583 C C . ASN A 1 330 ? -2.515 -3.719 7.255 1.00 98.44 330 ASN A C 1
ATOM 2585 O O . ASN A 1 330 ? -3.337 -4.626 7.200 1.00 98.44 330 ASN A O 1
ATOM 2589 N N . ASN A 1 331 ? -1.576 -3.693 8.198 1.00 98.56 331 ASN A N 1
ATOM 2590 C CA . ASN A 1 331 ? -1.549 -4.620 9.333 1.00 98.56 331 ASN A CA 1
ATOM 2591 C C . ASN A 1 331 ? -2.625 -4.330 10.392 1.00 98.56 331 ASN A C 1
ATOM 2593 O O . ASN A 1 331 ? -2.792 -5.108 11.325 1.00 98.56 331 ASN A O 1
ATOM 2597 N N . PHE A 1 332 ? -3.344 -3.214 10.272 1.00 98.44 332 PHE A N 1
ATOM 2598 C CA . PHE A 1 332 ? -4.515 -2.902 11.086 1.00 98.44 332 PHE A CA 1
ATOM 2599 C C . PHE A 1 332 ? -5.785 -3.123 10.261 1.00 98.44 332 PHE A C 1
ATOM 2601 O O . PHE A 1 332 ? -5.784 -2.797 9.075 1.00 98.44 332 PHE A O 1
ATOM 2608 N N . PRO A 1 333 ? -6.877 -3.627 10.861 1.00 98.25 333 PRO A N 1
ATOM 2609 C CA . PRO A 1 333 ? -8.135 -3.869 10.154 1.00 98.25 333 PRO A CA 1
ATOM 2610 C C . PRO A 1 333 ? -8.996 -2.611 9.966 1.00 98.25 333 PRO A C 1
ATOM 2612 O O . PRO A 1 333 ? -10.064 -2.699 9.363 1.00 98.25 333 PRO A O 1
ATOM 2615 N N . VAL A 1 334 ? -8.555 -1.470 10.502 1.00 98.50 334 VAL A N 1
ATOM 2616 C CA . VAL A 1 334 ? -9.281 -0.195 10.534 1.00 98.50 334 VAL A CA 1
ATOM 2617 C C . VAL A 1 334 ? -8.363 0.979 10.188 1.00 98.50 334 VAL A C 1
ATOM 2619 O O . VAL A 1 334 ? -7.135 0.844 10.225 1.00 98.50 334 VAL A O 1
ATOM 2622 N N . PHE A 1 335 ? -8.955 2.127 9.852 1.00 98.25 335 PHE A N 1
ATOM 2623 C CA . PHE A 1 335 ? -8.242 3.366 9.540 1.00 98.25 335 PHE A CA 1
ATOM 2624 C C . PHE A 1 335 ? -8.627 4.542 10.457 1.00 98.25 335 PHE A C 1
ATOM 2626 O O . PHE A 1 335 ? -9.549 4.450 11.264 1.00 98.25 335 PHE A O 1
ATOM 2633 N N . PHE A 1 336 ? -7.862 5.640 10.422 1.00 98.12 336 PHE A N 1
ATOM 2634 C CA . PHE A 1 336 ? -8.041 6.779 11.344 1.00 98.12 336 PHE A CA 1
ATOM 2635 C C . PHE A 1 336 ? -9.256 7.661 11.030 1.00 98.12 336 PHE A C 1
ATOM 2637 O O . PHE A 1 336 ? -9.663 8.456 11.869 1.00 98.12 336 PHE A O 1
ATOM 2644 N N . ILE A 1 337 ? -9.775 7.585 9.810 1.00 97.56 337 ILE A N 1
ATOM 2645 C CA . ILE A 1 337 ? -10.843 8.438 9.290 1.00 97.56 337 ILE A CA 1
ATOM 2646 C C . ILE A 1 337 ? -11.754 7.584 8.418 1.00 97.56 337 ILE A C 1
ATOM 2648 O O . ILE A 1 337 ? -11.271 6.645 7.797 1.00 97.56 337 ILE A O 1
ATOM 2652 N N . ARG A 1 338 ? -13.030 7.965 8.340 1.00 96.62 338 ARG A N 1
ATOM 2653 C CA . ARG A 1 338 ? -14.067 7.258 7.568 1.00 96.62 338 ARG A CA 1
ATOM 2654 C C . ARG A 1 338 ? -14.445 7.909 6.234 1.00 96.62 338 ARG A C 1
ATOM 2656 O O . ARG A 1 338 ? -15.365 7.461 5.556 1.00 96.62 338 ARG A O 1
ATOM 2663 N N . ASP A 1 339 ? -13.810 9.028 5.876 1.00 97.56 339 ASP A N 1
ATOM 2664 C CA . ASP A 1 339 ? -14.092 9.757 4.633 1.00 97.56 339 ASP A CA 1
ATOM 2665 C C . ASP A 1 339 ? -12.802 10.296 3.997 1.00 97.56 339 ASP A C 1
ATOM 2667 O O . ASP A 1 339 ? -12.038 11.039 4.624 1.00 97.56 339 ASP A O 1
ATOM 2671 N N . GLY A 1 340 ? -12.581 9.943 2.726 1.00 96.88 340 GLY A N 1
ATOM 2672 C CA . GLY A 1 340 ? -11.343 10.218 1.993 1.00 96.88 340 GLY A CA 1
ATOM 2673 C C . GLY A 1 340 ? -11.012 11.696 1.839 1.00 96.88 340 GLY A C 1
ATOM 2674 O O . GLY A 1 340 ? -9.838 12.041 1.695 1.00 96.88 340 GLY A O 1
ATOM 2675 N N . ILE A 1 341 ? -11.999 12.591 1.953 1.00 97.00 341 ILE A N 1
ATOM 2676 C CA . ILE A 1 341 ? -11.745 14.037 1.913 1.00 97.00 341 ILE A CA 1
ATOM 2677 C C . ILE A 1 341 ? -10.795 14.501 3.028 1.00 97.00 341 ILE A C 1
ATOM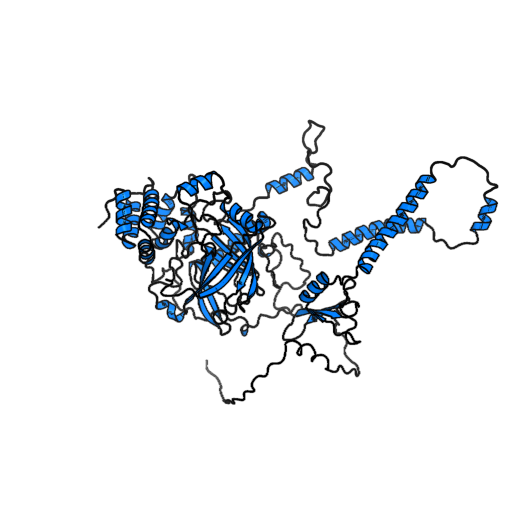 2679 O O . ILE A 1 341 ? -10.097 15.498 2.861 1.00 97.00 341 ILE A O 1
ATOM 2683 N N . LYS A 1 342 ? -10.737 13.771 4.150 1.00 97.62 342 LYS A N 1
ATOM 2684 C CA . LYS A 1 342 ? -9.852 14.065 5.286 1.00 97.62 342 LYS A CA 1
ATOM 2685 C C . LYS A 1 342 ? -8.470 13.436 5.187 1.00 97.62 342 LYS A C 1
ATOM 2687 O O . LYS A 1 342 ? -7.626 13.710 6.037 1.00 97.62 342 LYS A O 1
ATOM 2692 N N . PHE A 1 343 ? -8.197 12.652 4.144 1.00 98.31 343 PHE A N 1
ATOM 2693 C CA . PHE A 1 343 ? -6.908 11.985 3.989 1.00 98.31 343 PHE A CA 1
ATOM 2694 C C . PHE A 1 343 ? -5.720 12.964 3.909 1.00 98.31 343 PHE A C 1
ATOM 2696 O O . PHE A 1 343 ? -4.741 12.752 4.623 1.00 98.31 343 PHE A O 1
ATOM 2703 N N . PRO A 1 344 ? -5.768 14.071 3.139 1.00 98.44 344 PRO A N 1
ATOM 2704 C CA . PRO A 1 344 ? -4.670 15.039 3.145 1.00 98.44 344 PRO A CA 1
ATOM 2705 C C . PRO A 1 344 ? -4.456 15.678 4.524 1.00 98.44 344 PRO A C 1
ATOM 2707 O O . PRO A 1 344 ? -3.317 15.802 4.964 1.00 98.44 344 PRO A O 1
ATOM 2710 N N . ASP A 1 345 ? -5.541 16.025 5.226 1.00 98.44 345 ASP A N 1
ATOM 2711 C CA . ASP A 1 345 ? -5.484 16.656 6.550 1.00 98.44 345 ASP A CA 1
ATOM 2712 C C . ASP A 1 345 ? -4.830 15.727 7.587 1.00 98.44 345 ASP A C 1
ATOM 2714 O O . ASP A 1 345 ? -3.904 16.141 8.291 1.00 98.44 345 ASP A O 1
ATOM 2718 N N . VAL A 1 346 ? -5.251 14.452 7.642 1.00 97.25 346 VAL A N 1
ATOM 2719 C CA . VAL A 1 346 ? -4.668 13.484 8.582 1.00 97.25 346 VAL A CA 1
ATOM 2720 C C . VAL A 1 346 ? -3.196 13.235 8.254 1.00 97.25 346 VAL A C 1
ATOM 2722 O O . VAL A 1 346 ? -2.352 13.316 9.140 1.00 97.25 346 VAL A O 1
ATOM 2725 N N . ILE A 1 347 ? -2.833 13.045 6.982 1.00 97.88 347 ILE A N 1
ATOM 2726 C CA . ILE A 1 347 ? -1.430 12.830 6.605 1.00 97.88 347 ILE A CA 1
ATOM 2727 C C . ILE A 1 347 ? -0.573 14.064 6.907 1.00 97.88 347 ILE A C 1
ATOM 2729 O O . ILE A 1 347 ? 0.546 13.916 7.396 1.00 97.88 347 ILE A O 1
ATOM 2733 N N . HIS A 1 348 ? -1.079 15.281 6.696 1.00 98.06 348 HIS A N 1
ATOM 2734 C CA . HIS A 1 348 ? -0.367 16.500 7.082 1.00 98.06 348 HIS A CA 1
ATOM 2735 C C . HIS A 1 348 ? -0.149 16.595 8.592 1.00 98.06 348 HIS A C 1
ATOM 2737 O O . HIS A 1 348 ? 0.929 17.026 9.007 1.00 98.06 348 HIS A O 1
ATOM 2743 N N . ALA A 1 349 ? -1.141 16.218 9.405 1.00 97.56 349 ALA A N 1
ATOM 2744 C CA . ALA A 1 349 ? -1.023 16.203 10.862 1.00 97.56 349 ALA A CA 1
ATOM 2745 C C . ALA A 1 349 ? 0.027 15.189 11.341 1.00 97.56 349 ALA A C 1
ATOM 2747 O O . ALA A 1 349 ? 0.780 15.489 12.267 1.00 97.56 349 ALA A O 1
ATOM 2748 N N . PHE A 1 350 ? 0.110 14.030 10.680 1.00 96.81 350 PHE A N 1
ATOM 2749 C CA . PHE A 1 350 ? 1.093 12.994 10.990 1.00 96.81 350 PHE A CA 1
ATOM 2750 C C . PHE A 1 350 ? 2.489 13.264 10.431 1.00 96.81 350 PHE A C 1
ATOM 2752 O O . PHE A 1 350 ? 3.440 12.780 11.021 1.00 96.81 350 PHE A O 1
ATOM 2759 N N . LYS A 1 351 ? 2.659 13.992 9.325 1.00 96.56 351 LYS A N 1
ATOM 2760 C CA . LYS A 1 351 ? 3.986 14.294 8.752 1.00 96.56 351 LYS A CA 1
ATOM 2761 C C . LYS A 1 351 ? 4.739 15.387 9.529 1.00 96.56 351 LYS A C 1
ATOM 2763 O O . LYS A 1 351 ? 4.149 16.010 10.412 1.00 96.56 351 LYS A O 1
ATOM 2768 N N . PRO A 1 352 ? 6.018 15.673 9.213 1.00 95.62 352 PRO A N 1
ATOM 2769 C CA . PRO A 1 352 ? 6.774 16.729 9.882 1.00 95.62 352 PRO A CA 1
ATOM 2770 C C . PRO A 1 352 ? 6.087 18.101 9.850 1.00 95.62 352 PRO A C 1
ATOM 2772 O O . PRO A 1 352 ? 5.385 18.455 8.901 1.00 95.62 352 PRO A O 1
ATOM 2775 N N . ASN A 1 353 ? 6.287 18.890 10.908 1.00 96.00 353 ASN A N 1
ATOM 2776 C CA . ASN A 1 353 ? 5.726 20.232 11.040 1.00 96.00 353 ASN A CA 1
ATOM 2777 C C . ASN A 1 353 ? 6.178 21.124 9.866 1.00 96.00 353 ASN A C 1
ATOM 2779 O O . ASN A 1 353 ? 7.379 21.223 9.629 1.00 96.00 353 ASN A O 1
ATOM 2783 N N . PRO A 1 354 ? 5.278 21.835 9.163 1.00 96.31 354 PRO A N 1
ATOM 2784 C CA . PRO A 1 354 ? 5.659 22.643 8.001 1.00 96.31 354 PRO A CA 1
ATOM 2785 C C . PRO A 1 354 ? 6.592 23.820 8.334 1.00 96.31 354 PRO A C 1
ATOM 2787 O O . PRO A 1 354 ? 7.279 24.319 7.450 1.00 96.31 354 PRO A O 1
ATOM 2790 N N . LYS A 1 355 ? 6.634 24.276 9.594 1.00 96.69 355 LYS A N 1
ATOM 2791 C CA . LYS A 1 355 ? 7.511 25.364 10.047 1.00 96.69 355 LYS A CA 1
ATOM 2792 C C . LYS A 1 355 ? 8.922 24.886 10.388 1.00 96.69 355 LYS A C 1
ATOM 2794 O O . LYS A 1 355 ? 9.880 25.582 10.076 1.00 96.69 355 LYS A O 1
ATOM 2799 N N . SER A 1 356 ? 9.049 23.762 11.093 1.00 95.94 356 SER A N 1
ATOM 2800 C CA . SER A 1 356 ? 10.343 23.278 11.605 1.00 95.94 356 SER A CA 1
ATOM 2801 C C . SER A 1 356 ? 10.895 22.076 10.848 1.00 95.94 356 SER A C 1
ATOM 2803 O O . SER A 1 356 ? 12.054 21.729 11.037 1.00 95.94 356 SER A O 1
ATOM 2805 N N . HIS A 1 357 ? 10.065 21.423 10.036 1.00 95.31 357 HIS A N 1
ATOM 2806 C CA . HIS A 1 357 ? 10.330 20.128 9.419 1.00 95.31 357 HIS A CA 1
ATOM 2807 C C . HIS A 1 357 ? 10.709 19.027 10.429 1.00 95.31 357 HIS A C 1
ATOM 2809 O O . HIS A 1 357 ? 11.349 18.040 10.088 1.00 95.31 357 HIS A O 1
ATOM 2815 N N . VAL A 1 358 ? 10.285 19.183 11.688 1.00 94.69 358 VAL A N 1
ATOM 2816 C CA . VAL A 1 358 ? 10.477 18.188 12.749 1.00 94.69 358 VAL A CA 1
ATOM 2817 C C . VAL A 1 358 ? 9.204 17.371 12.917 1.00 94.69 358 VAL A C 1
ATOM 2819 O O . VAL A 1 358 ? 8.097 17.918 12.913 1.00 94.69 358 VAL A O 1
ATOM 2822 N N . GLN A 1 359 ? 9.366 16.062 13.091 1.00 92.62 359 GLN A N 1
ATOM 2823 C CA . GLN A 1 359 ? 8.277 15.158 13.425 1.00 92.62 359 GLN A CA 1
ATOM 2824 C C . GLN A 1 359 ? 7.750 15.464 14.836 1.00 92.62 359 GLN A C 1
ATOM 2826 O O . GLN A 1 359 ? 8.456 15.293 15.826 1.00 92.62 359 GLN A O 1
ATOM 2831 N N . GLU A 1 360 ? 6.504 15.930 14.934 1.00 92.62 360 GLU A N 1
ATOM 2832 C CA . GLU A 1 360 ? 5.908 16.382 16.194 1.00 92.62 360 GLU A CA 1
ATOM 2833 C C . GLU A 1 360 ? 4.491 15.807 16.373 1.00 92.62 360 GLU A C 1
ATOM 2835 O O . GLU A 1 360 ? 3.535 16.266 15.747 1.00 92.62 360 GLU A O 1
ATOM 2840 N N . TYR A 1 361 ? 4.335 14.835 17.278 1.00 89.81 361 TYR A N 1
ATOM 2841 C CA . TYR A 1 361 ? 3.080 14.083 17.439 1.00 89.81 361 TYR A CA 1
ATOM 2842 C C . TYR A 1 361 ? 1.911 14.885 18.040 1.00 89.81 361 TYR A C 1
ATOM 2844 O O . TYR A 1 361 ? 0.762 14.500 17.851 1.00 89.81 361 TYR A O 1
ATOM 2852 N N . TRP A 1 362 ? 2.151 16.019 18.714 1.00 95.62 362 TRP A N 1
ATOM 2853 C CA . TRP A 1 362 ? 1.066 16.847 19.277 1.00 95.62 362 TRP A CA 1
ATOM 2854 C C . TRP A 1 362 ? 0.059 17.314 18.215 1.00 95.62 362 TRP A C 1
ATOM 2856 O O . TRP A 1 362 ? -1.115 17.485 18.524 1.00 95.62 362 TRP A O 1
ATOM 2866 N N . ARG A 1 363 ? 0.507 17.468 16.961 1.00 97.25 363 ARG A N 1
ATOM 2867 C CA . ARG A 1 363 ? -0.323 17.867 15.813 1.00 97.25 363 ARG A CA 1
ATOM 2868 C C . ARG A 1 363 ? -1.378 16.820 15.471 1.00 97.25 363 ARG A C 1
ATOM 2870 O O . ARG A 1 363 ? -2.477 17.165 15.050 1.00 97.25 363 ARG A O 1
ATOM 2877 N N . VAL A 1 364 ? -1.041 15.547 15.677 1.00 96.44 364 VAL A N 1
ATOM 2878 C CA . VAL A 1 364 ? -1.957 14.422 15.490 1.00 96.44 364 VAL A CA 1
ATOM 2879 C C . VAL A 1 364 ? -3.079 14.488 16.525 1.00 96.44 364 VAL A C 1
ATOM 2881 O O . VAL A 1 364 ? -4.248 14.391 16.164 1.00 96.44 364 VAL A O 1
ATOM 2884 N N . PHE A 1 365 ? -2.732 14.701 17.797 1.00 97.44 365 PHE A N 1
ATOM 2885 C CA . PHE A 1 365 ? -3.709 14.812 18.885 1.00 97.44 365 PHE A CA 1
ATOM 2886 C C . PHE A 1 365 ? -4.567 16.074 18.789 1.00 97.44 365 PHE A C 1
ATOM 2888 O O . PHE A 1 365 ? -5.726 16.033 19.183 1.00 97.44 365 PHE A O 1
ATOM 2895 N N . ASP A 1 366 ? -4.027 17.169 18.261 1.00 98.06 366 ASP A N 1
ATOM 2896 C CA . ASP A 1 366 ? -4.796 18.376 17.959 1.00 98.06 366 ASP A CA 1
ATOM 2897 C C . ASP A 1 366 ? -5.860 18.087 16.888 1.00 98.06 366 ASP A C 1
ATOM 2899 O O . ASP A 1 366 ? -7.057 18.115 17.172 1.00 98.06 366 ASP A O 1
ATOM 2903 N N . PHE A 1 367 ? -5.440 17.664 15.690 1.00 98.12 367 PHE A N 1
ATOM 2904 C CA . PHE A 1 367 ? -6.358 17.383 14.583 1.00 98.12 367 PHE A CA 1
ATOM 2905 C C . PHE A 1 367 ? -7.402 16.310 14.930 1.00 98.12 367 PHE A C 1
ATOM 2907 O O . PHE A 1 367 ? -8.599 16.512 14.716 1.00 98.12 367 PHE A O 1
ATOM 2914 N N . LEU A 1 368 ? -6.970 15.178 15.494 1.00 98.00 368 LEU A N 1
ATOM 2915 C CA . LEU A 1 368 ? -7.862 14.053 15.780 1.00 98.00 368 LEU A CA 1
ATOM 2916 C C . LEU A 1 368 ? -8.729 14.251 17.032 1.00 98.00 368 LEU A C 1
ATOM 2918 O O . LEU A 1 368 ? -9.668 13.485 17.232 1.00 98.00 368 LEU A O 1
ATOM 2922 N N . SER A 1 369 ? -8.519 15.316 17.816 1.00 97.56 369 SER A N 1
ATOM 2923 C CA . SER A 1 369 ? -9.472 15.705 18.870 1.00 97.56 369 SER A CA 1
ATOM 2924 C C . SER A 1 369 ? -10.845 16.107 18.307 1.00 97.56 369 SER A C 1
ATOM 2926 O O . SER A 1 369 ? -11.857 16.000 18.996 1.00 97.56 369 SER A O 1
ATOM 2928 N N . HIS A 1 370 ? -10.907 16.501 17.029 1.00 97.44 370 HIS A N 1
ATOM 2929 C CA . HIS A 1 370 ? -12.151 16.778 16.305 1.00 97.44 370 HIS A CA 1
ATOM 2930 C C . HIS A 1 370 ? -12.766 15.540 15.631 1.00 97.44 370 HIS A C 1
ATOM 2932 O O . HIS A 1 370 ? -13.877 15.623 15.098 1.00 97.44 370 HIS A O 1
ATOM 2938 N N . HIS A 1 371 ? -12.043 14.419 15.640 1.00 97.31 371 HIS A N 1
ATOM 2939 C CA . HIS A 1 371 ? -12.334 13.214 14.870 1.00 97.31 371 HIS A CA 1
ATOM 2940 C C . HIS A 1 371 ? -12.281 11.965 15.772 1.00 97.31 371 HIS A C 1
ATOM 2942 O O . HIS A 1 371 ? -11.314 11.190 15.707 1.00 97.31 371 HIS A O 1
ATOM 2948 N N . PRO A 1 372 ? -13.293 11.759 16.645 1.00 97.31 372 PRO A N 1
ATOM 2949 C CA . PRO A 1 372 ? -13.336 10.613 17.555 1.00 97.31 372 PRO A CA 1
ATOM 2950 C C . PRO A 1 372 ? -13.313 9.261 16.826 1.00 97.31 372 PRO A C 1
ATOM 2952 O O . PRO A 1 372 ? -12.882 8.272 17.412 1.00 97.31 372 PRO A O 1
ATOM 2955 N N . GLU A 1 373 ? -13.667 9.214 15.538 1.00 97.75 373 GLU A N 1
ATOM 2956 C CA . GLU A 1 373 ? -13.590 8.014 14.697 1.00 97.75 373 GLU A CA 1
ATOM 2957 C C . GLU A 1 373 ? -12.193 7.393 14.594 1.00 97.75 373 GLU A C 1
ATOM 2959 O O . GLU A 1 373 ? -12.040 6.208 14.303 1.00 97.75 373 GLU A O 1
ATOM 2964 N N . SER A 1 374 ? -11.161 8.172 14.914 1.00 98.12 374 SER A N 1
ATOM 2965 C CA . SER A 1 374 ? -9.776 7.714 14.950 1.00 98.12 374 SER A CA 1
ATOM 2966 C C . SER A 1 374 ? -9.439 6.793 16.121 1.00 98.12 374 SER A C 1
ATOM 2968 O O . SER A 1 374 ? -8.410 6.106 16.076 1.00 98.12 374 SER A O 1
ATOM 2970 N N . LEU A 1 375 ? -10.277 6.759 17.166 1.00 97.94 375 LEU A N 1
ATOM 2971 C CA . LEU A 1 375 ? -9.989 6.049 18.412 1.00 97.94 375 LEU A CA 1
ATOM 2972 C C . LEU A 1 375 ? -9.681 4.581 18.166 1.00 97.94 375 LEU A C 1
ATOM 2974 O O . LEU A 1 375 ? -8.688 4.081 18.684 1.00 97.94 375 LEU A O 1
ATOM 2978 N N . HIS A 1 376 ? -10.462 3.889 17.339 1.00 98.56 376 HIS A N 1
ATOM 2979 C CA . HIS A 1 376 ? -10.250 2.459 17.139 1.00 98.56 376 HIS A CA 1
ATOM 2980 C C . HIS A 1 376 ? -8.845 2.166 16.603 1.00 98.56 376 HIS A C 1
ATOM 2982 O O . HIS A 1 376 ? -8.136 1.318 17.145 1.00 98.56 376 HIS A O 1
ATOM 2988 N N . THR A 1 377 ? -8.388 2.950 15.629 1.00 98.50 377 THR A N 1
ATOM 2989 C CA . THR A 1 377 ? -7.041 2.820 15.067 1.00 98.50 377 THR A CA 1
ATOM 2990 C C . THR A 1 377 ? -5.956 3.228 16.059 1.00 98.50 377 THR A C 1
ATOM 2992 O O . THR A 1 377 ? -4.907 2.591 16.097 1.00 98.50 377 THR A O 1
ATOM 2995 N N . PHE A 1 378 ? -6.196 4.197 16.948 1.00 98.31 378 PHE A N 1
ATOM 2996 C CA . PHE A 1 378 ? -5.265 4.484 18.046 1.00 98.31 378 PHE A CA 1
ATOM 2997 C C . PHE A 1 378 ? -5.083 3.313 19.018 1.00 98.31 378 PHE A C 1
ATOM 2999 O O . PHE A 1 378 ? -3.968 3.087 19.494 1.00 98.31 378 PHE A O 1
ATOM 3006 N N . PHE A 1 379 ? -6.141 2.537 19.277 1.00 98.62 379 PHE A N 1
ATOM 3007 C CA . PHE A 1 379 ? -6.060 1.307 20.073 1.00 98.62 379 PHE A CA 1
ATOM 3008 C C . PHE A 1 379 ? -5.304 0.175 19.355 1.00 98.62 379 PHE A C 1
ATOM 3010 O O . PHE A 1 379 ? -4.919 -0.792 20.003 1.00 98.62 379 PHE A O 1
ATOM 3017 N N . PHE A 1 380 ? -5.040 0.281 18.050 1.00 98.44 380 PHE A N 1
ATOM 3018 C CA . PHE A 1 380 ? -4.052 -0.557 17.357 1.00 98.44 380 PHE A CA 1
ATOM 3019 C C . PHE A 1 380 ? -2.658 0.085 17.350 1.00 98.44 380 PHE A C 1
ATOM 3021 O O . PHE A 1 380 ? -1.663 -0.591 17.596 1.00 98.44 380 PHE A O 1
ATOM 3028 N N . LEU A 1 381 ? -2.568 1.397 17.120 1.00 98.12 381 LEU A N 1
ATOM 3029 C CA . LEU A 1 381 ? -1.296 2.108 16.998 1.00 98.12 381 LEU A CA 1
ATOM 3030 C C . LEU A 1 381 ? -0.478 2.085 18.294 1.00 98.12 381 LEU A C 1
ATOM 3032 O O . LEU A 1 381 ? 0.732 1.881 18.236 1.00 98.12 381 LEU A O 1
ATOM 3036 N N . PHE A 1 382 ? -1.105 2.304 19.454 1.00 98.06 382 PHE A N 1
ATOM 3037 C CA . PHE A 1 382 ? -0.423 2.320 20.761 1.00 98.06 382 PHE A CA 1
ATOM 3038 C C . PHE A 1 382 ? -0.379 0.952 21.459 1.00 98.06 382 PHE A C 1
ATOM 3040 O O . PHE A 1 382 ? 0.193 0.807 22.542 1.00 98.06 382 PHE A O 1
ATOM 3047 N N . ASP A 1 383 ? -0.942 -0.063 20.822 1.00 97.31 383 ASP A N 1
ATOM 3048 C CA . ASP A 1 383 ? -0.789 -1.464 21.192 1.00 97.31 383 ASP A CA 1
ATOM 3049 C C . ASP A 1 383 ? 0.566 -2.011 20.689 1.00 97.31 383 ASP A C 1
ATOM 3051 O O . ASP A 1 383 ? 1.277 -1.353 19.930 1.00 97.31 383 ASP A O 1
ATOM 3055 N N . ASP A 1 384 ? 0.978 -3.197 21.131 1.00 96.94 384 ASP A N 1
ATOM 3056 C CA . ASP A 1 384 ? 2.267 -3.797 20.756 1.00 96.94 384 ASP A CA 1
ATOM 3057 C C . ASP A 1 384 ? 2.359 -4.030 19.235 1.00 96.94 384 ASP A C 1
ATOM 3059 O O . ASP A 1 384 ? 3.397 -3.772 18.632 1.00 96.94 384 ASP A O 1
ATOM 3063 N N . VAL A 1 385 ? 1.231 -4.345 18.583 1.00 97.19 385 VAL A N 1
ATOM 3064 C CA . VAL A 1 385 ? 1.119 -4.504 17.116 1.00 97.19 385 VAL A CA 1
ATOM 3065 C C . VAL A 1 385 ? 1.463 -3.248 16.305 1.00 97.19 385 VAL A C 1
ATOM 3067 O O . VAL A 1 385 ? 1.619 -3.331 15.088 1.00 97.19 385 VAL A O 1
ATOM 3070 N N . GLY A 1 386 ? 1.603 -2.087 16.954 1.00 97.62 386 GLY A N 1
ATOM 3071 C CA . GLY A 1 386 ? 2.096 -0.862 16.323 1.00 97.62 386 GLY A CA 1
ATOM 3072 C C . GLY A 1 386 ? 3.584 -0.877 15.972 1.00 97.62 386 GLY A C 1
ATOM 3073 O O . GLY A 1 386 ? 4.030 0.003 15.233 1.00 97.62 386 GLY A O 1
ATOM 3074 N N . ILE A 1 387 ? 4.345 -1.858 16.472 1.00 98.00 387 ILE A N 1
ATOM 3075 C CA . ILE A 1 387 ? 5.743 -2.094 16.095 1.00 98.00 387 ILE A CA 1
ATOM 3076 C C . ILE A 1 387 ? 5.960 -3.600 15.864 1.00 98.00 387 ILE A C 1
ATOM 3078 O O . ILE A 1 387 ? 6.475 -4.290 16.744 1.00 98.00 387 ILE A O 1
ATOM 3082 N N . PRO A 1 388 ? 5.565 -4.149 14.702 1.00 98.19 388 PRO A N 1
ATOM 3083 C CA . PRO A 1 388 ? 5.890 -5.533 14.364 1.00 98.19 388 PRO A CA 1
ATOM 3084 C C . PRO A 1 388 ? 7.404 -5.775 14.368 1.00 98.19 388 PRO A C 1
ATOM 3086 O O . PRO A 1 388 ? 8.165 -4.869 14.024 1.00 98.19 388 PRO A O 1
ATOM 3089 N N . THR A 1 389 ? 7.825 -6.990 14.730 1.00 97.75 389 THR A N 1
ATOM 3090 C CA . THR A 1 389 ? 9.247 -7.395 14.746 1.00 97.75 389 THR A CA 1
ATOM 3091 C C . THR A 1 389 ? 9.892 -7.297 13.371 1.00 97.75 389 THR A C 1
ATOM 3093 O O . THR A 1 389 ? 11.031 -6.861 13.244 1.00 97.75 389 THR A O 1
ATOM 3096 N N . ASP A 1 390 ? 9.140 -7.679 12.347 1.00 98.12 390 ASP A N 1
ATOM 3097 C CA . ASP A 1 390 ? 9.489 -7.612 10.936 1.00 98.12 390 ASP A CA 1
ATOM 3098 C C . ASP A 1 390 ? 8.192 -7.731 10.113 1.00 98.12 390 ASP A C 1
ATOM 3100 O O . ASP A 1 390 ? 7.081 -7.706 10.657 1.00 98.12 390 ASP A O 1
ATOM 3104 N N . TYR A 1 391 ? 8.308 -7.842 8.789 1.00 98.62 391 TYR A N 1
ATOM 3105 C CA . TYR A 1 391 ? 7.139 -7.949 7.919 1.00 98.62 391 TYR A CA 1
ATOM 3106 C C . TYR A 1 391 ? 6.459 -9.318 7.944 1.00 98.62 391 TYR A C 1
ATOM 3108 O O . TYR A 1 391 ? 5.286 -9.391 7.595 1.00 98.62 391 TYR A O 1
ATOM 3116 N N . ARG A 1 392 ? 7.155 -10.394 8.326 1.00 98.44 392 ARG A N 1
ATOM 3117 C CA . ARG A 1 392 ? 6.637 -11.771 8.278 1.00 98.44 392 ARG A CA 1
ATOM 3118 C C . ARG A 1 392 ? 5.735 -12.072 9.470 1.00 98.44 392 ARG A C 1
ATOM 3120 O O . ARG A 1 392 ? 4.777 -12.824 9.334 1.00 98.44 392 ARG A O 1
ATOM 3127 N N . HIS A 1 393 ? 5.996 -11.426 10.604 1.00 98.56 393 HIS A N 1
ATOM 3128 C CA . HIS A 1 393 ? 5.273 -11.620 11.862 1.00 98.56 393 HIS A CA 1
ATOM 3129 C C . HIS A 1 393 ? 4.130 -10.620 12.097 1.00 98.56 393 HIS A C 1
ATOM 3131 O O . HIS A 1 393 ? 3.834 -10.259 13.240 1.00 98.56 393 HIS A O 1
ATOM 3137 N N . MET A 1 394 ? 3.472 -10.152 11.036 1.00 98.62 394 MET A N 1
ATOM 3138 C CA . MET A 1 394 ? 2.293 -9.293 11.151 1.00 98.62 394 MET A CA 1
ATOM 3139 C C . MET A 1 394 ? 1.102 -9.847 10.375 1.00 98.62 394 MET A C 1
ATOM 3141 O O . MET A 1 394 ? 1.246 -10.466 9.317 1.00 98.62 394 MET A O 1
ATOM 3145 N N . ASP A 1 395 ? -0.087 -9.586 10.910 1.00 98.69 395 ASP A N 1
ATOM 3146 C CA . ASP A 1 395 ? -1.332 -9.728 10.166 1.00 98.69 395 ASP A CA 1
ATOM 3147 C C . ASP A 1 395 ? -1.392 -8.733 8.996 1.00 98.69 395 ASP A C 1
ATOM 3149 O O . ASP A 1 395 ? -0.684 -7.724 8.960 1.00 98.69 395 ASP A O 1
ATOM 3153 N N . GLY A 1 396 ? -2.289 -9.001 8.052 1.00 98.69 396 GLY A N 1
ATOM 3154 C CA . GLY A 1 396 ? -2.680 -8.065 7.004 1.00 98.69 396 GLY A CA 1
ATOM 3155 C C . GLY A 1 396 ? -4.192 -8.017 6.850 1.00 98.69 396 GLY A C 1
ATOM 3156 O O . GLY A 1 396 ? -4.877 -9.014 7.036 1.00 98.69 396 GLY A O 1
ATOM 3157 N N . PHE A 1 397 ? -4.732 -6.870 6.469 1.00 98.81 397 PHE A N 1
ATOM 3158 C CA . PHE A 1 397 ? -6.166 -6.663 6.327 1.00 98.81 397 PHE A CA 1
ATOM 3159 C C . PHE A 1 397 ? -6.449 -5.772 5.131 1.00 98.81 397 PHE A C 1
ATOM 3161 O O . PHE A 1 397 ? -5.761 -4.776 4.929 1.00 98.81 397 PHE A O 1
ATOM 3168 N N . GLY A 1 398 ? -7.506 -6.071 4.374 1.00 97.88 398 GLY A N 1
ATOM 3169 C CA . GLY A 1 398 ? -7.962 -5.195 3.286 1.00 97.88 398 GLY A CA 1
ATOM 3170 C C . GLY A 1 398 ? -8.452 -3.818 3.760 1.00 97.88 398 GLY A C 1
ATOM 3171 O O . GLY A 1 398 ? -8.514 -2.894 2.949 1.00 97.88 398 GLY A O 1
ATOM 3172 N N . VAL A 1 399 ? -8.748 -3.681 5.062 1.00 97.94 399 VAL A N 1
ATOM 3173 C CA . VAL A 1 399 ? -9.346 -2.516 5.745 1.00 97.94 399 VAL A CA 1
ATOM 3174 C C . VAL A 1 399 ? -10.770 -2.229 5.269 1.00 97.94 399 VAL A C 1
ATOM 3176 O O . VAL A 1 399 ? -11.730 -2.443 6.016 1.00 97.94 399 VAL A O 1
ATOM 3179 N N . ASN A 1 400 ? -10.899 -1.803 4.014 1.00 98.19 400 ASN A N 1
ATOM 3180 C CA . ASN A 1 400 ? -12.174 -1.474 3.397 1.00 98.19 400 ASN A CA 1
ATOM 3181 C C . ASN A 1 400 ? -12.987 -2.729 3.087 1.00 98.19 400 ASN A C 1
ATOM 3183 O O . ASN A 1 400 ? -12.450 -3.815 2.834 1.00 98.19 400 ASN A O 1
ATOM 3187 N N . THR A 1 401 ? -14.297 -2.536 3.040 1.00 98.50 401 THR A N 1
ATOM 3188 C CA . THR A 1 401 ? -15.225 -3.530 2.512 1.00 98.50 401 THR A CA 1
ATOM 3189 C C . THR A 1 401 ? -15.169 -3.507 0.987 1.00 98.50 401 THR A C 1
ATOM 3191 O O . THR A 1 401 ? -15.244 -2.448 0.369 1.00 98.50 401 THR A O 1
ATOM 3194 N N . TYR A 1 402 ? -15.036 -4.670 0.361 1.00 98.44 402 TYR A N 1
ATOM 3195 C CA . TYR A 1 402 ? -15.164 -4.858 -1.086 1.00 98.44 402 TYR A CA 1
ATOM 3196 C C . TYR A 1 402 ? -16.460 -5.609 -1.393 1.00 98.44 402 TYR A C 1
ATOM 3198 O O . TYR A 1 402 ? -17.164 -6.050 -0.486 1.00 98.44 402 TYR A O 1
ATOM 3206 N N . THR A 1 403 ? -16.758 -5.792 -2.674 1.00 98.25 403 THR A N 1
ATOM 3207 C CA . THR A 1 403 ? -17.888 -6.593 -3.142 1.00 98.25 403 THR A CA 1
ATOM 3208 C C . THR A 1 403 ? -17.377 -7.775 -3.956 1.00 98.25 403 THR A C 1
ATOM 3210 O O . THR A 1 403 ? -16.741 -7.595 -4.991 1.00 98.25 403 THR A O 1
ATOM 3213 N N . PHE A 1 404 ? -17.674 -8.994 -3.527 1.00 98.31 404 PHE A N 1
ATOM 3214 C CA . PHE A 1 404 ? -17.597 -10.181 -4.370 1.00 98.31 404 PHE A CA 1
ATOM 3215 C C . PHE A 1 404 ? -18.879 -10.342 -5.185 1.00 98.31 404 PHE A C 1
ATOM 3217 O O . PHE A 1 404 ? -19.969 -10.063 -4.692 1.00 98.31 404 PHE A O 1
ATOM 3224 N N . VAL A 1 405 ? -18.747 -10.790 -6.434 1.00 97.69 405 VAL A N 1
ATOM 3225 C CA . VAL A 1 405 ? -19.879 -11.069 -7.325 1.00 97.69 405 VAL A CA 1
ATOM 3226 C C . VAL A 1 405 ? -19.754 -12.487 -7.857 1.00 97.69 405 VAL A C 1
ATOM 3228 O O . VAL A 1 405 ? -18.798 -12.815 -8.559 1.00 97.69 405 VAL A O 1
ATOM 3231 N N . SER A 1 406 ? -20.716 -13.338 -7.514 1.00 96.00 406 SER A N 1
ATOM 3232 C CA . SER A 1 406 ? -20.765 -14.725 -7.984 1.00 96.00 406 SER A CA 1
ATOM 3233 C C . SER A 1 406 ? -21.111 -14.806 -9.474 1.00 96.00 406 SER A C 1
ATOM 3235 O O . SER A 1 406 ? -21.623 -13.860 -10.074 1.00 96.00 406 SER A O 1
ATOM 3237 N N . ARG A 1 407 ? -20.929 -15.984 -10.087 1.00 93.81 407 ARG A N 1
ATOM 3238 C CA . ARG A 1 407 ? -21.324 -16.215 -11.492 1.00 93.81 407 ARG A CA 1
ATOM 3239 C C . ARG A 1 407 ? -22.829 -16.026 -11.736 1.00 93.81 407 ARG A C 1
ATOM 3241 O O . ARG A 1 407 ? -23.226 -15.718 -12.853 1.00 93.81 407 ARG A O 1
ATOM 3248 N N . ALA A 1 408 ? -23.654 -16.184 -10.700 1.00 93.31 408 ALA A N 1
ATOM 3249 C CA . ALA A 1 408 ? -25.091 -15.920 -10.756 1.00 93.31 408 ALA A CA 1
ATOM 3250 C C . ALA A 1 408 ? -25.443 -14.421 -10.646 1.00 93.31 408 ALA A C 1
ATOM 3252 O O . ALA A 1 408 ? -26.617 -14.069 -10.697 1.00 93.31 408 ALA A O 1
ATOM 3253 N N . GLY A 1 409 ? -24.451 -13.542 -10.465 1.00 93.94 409 GLY A N 1
ATOM 3254 C CA . GLY A 1 409 ? -24.648 -12.105 -10.280 1.00 93.94 409 GLY A CA 1
ATOM 3255 C C . GLY A 1 409 ? -25.034 -11.691 -8.858 1.00 93.94 409 GLY A C 1
ATOM 3256 O O . GLY A 1 409 ? -25.371 -10.530 -8.647 1.00 93.94 409 GLY A O 1
ATOM 3257 N N . LYS A 1 410 ? -24.980 -12.606 -7.876 1.00 95.62 410 LYS A N 1
ATOM 3258 C CA . LYS A 1 410 ? -25.210 -12.264 -6.464 1.00 95.62 410 LYS A CA 1
ATOM 3259 C C . LYS A 1 410 ? -24.001 -11.522 -5.891 1.00 95.62 410 LYS A C 1
ATOM 3261 O O . LYS A 1 410 ? -22.886 -12.039 -5.987 1.00 95.62 410 LYS A O 1
ATOM 3266 N N . SER A 1 411 ? -24.252 -10.361 -5.286 1.00 97.44 411 SER A N 1
ATOM 3267 C CA . SER A 1 411 ? -23.260 -9.553 -4.574 1.00 97.44 411 SER A CA 1
ATOM 3268 C C . SER A 1 411 ? -23.094 -9.998 -3.121 1.00 97.44 411 SER A C 1
ATOM 3270 O O . SER A 1 411 ? -24.065 -10.348 -2.455 1.00 97.44 411 SER A O 1
ATOM 3272 N N . HIS A 1 412 ? -21.866 -9.913 -2.624 1.00 98.19 412 HIS A N 1
ATOM 3273 C CA . HIS A 1 412 ? -21.482 -10.211 -1.251 1.00 98.19 412 HIS A CA 1
ATOM 3274 C C . HIS A 1 412 ? -20.489 -9.155 -0.769 1.00 98.19 412 HIS A C 1
ATOM 3276 O O . HIS A 1 412 ? -19.444 -8.980 -1.392 1.00 98.19 412 HIS A O 1
ATOM 3282 N N . TYR A 1 413 ? -20.770 -8.466 0.335 1.00 98.62 413 TYR A N 1
ATOM 3283 C CA . TYR A 1 413 ? -19.760 -7.622 0.967 1.00 98.62 413 TYR A CA 1
ATOM 3284 C C . TYR A 1 413 ? -18.681 -8.493 1.604 1.00 98.62 413 TYR A C 1
ATOM 3286 O O . TYR A 1 413 ? -18.988 -9.502 2.240 1.00 98.62 413 TYR A O 1
ATOM 3294 N N . VAL A 1 414 ? -17.417 -8.101 1.438 1.00 98.62 414 VAL A N 1
ATOM 3295 C CA . VAL A 1 414 ? -16.264 -8.897 1.860 1.00 98.62 414 VAL A CA 1
ATOM 3296 C C . VAL A 1 414 ? -15.174 -8.050 2.521 1.00 98.62 414 VAL A C 1
ATOM 3298 O O . VAL A 1 414 ? -14.793 -7.001 2.000 1.00 98.62 414 VAL A O 1
ATOM 3301 N N . LYS A 1 415 ? -14.626 -8.534 3.644 1.00 98.69 415 LYS A N 1
ATOM 3302 C CA . LYS A 1 415 ? -13.364 -8.045 4.233 1.00 98.69 415 LYS A CA 1
ATOM 3303 C C . LYS A 1 415 ? -12.297 -9.133 4.173 1.00 98.69 415 LYS A C 1
ATOM 3305 O O . LYS A 1 415 ? -12.578 -10.288 4.479 1.00 98.69 415 LYS A O 1
ATOM 3310 N N . PHE A 1 416 ? -11.074 -8.757 3.799 1.00 98.75 416 PHE A N 1
ATOM 3311 C CA . PHE A 1 416 ? -9.935 -9.668 3.633 1.00 98.75 416 PHE A CA 1
ATOM 3312 C C . PHE A 1 416 ? -9.015 -9.666 4.854 1.00 98.75 416 PHE A C 1
ATOM 3314 O O . PHE A 1 416 ? -8.688 -8.594 5.364 1.00 98.75 416 PHE A O 1
ATOM 3321 N N . HIS A 1 417 ? -8.546 -10.851 5.253 1.00 98.88 417 HIS A N 1
ATOM 3322 C CA . HIS A 1 417 ? -7.687 -11.076 6.418 1.00 98.88 417 HIS A CA 1
ATOM 3323 C C . HIS A 1 417 ? -6.535 -12.026 6.069 1.00 98.88 417 HIS A C 1
ATOM 3325 O O . HIS A 1 417 ? -6.759 -13.170 5.686 1.00 98.88 417 HIS A O 1
ATOM 3331 N N . TRP A 1 418 ? -5.300 -11.570 6.234 1.00 98.88 418 TRP A N 1
ATOM 3332 C CA . TRP A 1 418 ? -4.072 -12.346 6.110 1.00 98.88 418 TRP A CA 1
ATOM 3333 C C . TRP A 1 418 ? -3.555 -12.699 7.497 1.00 98.88 418 TRP A C 1
ATOM 3335 O O . TRP A 1 418 ? -3.236 -11.806 8.280 1.00 98.88 418 TRP A O 1
ATOM 3345 N N . ARG A 1 419 ? -3.434 -13.996 7.785 1.00 98.75 419 ARG A N 1
ATOM 3346 C CA . ARG A 1 419 ? -2.882 -14.501 9.049 1.00 98.75 419 ARG A CA 1
ATOM 3347 C C . ARG A 1 419 ? -1.498 -15.114 8.811 1.00 98.75 419 ARG A C 1
ATOM 3349 O O . ARG A 1 419 ? -1.432 -16.071 8.030 1.00 98.75 419 ARG A O 1
ATOM 3356 N N . PRO A 1 420 ? -0.416 -14.607 9.434 1.00 98.62 420 PRO A N 1
ATOM 3357 C CA . PRO A 1 420 ? 0.927 -15.150 9.248 1.00 98.62 420 PRO A CA 1
ATOM 3358 C C . PRO A 1 420 ? 1.003 -16.561 9.827 1.00 98.62 420 PRO A C 1
ATOM 3360 O O . PRO A 1 420 ? 0.527 -16.818 10.935 1.00 98.62 420 PRO A O 1
ATOM 3363 N N . THR A 1 421 ? 1.610 -17.495 9.101 1.00 98.44 421 THR A N 1
ATOM 3364 C CA . THR A 1 421 ? 1.752 -18.877 9.585 1.00 98.44 421 THR A CA 1
ATOM 3365 C C . THR A 1 421 ? 2.807 -19.011 10.680 1.00 98.44 421 THR A C 1
ATOM 3367 O O . THR A 1 421 ? 2.691 -19.907 11.513 1.00 98.44 421 THR A O 1
ATOM 3370 N N . CYS A 1 422 ? 3.783 -18.099 10.731 1.00 96.81 422 CYS A N 1
ATOM 3371 C CA . CYS A 1 422 ? 4.779 -17.999 11.801 1.00 96.81 422 CYS A CA 1
ATOM 3372 C C . CYS A 1 422 ? 4.268 -17.276 13.062 1.00 96.81 422 CYS A C 1
ATOM 3374 O O . CYS A 1 422 ? 4.993 -17.190 14.051 1.00 96.81 422 CYS A O 1
ATOM 3376 N N . GLY A 1 423 ? 3.019 -16.799 13.059 1.00 98.06 423 GLY A N 1
ATOM 3377 C CA . GLY A 1 423 ? 2.424 -16.064 14.173 1.00 98.06 423 GLY A CA 1
ATOM 3378 C C . GLY A 1 423 ? 2.795 -14.579 14.200 1.00 98.06 423 GLY A C 1
ATOM 3379 O O . GLY A 1 423 ? 3.620 -14.101 13.426 1.00 98.06 423 GLY A O 1
ATOM 3380 N N . VAL A 1 424 ? 2.131 -13.835 15.086 1.00 98.38 424 VAL A N 1
ATOM 3381 C CA . VAL A 1 424 ? 2.347 -12.392 15.261 1.00 98.38 424 VAL A CA 1
ATOM 3382 C C . VAL A 1 424 ? 3.411 -12.148 16.331 1.00 98.38 424 VAL A C 1
ATOM 3384 O O . VAL A 1 424 ? 3.348 -12.738 17.409 1.00 98.38 424 VAL A O 1
ATOM 3387 N N . SER A 1 425 ? 4.362 -11.257 16.047 1.00 98.19 425 SER A N 1
ATOM 3388 C CA . SER A 1 425 ? 5.452 -10.868 16.950 1.00 98.19 425 SER A CA 1
ATOM 3389 C C . SER A 1 425 ? 5.747 -9.374 16.818 1.00 98.19 425 SER A C 1
ATOM 3391 O O . SER A 1 425 ? 5.641 -8.801 15.729 1.00 98.19 425 SER A O 1
ATOM 3393 N N . CYS A 1 426 ? 6.074 -8.723 17.933 1.00 98.06 426 CYS A N 1
ATOM 3394 C CA . CYS A 1 426 ? 6.255 -7.274 18.014 1.00 98.06 426 CYS A CA 1
ATOM 3395 C C . CYS A 1 426 ? 7.453 -6.906 18.893 1.00 98.06 426 CYS A C 1
ATOM 3397 O O . CYS A 1 426 ? 7.739 -7.612 19.859 1.00 98.06 426 CYS A O 1
ATOM 3399 N N . LEU A 1 427 ? 8.087 -5.769 18.596 1.00 98.00 427 LEU A N 1
ATOM 3400 C CA . LEU A 1 427 ? 9.129 -5.179 19.436 1.00 98.00 427 LEU A CA 1
ATOM 3401 C C . LEU A 1 427 ? 8.510 -4.343 20.555 1.00 98.00 427 LEU A C 1
ATOM 3403 O O . LEU A 1 427 ? 7.535 -3.610 20.350 1.00 98.00 427 LEU A O 1
ATOM 3407 N N . MET A 1 428 ? 9.141 -4.377 21.723 1.00 96.62 428 MET A N 1
ATOM 3408 C CA . MET A 1 428 ? 8.909 -3.385 22.769 1.00 96.62 428 MET A CA 1
ATOM 3409 C C . MET A 1 428 ? 9.588 -2.052 22.412 1.00 96.62 428 MET A C 1
ATOM 3411 O O . MET A 1 428 ? 10.449 -1.980 21.538 1.00 96.62 428 MET A O 1
ATOM 3415 N N . ASP A 1 429 ? 9.177 -0.953 23.050 1.00 94.81 429 ASP A N 1
ATOM 3416 C CA . ASP A 1 429 ? 9.611 0.400 22.663 1.00 94.81 429 ASP A CA 1
ATOM 3417 C C . ASP A 1 429 ? 11.139 0.621 22.823 1.00 94.81 429 ASP A C 1
ATOM 3419 O O . ASP A 1 429 ? 11.770 1.332 22.032 1.00 94.81 429 ASP A O 1
ATOM 3423 N N . ASP A 1 430 ? 11.758 -0.015 23.818 1.00 96.19 430 ASP A N 1
ATOM 3424 C CA . ASP A 1 430 ? 13.206 -0.015 24.052 1.00 96.19 430 ASP A CA 1
ATOM 3425 C C . ASP A 1 430 ? 13.962 -0.881 23.033 1.00 96.19 430 ASP A C 1
ATOM 3427 O O . ASP A 1 430 ? 14.975 -0.446 22.476 1.00 96.19 430 ASP A O 1
ATOM 3431 N N . GLU A 1 431 ? 13.432 -2.062 22.712 1.00 97.25 431 GLU A N 1
ATOM 3432 C CA . GLU A 1 431 ? 13.952 -2.926 21.648 1.00 97.25 431 GLU A CA 1
ATOM 3433 C C . GLU A 1 431 ? 13.890 -2.227 20.286 1.00 97.25 431 GLU A C 1
ATOM 3435 O O . GLU A 1 431 ? 14.872 -2.226 19.546 1.00 97.25 431 GLU A O 1
ATOM 3440 N N . ALA A 1 432 ? 12.776 -1.561 19.976 1.00 97.19 432 ALA A N 1
ATOM 3441 C CA . ALA A 1 432 ? 12.583 -0.803 18.744 1.00 97.19 432 ALA A CA 1
ATOM 3442 C C . ALA A 1 432 ? 13.619 0.321 18.583 1.00 97.19 432 ALA A C 1
ATOM 3444 O O . ALA A 1 432 ? 14.100 0.571 17.472 1.00 97.19 432 ALA A O 1
ATOM 3445 N N . THR A 1 433 ? 13.999 0.963 19.691 1.00 96.06 433 THR A N 1
ATOM 3446 C CA . THR A 1 433 ? 15.058 1.981 19.722 1.00 96.06 433 THR A CA 1
ATOM 3447 C C . THR A 1 433 ? 16.429 1.354 19.466 1.00 96.06 433 THR A C 1
ATOM 3449 O O . THR A 1 433 ? 17.204 1.871 18.661 1.00 96.06 433 THR A O 1
ATOM 3452 N N . LEU A 1 434 ? 16.729 0.216 20.101 1.00 97.12 434 LEU A N 1
ATOM 3453 C CA . LEU A 1 434 ? 18.006 -0.482 19.937 1.00 97.12 434 LEU A CA 1
ATOM 3454 C C . LEU A 1 434 ? 18.180 -1.058 18.524 1.00 97.12 434 LEU A C 1
ATOM 3456 O O . LEU A 1 434 ? 19.227 -0.872 17.905 1.00 97.12 434 LEU A O 1
ATOM 3460 N N . VAL A 1 435 ? 17.169 -1.770 18.024 1.00 97.19 435 VAL A N 1
ATOM 3461 C CA . VAL A 1 435 ? 17.158 -2.373 16.685 1.00 97.19 435 VAL A CA 1
ATOM 3462 C C . VAL A 1 435 ? 17.186 -1.272 15.635 1.00 97.19 435 VAL A C 1
ATOM 3464 O O . VAL A 1 435 ? 18.053 -1.283 14.761 1.00 97.19 435 VAL A O 1
ATOM 3467 N N . GLY A 1 436 ? 16.307 -0.276 15.778 1.00 94.12 436 GLY A N 1
ATOM 3468 C CA . GLY A 1 436 ? 16.220 0.867 14.879 1.00 94.12 436 GLY A CA 1
ATOM 3469 C C . GLY A 1 436 ? 17.513 1.663 14.821 1.00 94.12 436 GLY A C 1
ATOM 3470 O O . GLY A 1 436 ? 17.938 2.008 13.733 1.00 94.12 436 GLY A O 1
ATOM 3471 N N . GLY A 1 437 ? 18.185 1.890 15.953 1.00 94.81 437 GLY A N 1
ATOM 3472 C CA . GLY A 1 437 ? 19.466 2.600 15.987 1.00 94.81 437 GLY A CA 1
ATOM 3473 C C . GLY A 1 437 ? 20.632 1.830 15.355 1.00 94.81 437 GLY A C 1
ATOM 3474 O O . GLY A 1 437 ? 21.603 2.446 14.926 1.00 94.81 437 GLY A O 1
ATOM 3475 N N . LYS A 1 438 ? 20.550 0.494 15.279 1.00 96.69 438 LYS A N 1
ATOM 3476 C CA . LYS A 1 438 ? 21.576 -0.354 14.647 1.00 96.69 438 LYS A CA 1
ATOM 3477 C C . LYS A 1 438 ? 21.325 -0.574 13.159 1.00 96.69 438 LYS A C 1
ATOM 3479 O O . LYS A 1 438 ? 22.271 -0.570 12.378 1.00 96.69 438 LYS A O 1
ATOM 3484 N N . ASN A 1 439 ? 20.072 -0.809 12.771 1.00 97.19 439 ASN A N 1
ATOM 3485 C CA . ASN A 1 439 ? 19.693 -1.111 11.397 1.00 97.19 439 ASN A CA 1
ATOM 3486 C C . ASN A 1 439 ? 18.303 -0.545 11.065 1.00 97.19 439 ASN A C 1
ATOM 3488 O O . ASN A 1 439 ? 17.269 -1.123 11.403 1.00 97.19 439 ASN A O 1
ATOM 3492 N N . HIS A 1 440 ? 18.279 0.550 10.302 1.00 95.94 440 HIS A N 1
ATOM 3493 C CA . HIS A 1 440 ? 17.041 1.183 9.830 1.00 95.94 440 HIS A CA 1
ATOM 3494 C C . HIS A 1 440 ? 16.241 0.284 8.867 1.00 95.94 440 HIS A C 1
ATOM 3496 O O . HIS A 1 440 ? 15.050 0.518 8.667 1.00 95.94 440 HIS A O 1
ATOM 3502 N N . SER A 1 441 ? 16.890 -0.741 8.303 1.00 97.56 441 SER A N 1
ATOM 3503 C CA . SER A 1 441 ? 16.365 -1.681 7.310 1.00 97.56 441 SER A CA 1
ATOM 3504 C C . SER A 1 441 ? 16.167 -3.100 7.852 1.00 97.56 441 SER A C 1
ATOM 3506 O O . SER A 1 441 ? 16.177 -4.042 7.065 1.00 97.56 441 SER A O 1
ATOM 3508 N N . HIS A 1 442 ? 16.054 -3.288 9.171 1.00 98.06 442 HIS A N 1
ATOM 3509 C CA . HIS A 1 442 ? 15.993 -4.625 9.780 1.00 98.06 442 HIS A CA 1
ATOM 3510 C C . HIS A 1 442 ? 14.876 -5.526 9.218 1.00 98.06 442 HIS A C 1
ATOM 3512 O O . HIS A 1 442 ? 15.133 -6.702 8.988 1.00 98.06 442 HIS A O 1
ATOM 3518 N N . ALA A 1 443 ? 13.677 -4.999 8.947 1.00 98.38 443 ALA A N 1
ATOM 3519 C CA . ALA A 1 443 ? 12.548 -5.785 8.449 1.00 98.38 443 ALA A CA 1
ATOM 3520 C C . ALA A 1 443 ? 12.695 -6.087 6.951 1.00 98.38 443 ALA A C 1
ATOM 3522 O O . ALA A 1 443 ? 12.336 -7.170 6.492 1.00 98.38 443 ALA A O 1
ATOM 3523 N N . THR A 1 444 ? 13.268 -5.150 6.186 1.00 98.56 444 THR A N 1
ATOM 3524 C CA . THR A 1 444 ? 13.678 -5.398 4.793 1.00 98.56 444 THR A CA 1
ATOM 3525 C C . THR A 1 444 ? 14.750 -6.487 4.716 1.00 98.56 444 THR A C 1
ATOM 3527 O O . THR A 1 444 ? 14.651 -7.380 3.877 1.00 98.56 444 THR A O 1
ATOM 3530 N N . GLN A 1 445 ? 15.757 -6.421 5.592 1.00 98.44 445 GLN A N 1
ATOM 3531 C CA . GLN A 1 445 ? 16.843 -7.397 5.665 1.00 98.44 445 GLN A CA 1
ATOM 3532 C C . GLN A 1 445 ? 16.314 -8.780 6.065 1.00 98.44 445 GLN A C 1
ATOM 3534 O O . GLN A 1 445 ? 16.608 -9.750 5.378 1.00 98.44 445 GLN A O 1
ATOM 3539 N N . ASP A 1 446 ? 15.472 -8.866 7.103 1.00 98.69 446 ASP A N 1
ATOM 3540 C CA . ASP A 1 446 ? 14.829 -10.121 7.520 1.00 98.69 446 ASP A CA 1
ATOM 3541 C C . ASP A 1 446 ? 14.032 -10.767 6.379 1.00 98.69 446 ASP A C 1
ATOM 3543 O O . ASP A 1 446 ? 14.186 -11.964 6.130 1.00 98.69 446 ASP A O 1
ATOM 3547 N N . LEU A 1 447 ? 13.220 -9.989 5.652 1.00 98.81 447 LEU A N 1
ATOM 3548 C CA . LEU A 1 447 ? 12.451 -10.498 4.515 1.00 98.81 447 LEU A CA 1
ATOM 3549 C C . LEU A 1 447 ? 13.371 -11.068 3.429 1.00 98.81 447 LEU A C 1
ATOM 3551 O O . LEU A 1 447 ? 13.121 -12.169 2.936 1.00 98.81 447 LEU A O 1
ATOM 3555 N N . TYR A 1 448 ? 14.422 -10.324 3.073 1.00 98.69 448 TYR A N 1
ATOM 3556 C CA . TYR A 1 448 ? 15.368 -10.723 2.037 1.00 98.69 448 TYR A CA 1
ATOM 3557 C C . TYR A 1 448 ? 16.115 -12.006 2.418 1.00 98.69 448 TYR A C 1
ATOM 3559 O O . TYR A 1 448 ? 16.097 -12.977 1.657 1.00 98.69 448 TYR A O 1
ATOM 3567 N N . ASP A 1 449 ? 16.719 -12.028 3.608 1.00 98.69 449 ASP A N 1
ATOM 3568 C CA . ASP A 1 449 ? 17.543 -13.139 4.092 1.00 98.69 449 ASP A CA 1
ATOM 3569 C C . ASP A 1 449 ? 16.710 -14.395 4.336 1.00 98.69 449 ASP A C 1
ATOM 3571 O O . ASP A 1 449 ? 17.156 -15.507 4.061 1.00 98.69 449 ASP A O 1
ATOM 3575 N N . SER A 1 450 ? 15.472 -14.236 4.811 1.00 98.62 450 SER A N 1
ATOM 3576 C CA . SER A 1 450 ? 14.566 -15.367 5.014 1.00 98.62 450 SER A CA 1
ATOM 3577 C C . SER A 1 450 ? 14.227 -16.055 3.699 1.00 98.62 450 SER A C 1
ATOM 3579 O O . SER A 1 450 ? 14.234 -17.282 3.635 1.00 98.62 450 SER A O 1
ATOM 3581 N N . ILE A 1 451 ? 13.961 -15.285 2.643 1.00 98.75 451 ILE A N 1
ATOM 3582 C CA . ILE A 1 451 ? 13.678 -15.841 1.319 1.00 98.75 451 ILE A CA 1
ATOM 3583 C C . ILE A 1 451 ? 14.931 -16.495 0.726 1.00 98.75 451 ILE A C 1
ATOM 3585 O O . ILE A 1 451 ? 14.837 -17.609 0.215 1.00 98.75 451 ILE A O 1
ATOM 3589 N N . ASP A 1 452 ? 16.096 -15.853 0.834 1.00 98.38 452 ASP A N 1
ATOM 3590 C CA . ASP A 1 452 ? 17.366 -16.392 0.323 1.00 98.38 452 ASP A CA 1
ATOM 3591 C C . ASP A 1 452 ? 17.758 -17.706 1.025 1.00 98.38 452 ASP A C 1
ATOM 3593 O O . ASP A 1 452 ? 18.223 -18.656 0.397 1.00 98.38 452 ASP A O 1
ATOM 3597 N N . ALA A 1 453 ? 17.455 -17.812 2.322 1.00 98.44 453 ALA A N 1
ATOM 3598 C CA . ALA A 1 453 ? 17.643 -19.023 3.115 1.00 98.44 453 ALA A CA 1
ATOM 3599 C C . ALA A 1 453 ? 16.583 -20.120 2.868 1.00 98.44 453 ALA A C 1
ATOM 3601 O O . ALA A 1 453 ? 16.646 -21.175 3.500 1.00 98.44 453 ALA A O 1
ATOM 3602 N N . GLY A 1 454 ? 15.588 -19.894 2.001 1.00 98.06 454 GLY A N 1
ATOM 3603 C CA . GLY A 1 454 ? 14.487 -20.835 1.750 1.00 98.06 454 GLY A CA 1
ATOM 3604 C C . GLY A 1 454 ? 13.403 -20.871 2.840 1.00 98.06 454 GLY A C 1
ATOM 3605 O O . GLY A 1 454 ? 12.499 -21.705 2.787 1.00 98.06 454 GLY A O 1
ATOM 3606 N N . ASN A 1 455 ? 13.454 -19.960 3.816 1.00 97.94 455 ASN A N 1
ATOM 3607 C CA . ASN A 1 455 ? 12.461 -19.796 4.882 1.00 97.94 455 ASN A CA 1
ATOM 3608 C C . ASN A 1 455 ? 11.315 -18.887 4.415 1.00 97.94 455 ASN A C 1
ATOM 3610 O O . ASN A 1 455 ? 11.118 -17.779 4.926 1.00 97.94 455 ASN A O 1
ATOM 3614 N N . PHE A 1 456 ? 10.572 -19.359 3.415 1.00 98.62 456 PHE A N 1
ATOM 3615 C CA . PHE A 1 456 ? 9.560 -18.571 2.717 1.00 98.62 456 PHE A CA 1
ATOM 3616 C C . PHE A 1 456 ? 8.438 -18.085 3.652 1.00 98.62 456 PHE A C 1
ATOM 3618 O O . PHE A 1 456 ? 7.742 -18.909 4.254 1.00 98.62 456 PHE A O 1
ATOM 3625 N N . PRO A 1 457 ? 8.227 -16.760 3.771 1.00 98.50 457 PRO A N 1
ATOM 3626 C CA . PRO A 1 457 ? 7.094 -16.212 4.502 1.00 98.50 457 PRO A CA 1
ATOM 3627 C C . PRO A 1 457 ? 5.761 -16.679 3.893 1.00 98.50 457 PRO A C 1
ATOM 3629 O O . PRO A 1 457 ? 5.574 -16.605 2.674 1.00 98.50 457 PRO A O 1
ATOM 3632 N N . GLU A 1 458 ? 4.820 -17.112 4.740 1.00 98.75 458 GLU A N 1
ATOM 3633 C CA . GLU A 1 458 ? 3.485 -17.554 4.321 1.00 98.75 458 GLU A CA 1
ATOM 3634 C C . GLU A 1 458 ? 2.370 -16.898 5.155 1.00 98.75 458 GLU A C 1
ATOM 3636 O O . GLU A 1 458 ? 2.462 -16.784 6.379 1.00 98.75 458 GLU A O 1
ATOM 3641 N N . TRP A 1 459 ? 1.271 -16.531 4.487 1.00 98.88 459 TRP A N 1
ATOM 3642 C CA . TRP A 1 459 ? 0.024 -16.093 5.119 1.00 98.88 459 TRP A CA 1
ATOM 3643 C C . TRP A 1 459 ? -1.167 -16.887 4.602 1.00 98.88 459 TRP A C 1
ATOM 3645 O O . TRP A 1 459 ? -1.290 -17.144 3.404 1.00 98.88 459 TRP A O 1
ATOM 3655 N N . LYS A 1 460 ? -2.113 -17.195 5.488 1.00 98.88 460 LYS A N 1
ATOM 3656 C CA . LYS A 1 460 ? -3.428 -17.730 5.116 1.00 98.88 460 LYS A CA 1
ATOM 3657 C C . LYS A 1 460 ? -4.396 -16.583 4.853 1.00 98.88 460 LYS A C 1
ATOM 3659 O O . LYS A 1 460 ? -4.509 -15.684 5.685 1.00 98.88 460 LYS A O 1
ATOM 3664 N N . LEU A 1 461 ? -5.099 -16.634 3.724 1.00 98.88 461 LEU A N 1
ATOM 3665 C CA . LEU A 1 461 ? -6.185 -15.711 3.406 1.00 98.88 461 LEU A CA 1
ATOM 3666 C C . LEU A 1 461 ? -7.498 -16.234 3.969 1.00 98.88 461 LEU A C 1
ATOM 3668 O O . LEU A 1 461 ? -7.922 -17.349 3.648 1.00 98.88 461 LEU A O 1
ATOM 3672 N N . PHE A 1 462 ? -8.171 -15.371 4.711 1.00 98.88 462 PHE A N 1
ATOM 3673 C CA . PHE A 1 462 ? -9.551 -15.520 5.123 1.00 98.88 462 PHE A CA 1
ATOM 3674 C C . PHE A 1 462 ? -10.377 -14.341 4.625 1.00 98.88 462 PHE A C 1
ATOM 3676 O O . PHE A 1 462 ? -9.861 -13.246 4.379 1.00 98.88 462 PHE A O 1
ATOM 3683 N N . VAL A 1 463 ? -11.680 -14.566 4.520 1.00 98.81 463 VAL A N 1
ATOM 3684 C CA . VAL A 1 463 ? -12.665 -13.524 4.270 1.00 98.81 463 VAL A CA 1
ATOM 3685 C C . VAL A 1 463 ? -13.785 -13.573 5.293 1.00 98.81 463 VAL A C 1
ATOM 3687 O O . VAL A 1 463 ? -14.171 -14.642 5.755 1.00 98.81 463 VAL A O 1
ATOM 3690 N N . GLN A 1 464 ? -14.328 -12.412 5.622 1.00 98.81 464 GLN A N 1
ATOM 3691 C CA . GLN A 1 464 ? -15.645 -12.297 6.243 1.00 98.81 464 GLN A CA 1
ATOM 3692 C C . GLN A 1 464 ? -16.647 -11.898 5.168 1.00 98.81 464 GLN A C 1
ATOM 3694 O O . GLN A 1 464 ? -16.283 -11.154 4.258 1.00 98.81 464 GLN A O 1
ATOM 3699 N N . VAL A 1 465 ? -17.886 -12.378 5.270 1.00 98.56 465 VAL A N 1
ATOM 3700 C CA . VAL A 1 465 ? -18.906 -12.184 4.234 1.00 98.56 465 VAL A CA 1
ATOM 3701 C C . VAL A 1 465 ? -20.209 -11.702 4.858 1.00 98.56 465 VAL A C 1
ATOM 3703 O O . VAL A 1 465 ? -20.726 -12.345 5.768 1.00 98.56 465 VAL A O 1
ATOM 3706 N N . ILE A 1 466 ? -20.750 -10.604 4.332 1.00 98.50 466 ILE A N 1
ATOM 3707 C CA . ILE A 1 466 ? -22.067 -10.060 4.682 1.00 98.50 466 ILE A CA 1
ATOM 3708 C C . ILE A 1 466 ? -22.913 -9.981 3.406 1.00 98.50 466 ILE A C 1
ATOM 3710 O O . ILE A 1 466 ? -22.419 -9.598 2.343 1.00 98.50 466 ILE A O 1
ATOM 3714 N N . ASP A 1 467 ? -24.188 -10.360 3.490 1.00 96.75 467 ASP A N 1
ATOM 3715 C CA . ASP A 1 467 ? -25.148 -10.087 2.418 1.00 96.75 467 ASP A CA 1
ATOM 3716 C C . ASP A 1 467 ? -25.493 -8.583 2.436 1.00 96.75 467 ASP A C 1
ATOM 3718 O O . ASP A 1 467 ? -25.847 -8.077 3.502 1.00 96.75 467 ASP A O 1
ATOM 3722 N N . PRO A 1 468 ? -25.381 -7.833 1.322 1.00 95.44 468 PRO A N 1
ATOM 3723 C CA . PRO A 1 468 ? -25.735 -6.411 1.300 1.00 95.44 468 PRO A CA 1
ATOM 3724 C C . PRO A 1 468 ? -27.162 -6.099 1.778 1.00 95.44 468 PRO A C 1
ATOM 3726 O O . PRO A 1 468 ? -27.427 -4.985 2.226 1.00 95.44 468 PRO A O 1
ATOM 3729 N N . ASP A 1 469 ? -28.082 -7.064 1.707 1.00 94.00 469 ASP A N 1
ATOM 3730 C CA . ASP A 1 469 ? -29.448 -6.910 2.226 1.00 94.00 469 ASP A CA 1
ATOM 3731 C C . ASP A 1 469 ? -29.515 -6.980 3.768 1.00 94.00 469 ASP A C 1
ATOM 3733 O O . ASP A 1 469 ? -30.482 -6.523 4.375 1.00 94.00 469 ASP A O 1
ATOM 3737 N N . ASP A 1 470 ? -28.468 -7.501 4.414 1.00 95.38 470 ASP A N 1
ATOM 3738 C CA . ASP A 1 470 ? -28.330 -7.604 5.868 1.00 95.38 470 ASP A CA 1
ATOM 3739 C C . ASP A 1 470 ? -27.543 -6.428 6.486 1.00 95.38 470 ASP A C 1
ATOM 3741 O O . ASP A 1 470 ? -27.347 -6.401 7.702 1.00 95.38 470 ASP A O 1
ATOM 3745 N N . GLU A 1 471 ? -27.093 -5.445 5.695 1.00 93.06 471 GLU A N 1
ATOM 3746 C CA . GLU A 1 471 ? -26.206 -4.363 6.165 1.00 93.06 471 GLU A CA 1
ATOM 3747 C C . GLU A 1 471 ? -26.783 -3.575 7.356 1.00 93.06 471 GLU A C 1
ATOM 3749 O O . GLU A 1 471 ? -26.063 -3.170 8.274 1.00 93.06 471 GLU A O 1
ATOM 3754 N N . ASP A 1 472 ? -28.108 -3.420 7.396 1.00 93.31 472 ASP A N 1
ATOM 3755 C CA . ASP A 1 472 ? -28.793 -2.672 8.444 1.00 93.31 472 ASP A CA 1
ATOM 3756 C C . ASP A 1 472 ? -28.918 -3.435 9.772 1.00 93.31 472 ASP A C 1
ATOM 3758 O O . ASP A 1 472 ? -29.211 -2.808 10.793 1.00 93.31 472 ASP A O 1
ATOM 3762 N N . ARG A 1 473 ? -28.640 -4.746 9.798 1.00 95.69 473 ARG A N 1
ATOM 3763 C CA . ARG A 1 473 ? -28.808 -5.608 10.985 1.00 95.69 473 ARG A CA 1
ATOM 3764 C C . ARG A 1 473 ? -27.710 -5.456 12.036 1.00 95.69 473 ARG A C 1
ATOM 3766 O O . ARG A 1 473 ? -27.886 -5.935 13.152 1.00 95.69 473 ARG A O 1
ATOM 3773 N N . PHE A 1 474 ? -26.589 -4.834 11.684 1.00 95.94 474 PHE A N 1
ATOM 3774 C CA . PHE A 1 474 ? -25.449 -4.640 12.578 1.00 95.94 474 PHE A CA 1
ATOM 3775 C C . PHE A 1 474 ? -25.527 -3.289 13.299 1.00 95.94 474 PHE A C 1
ATOM 3777 O O . PHE A 1 474 ? -26.026 -2.311 12.743 1.00 95.94 474 PHE A O 1
ATOM 3784 N N . ASP A 1 475 ? -24.967 -3.196 14.504 1.00 95.25 475 ASP A N 1
ATOM 3785 C CA . ASP A 1 475 ? -24.884 -1.928 15.254 1.00 95.25 475 ASP A CA 1
ATOM 3786 C C . ASP A 1 475 ? -23.821 -0.958 14.703 1.00 95.25 475 ASP A C 1
ATOM 3788 O O . ASP A 1 475 ? -23.726 0.196 15.125 1.00 95.25 475 ASP A O 1
ATOM 3792 N N . PHE A 1 476 ? -23.031 -1.415 13.733 1.00 96.50 476 PHE A N 1
ATOM 3793 C CA . PHE A 1 476 ? -22.074 -0.630 12.963 1.00 96.50 476 PHE A CA 1
ATOM 3794 C C . PHE A 1 476 ? -22.476 -0.606 11.484 1.00 96.50 476 PHE A C 1
ATOM 3796 O O . PHE A 1 476 ? -23.277 -1.423 11.030 1.00 96.50 476 PHE A O 1
ATOM 3803 N N . ASP A 1 477 ? -21.925 0.339 10.728 1.00 97.44 477 ASP A N 1
ATOM 3804 C CA . ASP A 1 477 ? -22.032 0.351 9.270 1.00 97.44 477 ASP A CA 1
ATOM 3805 C C . ASP A 1 477 ? -20.950 -0.572 8.675 1.00 97.44 477 ASP A C 1
ATOM 3807 O O . ASP A 1 477 ? -19.761 -0.333 8.916 1.00 97.44 477 ASP A O 1
ATOM 3811 N N . PRO A 1 478 ? -21.299 -1.634 7.921 1.00 97.56 478 PRO A N 1
ATOM 3812 C CA . PRO A 1 478 ? -20.304 -2.508 7.307 1.00 97.56 478 PRO A CA 1
ATOM 3813 C C . PRO A 1 478 ? -19.350 -1.797 6.339 1.00 97.56 478 PRO A C 1
ATOM 3815 O O . PRO A 1 478 ? -18.292 -2.352 6.044 1.00 97.56 478 PRO A O 1
ATOM 3818 N N . LEU A 1 479 ? -19.702 -0.604 5.854 1.00 97.44 479 LEU A N 1
ATOM 3819 C CA . LEU A 1 479 ? -18.917 0.212 4.926 1.00 97.44 479 LEU A CA 1
ATOM 3820 C C . LEU A 1 479 ? -18.069 1.290 5.626 1.00 97.44 479 LEU A C 1
ATOM 3822 O O . LEU A 1 479 ? -17.392 2.060 4.949 1.00 97.44 479 LEU A O 1
ATOM 3826 N N . ASP A 1 480 ? -18.099 1.362 6.961 1.00 98.12 480 ASP A N 1
ATOM 3827 C CA . ASP A 1 480 ? -17.230 2.236 7.754 1.00 98.12 480 ASP A CA 1
ATOM 3828 C C . ASP A 1 480 ? -15.889 1.537 8.035 1.00 98.12 480 ASP A C 1
ATOM 3830 O O . ASP A 1 480 ? -15.807 0.558 8.785 1.00 98.12 480 ASP A O 1
ATOM 3834 N N . ASP A 1 481 ? -14.808 2.045 7.447 1.00 97.31 481 ASP A N 1
ATOM 3835 C CA . ASP A 1 481 ? -13.460 1.496 7.607 1.00 97.31 481 ASP A CA 1
ATOM 3836 C C . ASP A 1 481 ? -12.788 1.851 8.943 1.00 97.31 481 ASP A C 1
ATOM 3838 O O . ASP A 1 481 ? -11.679 1.394 9.221 1.00 97.31 481 ASP A O 1
ATOM 3842 N N . THR A 1 482 ? -13.481 2.569 9.829 1.00 98.44 482 THR A N 1
ATOM 3843 C CA . THR A 1 482 ? -13.100 2.709 11.246 1.00 98.44 482 THR A CA 1
ATOM 3844 C C . THR A 1 482 ? -13.644 1.562 12.112 1.00 98.44 482 THR A C 1
ATOM 3846 O O . THR A 1 482 ? -13.346 1.484 13.309 1.00 98.44 482 THR A O 1
ATOM 3849 N N . LYS A 1 483 ? -14.418 0.635 11.522 1.00 98.25 483 LYS A N 1
ATOM 3850 C CA . LYS A 1 483 ? -15.062 -0.493 12.211 1.00 98.25 483 LYS A CA 1
ATOM 3851 C C . LYS A 1 483 ? -14.515 -1.846 11.763 1.00 98.25 483 LYS A C 1
ATOM 3853 O O . LYS A 1 483 ? -14.301 -2.113 10.576 1.00 98.25 483 LYS A O 1
ATOM 3858 N N . THR A 1 484 ? -14.326 -2.747 12.721 1.00 97.88 484 THR A N 1
ATOM 3859 C CA . THR A 1 484 ? -14.138 -4.176 12.438 1.00 97.88 484 THR A CA 1
ATOM 3860 C C . THR A 1 484 ? -15.493 -4.866 12.337 1.00 97.88 484 THR A C 1
ATOM 3862 O O . THR A 1 484 ? -16.479 -4.395 12.903 1.00 97.88 484 THR A O 1
ATOM 3865 N N . TRP A 1 485 ? -15.549 -5.994 11.628 1.00 98.25 485 TRP A N 1
ATOM 3866 C CA . TRP A 1 485 ? -16.670 -6.925 11.745 1.00 98.25 485 TRP A CA 1
ATOM 3867 C C . TRP A 1 485 ? -16.281 -7.952 12.813 1.00 98.25 485 TRP A C 1
ATOM 3869 O O . TRP A 1 485 ? -15.300 -8.670 12.600 1.00 98.25 485 TRP A O 1
ATOM 3879 N N . PRO A 1 486 ? -16.954 -7.993 13.977 1.00 97.00 486 PRO A N 1
ATOM 3880 C CA . PRO A 1 486 ? -16.603 -8.931 15.041 1.00 97.00 486 PRO A CA 1
ATOM 3881 C C . PRO A 1 486 ? -16.654 -10.381 14.541 1.00 97.00 486 PRO A C 1
ATOM 3883 O O . PRO A 1 486 ? -17.608 -10.772 13.868 1.00 97.00 486 PRO A O 1
ATOM 3886 N N . GLU A 1 487 ? -15.609 -11.169 14.815 1.00 96.56 487 GLU A N 1
ATOM 3887 C CA . GLU A 1 487 ? -15.469 -12.537 14.283 1.00 96.56 487 GLU A CA 1
ATOM 3888 C C . GLU A 1 487 ? -16.507 -13.518 14.865 1.00 96.56 487 GLU A C 1
ATOM 3890 O O . GLU A 1 487 ? -16.805 -14.536 14.247 1.00 96.56 487 GLU A O 1
ATOM 3895 N N . ASP A 1 488 ? -17.088 -13.205 16.024 1.00 95.88 488 ASP A N 1
ATOM 3896 C CA . ASP A 1 488 ? -18.201 -13.935 16.640 1.00 95.88 488 ASP A CA 1
ATOM 3897 C C . ASP A 1 488 ? -19.546 -13.681 15.938 1.00 95.88 488 ASP A C 1
ATOM 3899 O O . ASP A 1 488 ? -20.414 -14.554 15.940 1.00 95.88 488 ASP A O 1
ATOM 3903 N N . LEU A 1 489 ? -19.705 -12.518 15.297 1.00 96.56 489 LEU A N 1
ATOM 3904 C CA . LEU A 1 489 ? -20.885 -12.173 14.497 1.00 96.56 489 LEU A CA 1
ATOM 3905 C C . LEU A 1 489 ? -20.722 -12.565 13.026 1.00 96.56 489 LEU A C 1
ATOM 3907 O O . LEU A 1 489 ? -21.667 -13.043 12.399 1.00 96.56 489 LEU A O 1
ATOM 3911 N N . VAL A 1 490 ? -19.530 -12.351 12.468 1.00 98.19 490 VAL A N 1
ATOM 3912 C CA . VAL A 1 490 ? -19.206 -12.631 11.066 1.00 98.19 490 VAL A CA 1
ATOM 3913 C C . VAL A 1 490 ? -17.922 -13.467 11.019 1.00 98.19 490 VAL A C 1
ATOM 3915 O O . VAL A 1 490 ? -16.824 -12.911 10.963 1.00 98.19 490 VAL A O 1
ATOM 3918 N N . PRO A 1 491 ? -18.015 -14.805 11.063 1.00 98.19 491 PRO A N 1
ATOM 3919 C CA . PRO A 1 491 ? -16.845 -15.667 11.186 1.00 98.19 491 PRO A CA 1
ATOM 3920 C C . PRO A 1 491 ? -15.951 -15.649 9.943 1.00 98.19 491 PRO A C 1
ATOM 3922 O O . PRO A 1 491 ? -16.407 -15.462 8.811 1.00 98.19 491 PRO A O 1
ATOM 3925 N N . LEU A 1 492 ? -14.657 -15.889 10.170 1.00 98.56 492 LEU A N 1
ATOM 3926 C CA . LEU A 1 492 ? -13.656 -16.022 9.116 1.00 98.56 492 LEU A CA 1
ATOM 3927 C C . LEU A 1 492 ? -13.883 -17.294 8.291 1.00 98.56 492 LEU A C 1
ATOM 3929 O O . LEU A 1 492 ? -13.970 -18.399 8.825 1.00 98.56 492 LEU A O 1
ATOM 3933 N N . GLN A 1 493 ? -13.895 -17.139 6.971 1.00 98.50 493 GLN A N 1
ATOM 3934 C CA . GLN A 1 493 ? -13.978 -18.225 6.001 1.00 98.50 493 GLN A CA 1
ATOM 3935 C C . GLN A 1 493 ? -12.638 -18.352 5.269 1.00 98.50 493 GLN A C 1
ATOM 3937 O O . GLN A 1 493 ? -12.140 -17.353 4.744 1.00 98.50 493 GLN A O 1
ATOM 3942 N N . PRO A 1 494 ? -12.011 -19.537 5.236 1.00 98.56 494 PRO A N 1
ATOM 3943 C CA . PRO A 1 494 ? -10.725 -19.714 4.573 1.00 98.56 494 PRO A CA 1
ATOM 3944 C C . PRO A 1 494 ? -10.866 -19.635 3.047 1.00 98.56 494 PRO A C 1
ATOM 3946 O O . PRO A 1 494 ? -11.854 -20.096 2.482 1.00 98.56 494 PRO A O 1
ATOM 3949 N N . VAL A 1 495 ? -9.856 -19.074 2.376 1.00 98.81 495 VAL A N 1
ATOM 3950 C CA . VAL A 1 495 ? -9.850 -18.889 0.911 1.00 98.81 495 VAL A CA 1
ATOM 3951 C C . VAL A 1 495 ? -8.613 -19.500 0.260 1.00 98.81 495 VAL A C 1
ATOM 3953 O O . VAL A 1 495 ? -8.709 -20.243 -0.717 1.00 98.81 495 VAL A O 1
ATOM 3956 N N . GLY A 1 496 ? -7.430 -19.177 0.777 1.00 98.69 496 GLY A N 1
ATOM 3957 C CA . GLY A 1 496 ? -6.172 -19.495 0.108 1.00 98.69 496 GLY A CA 1
ATOM 3958 C C . GLY A 1 496 ? -4.954 -19.247 0.977 1.00 98.69 496 GLY A C 1
ATOM 3959 O O . GLY A 1 496 ? -5.070 -18.996 2.177 1.00 98.69 496 GLY A O 1
ATOM 3960 N N . ARG A 1 497 ? -3.778 -19.301 0.363 1.00 98.75 497 ARG A N 1
ATOM 3961 C CA . ARG A 1 497 ? -2.508 -18.953 1.001 1.00 98.75 497 ARG A CA 1
ATOM 3962 C C . ARG A 1 497 ? -1.615 -18.157 0.060 1.00 98.75 497 ARG A C 1
ATOM 3964 O O . ARG A 1 497 ? -1.648 -18.358 -1.150 1.00 98.75 497 ARG A O 1
ATOM 3971 N N . LEU A 1 498 ? -0.827 -17.267 0.636 1.00 98.94 498 LEU A N 1
ATOM 3972 C CA . LEU A 1 498 ? 0.189 -16.450 -0.011 1.00 98.94 498 LEU A CA 1
ATOM 3973 C C . LEU A 1 498 ? 1.556 -16.947 0.447 1.00 98.94 498 LEU A C 1
ATOM 3975 O O . LEU A 1 498 ? 1.785 -16.991 1.650 1.00 98.94 498 LEU A O 1
ATOM 3979 N N . VAL A 1 499 ? 2.451 -17.258 -0.487 1.00 98.88 499 VAL A N 1
ATOM 3980 C CA . VAL A 1 499 ? 3.848 -17.621 -0.207 1.00 98.88 499 VAL A CA 1
ATOM 3981 C C . VAL A 1 499 ? 4.766 -16.680 -0.964 1.00 98.88 499 VAL A C 1
ATOM 3983 O O . VAL A 1 499 ? 4.565 -16.474 -2.161 1.00 98.88 499 VAL A O 1
ATOM 3986 N N . LEU A 1 500 ? 5.772 -16.134 -0.282 1.00 98.88 500 LEU A N 1
ATOM 3987 C CA . LEU A 1 500 ? 6.818 -15.309 -0.888 1.00 98.88 500 LEU A CA 1
ATOM 3988 C C . LEU A 1 500 ? 8.092 -16.138 -1.027 1.00 98.88 500 LEU A C 1
ATOM 3990 O O . LEU A 1 500 ? 8.739 -16.453 -0.036 1.00 98.88 500 LEU A O 1
ATOM 3994 N N . ASP A 1 501 ? 8.431 -16.519 -2.254 1.00 98.50 501 ASP A N 1
ATOM 3995 C CA . ASP A 1 501 ? 9.493 -17.490 -2.538 1.00 98.50 501 ASP A CA 1
ATOM 3996 C C . ASP A 1 501 ? 10.689 -16.902 -3.294 1.00 98.50 501 ASP A C 1
ATOM 3998 O O . ASP A 1 501 ? 11.647 -17.615 -3.596 1.00 98.50 501 ASP A O 1
ATOM 4002 N N . ARG A 1 502 ? 10.659 -15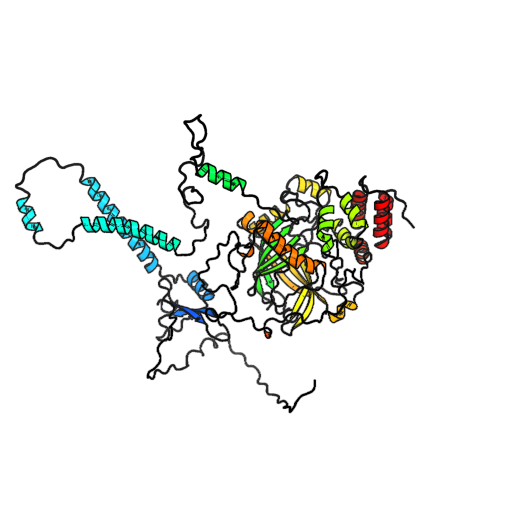.600 -3.611 1.00 98.44 502 ARG A N 1
ATOM 4003 C CA . ARG A 1 502 ? 11.716 -14.971 -4.405 1.00 98.44 502 ARG A CA 1
ATOM 4004 C C . ARG A 1 502 ? 11.890 -13.486 -4.100 1.00 98.44 502 ARG A C 1
ATOM 4006 O O . ARG A 1 502 ? 10.929 -12.716 -4.092 1.00 98.44 502 ARG A O 1
ATOM 4013 N N . ASN A 1 503 ? 13.143 -13.070 -3.945 1.00 98.62 503 ASN A N 1
ATOM 4014 C CA . ASN A 1 503 ? 13.518 -11.664 -3.812 1.00 98.62 503 ASN A CA 1
ATOM 4015 C C . ASN A 1 503 ? 13.362 -10.901 -5.135 1.00 98.62 503 ASN A C 1
ATOM 4017 O O . ASN A 1 503 ? 13.280 -11.486 -6.215 1.00 98.62 503 ASN A O 1
ATOM 4021 N N . VAL A 1 504 ? 13.280 -9.574 -5.060 1.00 97.62 504 VAL A N 1
ATOM 4022 C CA . VAL A 1 504 ? 13.341 -8.721 -6.255 1.00 97.62 504 VAL A CA 1
ATOM 4023 C C . VAL A 1 504 ? 14.740 -8.751 -6.872 1.00 97.62 504 VAL A C 1
ATOM 4025 O O . VAL A 1 504 ? 15.734 -8.778 -6.155 1.00 97.62 504 VAL A O 1
ATOM 4028 N N . ASP A 1 505 ? 14.812 -8.702 -8.199 1.00 93.50 505 ASP A N 1
ATOM 4029 C CA . ASP A 1 505 ? 16.066 -8.729 -8.958 1.00 93.50 505 ASP A CA 1
ATOM 4030 C C . ASP A 1 505 ? 16.749 -7.357 -8.884 1.00 93.50 505 ASP A C 1
ATOM 4032 O O . ASP A 1 505 ? 17.970 -7.239 -8.818 1.00 93.50 505 ASP A O 1
ATOM 4036 N N . ASN A 1 506 ? 15.945 -6.289 -8.876 1.00 97.00 506 ASN A N 1
ATOM 4037 C CA . ASN A 1 506 ? 16.417 -4.927 -8.687 1.00 97.00 506 ASN A CA 1
ATOM 4038 C C . ASN A 1 506 ? 15.409 -4.116 -7.867 1.00 97.00 506 ASN A C 1
ATOM 4040 O O . ASN A 1 506 ? 14.257 -3.930 -8.267 1.00 97.00 506 ASN A O 1
ATOM 4044 N N . PHE A 1 507 ? 15.868 -3.577 -6.738 1.00 97.94 507 PHE A N 1
ATOM 4045 C CA . PHE A 1 507 ? 15.025 -2.837 -5.802 1.00 97.94 507 PHE A CA 1
ATOM 4046 C C . PHE A 1 507 ? 14.357 -1.612 -6.445 1.00 97.94 507 PHE A C 1
ATOM 4048 O O . PHE A 1 507 ? 13.171 -1.366 -6.243 1.00 97.94 507 PHE A O 1
ATOM 4055 N N . PHE A 1 508 ? 15.065 -0.845 -7.273 1.00 98.50 508 PHE A N 1
ATOM 4056 C CA . PHE A 1 508 ? 14.461 0.322 -7.914 1.00 98.50 508 PHE A CA 1
ATOM 4057 C C . PHE A 1 508 ? 13.363 -0.085 -8.913 1.00 98.50 508 PHE A C 1
ATOM 4059 O O . PHE A 1 508 ? 12.252 0.444 -8.871 1.00 98.50 508 PHE A O 1
ATOM 4066 N N . ASN A 1 509 ? 13.642 -1.067 -9.772 1.00 97.44 509 ASN A N 1
ATOM 4067 C CA . ASN A 1 509 ? 12.728 -1.503 -10.831 1.00 97.44 509 ASN A CA 1
ATOM 4068 C C . ASN A 1 509 ? 11.495 -2.249 -10.314 1.00 97.44 509 ASN A C 1
ATOM 4070 O O . ASN A 1 509 ? 10.421 -2.106 -10.896 1.00 97.44 509 ASN A O 1
ATOM 4074 N N . GLU A 1 510 ? 11.631 -3.030 -9.241 1.00 98.19 510 GLU A N 1
ATOM 4075 C CA . GLU A 1 510 ? 10.560 -3.908 -8.757 1.00 98.19 510 GLU A CA 1
ATOM 4076 C C . GLU A 1 510 ? 9.990 -3.521 -7.383 1.00 98.19 510 GLU A C 1
ATOM 4078 O O . GLU A 1 510 ? 8.910 -3.992 -7.043 1.00 98.19 510 GLU A O 1
ATOM 4083 N N . ASN A 1 511 ? 10.640 -2.638 -6.611 1.00 98.56 511 ASN A N 1
ATOM 4084 C CA . ASN A 1 511 ? 10.074 -2.065 -5.379 1.00 98.56 511 ASN A CA 1
ATOM 4085 C C . ASN A 1 511 ? 9.713 -0.583 -5.550 1.00 98.56 511 ASN A C 1
ATOM 4087 O O . ASN A 1 511 ? 8.576 -0.188 -5.279 1.00 98.56 511 ASN A O 1
ATOM 4091 N N . GLU A 1 512 ? 10.632 0.261 -6.027 1.00 98.56 512 GLU A N 1
ATOM 4092 C CA . GLU A 1 512 ? 10.342 1.698 -6.124 1.00 98.56 512 GLU A CA 1
ATOM 4093 C C . GLU A 1 512 ? 9.379 2.034 -7.258 1.00 98.56 512 GLU A C 1
ATOM 4095 O O . GLU A 1 512 ? 8.394 2.739 -7.037 1.00 98.56 512 GLU A O 1
ATOM 4100 N N . GLN A 1 513 ? 9.577 1.464 -8.443 1.00 98.69 513 GLN A N 1
ATOM 4101 C CA . GLN A 1 513 ? 8.703 1.675 -9.600 1.00 98.69 513 GLN A CA 1
ATOM 4102 C C . GLN A 1 513 ? 7.393 0.868 -9.558 1.00 98.69 513 GLN A C 1
ATOM 4104 O O . GLN A 1 513 ? 6.509 1.062 -10.397 1.00 98.69 513 GLN A O 1
ATOM 4109 N N . LEU A 1 514 ? 7.223 0.004 -8.555 1.00 98.75 514 LEU A N 1
ATOM 4110 C CA . LEU A 1 514 ? 5.989 -0.746 -8.351 1.00 98.75 514 LEU A CA 1
ATOM 4111 C C . LEU A 1 514 ? 4.821 0.190 -8.021 1.00 98.75 514 LEU A C 1
ATOM 4113 O O . LEU A 1 514 ? 4.905 1.077 -7.167 1.00 98.75 514 LEU A O 1
ATOM 4117 N N . ALA A 1 515 ? 3.705 -0.012 -8.699 1.00 98.62 515 ALA A N 1
ATOM 4118 C CA . ALA A 1 515 ? 2.493 0.767 -8.558 1.00 98.62 515 ALA A CA 1
ATOM 4119 C C . ALA A 1 515 ? 1.323 -0.145 -8.201 1.00 98.62 515 ALA A C 1
ATOM 4121 O O . ALA A 1 515 ? 1.007 -1.092 -8.924 1.00 98.62 515 ALA A O 1
ATOM 4122 N N . PHE A 1 516 ? 0.646 0.197 -7.110 1.00 98.56 516 PHE A N 1
ATOM 4123 C CA . PHE A 1 516 ? -0.617 -0.416 -6.725 1.00 98.56 516 PHE A CA 1
ATOM 4124 C C . PHE A 1 516 ? -1.754 0.585 -6.916 1.00 98.56 516 PHE A C 1
ATOM 4126 O O . PHE A 1 516 ? -1.536 1.792 -6.771 1.00 98.56 516 PHE A O 1
ATOM 4133 N N . GLY A 1 517 ? -2.962 0.104 -7.194 1.00 96.50 517 GLY A N 1
ATOM 4134 C CA . GLY A 1 517 ? -4.161 0.934 -7.163 1.00 96.50 517 GLY A CA 1
ATOM 4135 C C . GLY A 1 517 ? -5.426 0.114 -6.921 1.00 96.50 517 GLY A C 1
ATOM 4136 O O . GLY A 1 517 ? -5.675 -0.811 -7.686 1.00 96.50 517 GLY A O 1
ATOM 4137 N N . PRO A 1 518 ? -6.267 0.465 -5.927 1.00 95.31 518 PRO A N 1
ATOM 4138 C CA . PRO A 1 518 ? -7.466 -0.312 -5.616 1.00 95.31 518 PRO A CA 1
ATOM 4139 C C . PRO A 1 518 ? -8.509 -0.252 -6.735 1.00 95.31 518 PRO A C 1
ATOM 4141 O O . PRO A 1 518 ? -9.384 -1.102 -6.771 1.00 95.31 518 PRO A O 1
ATOM 4144 N N . GLY A 1 519 ? -8.394 0.707 -7.666 1.00 94.12 519 GLY A N 1
ATOM 4145 C CA . GLY A 1 519 ? -9.191 0.775 -8.895 1.00 94.12 519 GLY A CA 1
ATOM 4146 C C . GLY A 1 519 ? -8.845 -0.281 -9.958 1.00 94.12 519 GLY A C 1
ATOM 4147 O O . GLY A 1 519 ? -9.506 -0.347 -10.991 1.00 94.12 519 GLY A O 1
ATOM 4148 N N . LEU A 1 520 ? -7.797 -1.084 -9.750 1.00 94.62 520 LEU A N 1
ATOM 4149 C CA . LEU A 1 520 ? -7.469 -2.224 -10.605 1.00 94.62 520 LEU A CA 1
ATOM 4150 C C . LEU A 1 520 ? -8.171 -3.466 -10.054 1.00 94.62 520 LEU A C 1
ATOM 4152 O O . LEU A 1 520 ? -7.609 -4.198 -9.240 1.00 94.62 520 LEU A O 1
ATOM 4156 N N . VAL A 1 521 ? -9.420 -3.666 -10.474 1.00 95.69 521 VAL A N 1
ATOM 4157 C CA . VAL A 1 521 ? -10.228 -4.849 -10.147 1.00 95.69 521 VAL A CA 1
ATOM 4158 C C . VAL A 1 521 ? -10.331 -5.803 -11.332 1.00 95.69 521 VAL A C 1
ATOM 4160 O O . VAL A 1 521 ? -10.115 -5.419 -12.481 1.00 95.69 521 VAL A O 1
ATOM 4163 N N . VAL A 1 522 ? -10.679 -7.051 -11.034 1.00 96.88 522 VAL A N 1
ATOM 4164 C CA . VAL A 1 522 ? -10.943 -8.117 -12.009 1.00 96.88 522 VAL A CA 1
ATOM 4165 C C . VAL A 1 522 ? -12.394 -8.582 -11.869 1.00 96.88 522 VAL A C 1
ATOM 4167 O O . VAL A 1 522 ? -12.987 -8.374 -10.805 1.00 96.88 522 VAL A O 1
ATOM 4170 N N . PRO A 1 523 ? -12.989 -9.212 -12.898 1.00 96.44 523 PRO A N 1
ATOM 4171 C CA . PRO A 1 523 ? -14.346 -9.736 -12.797 1.00 96.44 523 PRO A CA 1
ATOM 4172 C C . PRO A 1 523 ? -14.565 -10.585 -11.541 1.00 96.44 523 PRO A C 1
ATOM 4174 O O . PRO A 1 523 ? -13.693 -11.343 -11.123 1.00 96.44 523 PRO A O 1
ATOM 4177 N N . GLY A 1 524 ? -15.727 -10.423 -10.908 1.00 96.94 524 GLY A N 1
ATOM 4178 C CA . GLY A 1 524 ? -16.047 -11.071 -9.634 1.00 96.94 524 GLY A CA 1
ATOM 4179 C C . GLY A 1 524 ? -15.573 -10.323 -8.384 1.00 96.94 524 GLY A C 1
ATOM 4180 O O . GLY A 1 524 ? -15.959 -10.723 -7.283 1.00 96.94 524 GLY A O 1
ATOM 4181 N N . ILE A 1 525 ? -14.800 -9.238 -8.524 1.00 97.88 525 ILE A N 1
ATOM 4182 C CA . ILE A 1 525 ? -14.425 -8.324 -7.436 1.00 97.88 525 ILE A CA 1
ATOM 4183 C C . ILE A 1 525 ? -14.754 -6.887 -7.845 1.00 97.88 525 ILE A C 1
ATOM 4185 O O . ILE A 1 525 ? -14.365 -6.422 -8.909 1.00 97.88 525 ILE A O 1
ATOM 4189 N N . TYR A 1 526 ? -15.455 -6.169 -6.976 1.00 96.44 526 TYR A N 1
ATOM 4190 C CA . TYR A 1 526 ? -15.880 -4.789 -7.173 1.00 96.44 526 TYR A CA 1
ATOM 4191 C C . TYR A 1 526 ? -15.706 -3.971 -5.894 1.00 96.44 526 TYR A C 1
ATOM 4193 O O . TYR A 1 526 ? -15.452 -4.498 -4.810 1.00 96.44 526 TYR A O 1
ATOM 4201 N N . TYR A 1 527 ? -15.839 -2.657 -6.031 1.00 95.44 527 TYR A N 1
ATOM 4202 C CA . TYR A 1 527 ? -15.862 -1.727 -4.908 1.00 95.44 527 TYR A CA 1
ATOM 4203 C C . TYR A 1 527 ? -17.164 -1.883 -4.108 1.00 95.44 527 TYR A C 1
ATOM 4205 O O . TYR A 1 527 ? -18.187 -2.320 -4.644 1.00 95.44 527 TYR A O 1
ATOM 4213 N N . SER A 1 528 ? -17.128 -1.514 -2.833 1.00 96.81 528 SER A N 1
ATOM 4214 C CA . SER A 1 528 ? -18.332 -1.176 -2.068 1.00 96.81 528 SER A CA 1
ATOM 4215 C C . SER A 1 528 ? -18.530 0.344 -2.050 1.00 96.81 528 SER A C 1
ATOM 4217 O O . SER A 1 528 ? -17.694 1.082 -2.580 1.00 96.81 528 SER A O 1
ATOM 4219 N N . ASP A 1 529 ? -19.593 0.821 -1.404 1.00 95.81 529 ASP A N 1
ATOM 4220 C CA . ASP A 1 529 ? -19.862 2.257 -1.236 1.00 95.81 529 ASP A CA 1
ATOM 4221 C C . ASP A 1 529 ? -19.111 2.894 -0.044 1.00 95.81 529 ASP A C 1
ATOM 4223 O O . ASP A 1 529 ? -19.399 4.026 0.348 1.00 95.81 529 ASP A O 1
ATOM 4227 N N . ASP A 1 530 ? -18.116 2.195 0.515 1.00 97.62 530 ASP A N 1
ATOM 4228 C CA . ASP A 1 530 ? -17.173 2.741 1.496 1.00 97.62 530 ASP A CA 1
ATOM 4229 C C . ASP A 1 530 ? -16.527 4.037 0.963 1.00 97.62 530 ASP A C 1
ATOM 4231 O O . ASP A 1 530 ? -15.838 4.059 -0.066 1.00 97.62 530 ASP A O 1
ATOM 4235 N N . LYS A 1 531 ? -16.752 5.146 1.676 1.00 97.44 531 LYS A N 1
ATOM 4236 C CA . LYS A 1 531 ? -16.352 6.493 1.238 1.00 97.44 531 LYS A CA 1
ATOM 4237 C C . LYS A 1 531 ? -14.840 6.657 1.122 1.00 97.44 531 LYS A C 1
ATOM 4239 O O . LYS A 1 531 ? -14.364 7.406 0.262 1.00 97.44 531 LYS A O 1
ATOM 4244 N N . MET A 1 532 ? -14.079 5.974 1.972 1.00 97.44 532 MET A N 1
ATOM 4245 C CA . MET A 1 532 ? -12.623 5.956 1.899 1.00 97.44 532 MET A CA 1
ATOM 4246 C C . MET A 1 532 ? -12.172 5.180 0.666 1.00 97.44 532 MET A C 1
ATOM 4248 O O . MET A 1 532 ? -11.383 5.706 -0.126 1.00 97.44 532 MET A O 1
ATOM 4252 N N . LEU A 1 533 ? -12.716 3.979 0.440 1.00 97.81 533 LEU A N 1
ATOM 4253 C CA . LEU A 1 533 ? -12.390 3.171 -0.739 1.00 97.81 533 LEU A CA 1
ATOM 4254 C C . LEU A 1 533 ? -12.670 3.925 -2.045 1.00 97.81 533 LEU A C 1
ATOM 4256 O O . LEU A 1 533 ? -11.801 3.981 -2.916 1.00 97.81 533 LEU A O 1
ATOM 4260 N N . GLN A 1 534 ? -13.836 4.565 -2.157 1.00 97.56 534 GLN A N 1
ATOM 4261 C CA . GLN A 1 534 ? -14.227 5.339 -3.341 1.00 97.56 534 GLN A CA 1
ATOM 4262 C C . GLN A 1 534 ? -13.230 6.463 -3.664 1.00 97.56 534 GLN A C 1
ATOM 4264 O O . GLN A 1 534 ? -12.848 6.651 -4.821 1.00 97.56 534 GLN A O 1
ATOM 4269 N N . CYS A 1 535 ? -12.727 7.177 -2.652 1.00 97.19 535 CYS A N 1
ATOM 4270 C CA . CYS A 1 535 ? -11.695 8.197 -2.852 1.00 97.19 535 CYS A CA 1
ATOM 4271 C C . CYS A 1 535 ? -10.357 7.583 -3.308 1.00 97.19 535 CYS A C 1
ATOM 4273 O O . CYS A 1 535 ? -9.695 8.096 -4.220 1.00 97.19 535 CYS A O 1
ATOM 4275 N N . ARG A 1 536 ? -9.974 6.440 -2.722 1.00 97.81 536 ARG A N 1
ATOM 4276 C CA . ARG A 1 536 ? -8.737 5.724 -3.067 1.00 97.81 536 ARG A CA 1
ATOM 4277 C C . ARG A 1 536 ? -8.733 5.235 -4.520 1.00 97.81 536 ARG A C 1
ATOM 4279 O O . ARG A 1 536 ? -7.676 5.255 -5.150 1.00 97.81 536 ARG A O 1
ATOM 4286 N N . VAL A 1 537 ? -9.879 4.840 -5.082 1.00 96.25 537 VAL A N 1
ATOM 4287 C CA . VAL A 1 537 ? -9.978 4.399 -6.491 1.00 96.25 537 VAL A CA 1
ATOM 4288 C C . VAL A 1 537 ? -9.424 5.457 -7.457 1.00 96.25 537 VAL A C 1
ATOM 4290 O O . VAL A 1 537 ? -8.709 5.110 -8.397 1.00 96.25 537 VAL A O 1
ATOM 4293 N N . PHE A 1 538 ? -9.664 6.746 -7.190 1.00 97.00 538 PHE A N 1
ATOM 4294 C CA . PHE A 1 538 ? -9.065 7.848 -7.950 1.00 97.00 538 PHE A CA 1
ATOM 4295 C C . PHE A 1 538 ? -7.594 8.089 -7.574 1.00 97.00 538 PHE A C 1
ATOM 4297 O O . PHE A 1 538 ? -6.716 8.095 -8.444 1.00 97.00 538 PHE A O 1
ATOM 4304 N N . ALA A 1 539 ? -7.325 8.283 -6.279 1.00 97.94 539 ALA A N 1
ATOM 4305 C CA . ALA A 1 539 ? -6.070 8.858 -5.792 1.00 97.94 539 ALA A CA 1
ATOM 4306 C C . ALA A 1 539 ? -4.817 8.068 -6.207 1.00 97.94 539 ALA A C 1
ATOM 4308 O O . ALA A 1 539 ? -3.779 8.657 -6.516 1.00 97.94 539 ALA A O 1
ATOM 4309 N N . TYR A 1 540 ? -4.897 6.734 -6.237 1.00 98.25 540 TYR A N 1
ATOM 4310 C CA . TYR A 1 540 ? -3.726 5.910 -6.536 1.00 98.25 540 TYR A CA 1
ATOM 4311 C C . TYR A 1 540 ? -3.298 6.021 -7.996 1.00 98.25 540 TYR A C 1
ATOM 4313 O O . TYR A 1 540 ? -2.111 6.198 -8.256 1.00 98.25 540 TYR A O 1
ATOM 4321 N N . ALA A 1 541 ? -4.232 5.940 -8.947 1.00 96.44 541 ALA A N 1
ATOM 4322 C CA . ALA A 1 541 ? -3.893 6.070 -10.362 1.00 96.44 541 ALA A CA 1
ATOM 4323 C C . ALA A 1 541 ? -3.357 7.476 -10.673 1.00 96.44 541 ALA A C 1
ATOM 4325 O O . ALA A 1 541 ? -2.400 7.616 -11.430 1.00 96.44 541 ALA A O 1
ATOM 4326 N N . ASP A 1 542 ? -3.937 8.504 -10.051 1.00 98.50 542 ASP A N 1
ATOM 4327 C CA . ASP A 1 542 ? -3.493 9.888 -10.204 1.00 98.50 542 ASP A CA 1
ATOM 4328 C C . ASP A 1 542 ? -2.055 10.101 -9.706 1.00 98.50 542 ASP A C 1
ATOM 4330 O O . ASP A 1 542 ? -1.188 10.535 -10.468 1.00 98.50 542 ASP A O 1
ATOM 4334 N N . THR A 1 543 ? -1.744 9.675 -8.476 1.00 98.25 543 THR A N 1
ATOM 4335 C CA . THR A 1 543 ? -0.387 9.838 -7.935 1.00 98.25 543 THR A CA 1
ATOM 4336 C C . THR A 1 543 ? 0.663 9.045 -8.722 1.00 98.25 543 THR A C 1
ATOM 4338 O O . THR A 1 543 ? 1.801 9.498 -8.837 1.00 98.25 543 THR A O 1
ATOM 4341 N N . GLN A 1 544 ? 0.311 7.903 -9.336 1.00 98.38 544 GLN A N 1
ATOM 4342 C CA . GLN A 1 544 ? 1.256 7.181 -10.200 1.00 98.38 544 GLN A CA 1
ATOM 4343 C C . GLN A 1 544 ? 1.573 7.938 -11.489 1.00 98.38 544 GLN A C 1
ATOM 4345 O O . GLN A 1 544 ? 2.729 7.941 -11.911 1.00 98.38 544 GLN A O 1
ATOM 4350 N N . ARG A 1 545 ? 0.585 8.614 -12.090 1.00 98.12 545 ARG A N 1
ATOM 4351 C CA . ARG A 1 545 ? 0.807 9.436 -13.292 1.00 98.12 545 ARG A CA 1
ATOM 4352 C C . ARG A 1 545 ? 1.789 10.574 -13.022 1.00 98.12 545 ARG A C 1
ATOM 4354 O O . ARG A 1 545 ? 2.574 10.898 -13.905 1.00 98.12 545 ARG A O 1
ATOM 4361 N N . TYR A 1 546 ? 1.788 11.124 -11.806 1.00 98.50 546 TYR A N 1
ATOM 4362 C CA . TYR A 1 546 ? 2.797 12.084 -11.353 1.00 98.50 546 TYR A CA 1
ATOM 4363 C C . TYR A 1 546 ? 4.153 11.420 -11.062 1.00 98.50 546 TYR A C 1
ATOM 4365 O O . TYR A 1 546 ? 5.183 11.856 -11.567 1.00 98.50 546 TYR A O 1
ATOM 4373 N N . ARG A 1 547 ? 4.160 10.358 -10.249 1.00 98.56 547 ARG A N 1
ATOM 4374 C CA . ARG A 1 547 ? 5.384 9.757 -9.701 1.00 98.56 547 ARG A CA 1
ATOM 4375 C C . ARG A 1 547 ? 6.220 8.998 -10.732 1.00 98.56 547 ARG A C 1
ATOM 4377 O O . ARG A 1 547 ? 7.444 9.009 -10.646 1.00 98.56 547 ARG A O 1
ATOM 4384 N N . LEU A 1 548 ? 5.558 8.298 -11.651 1.00 98.56 548 LEU A N 1
ATOM 4385 C CA . LEU A 1 548 ? 6.172 7.376 -12.616 1.00 98.56 548 LEU A CA 1
ATOM 4386 C C . LEU A 1 548 ? 5.904 7.766 -14.074 1.00 98.56 548 LEU A C 1
ATOM 4388 O O . LEU A 1 548 ? 6.567 7.255 -14.973 1.00 98.56 548 LEU A O 1
ATOM 4392 N N . GLY A 1 549 ? 4.938 8.651 -14.317 1.00 98.19 549 GLY A N 1
ATOM 4393 C CA . GLY A 1 549 ? 4.510 9.052 -15.653 1.00 98.19 549 GLY A CA 1
ATOM 4394 C C . GLY A 1 549 ? 3.234 8.343 -16.131 1.00 98.19 549 GLY A C 1
ATOM 4395 O O . GLY A 1 549 ? 2.753 7.388 -15.513 1.00 98.19 549 GLY A O 1
ATOM 4396 N N . PRO A 1 550 ? 2.655 8.802 -17.255 1.00 97.00 550 PRO A N 1
ATOM 4397 C CA . PRO A 1 550 ? 1.350 8.343 -17.740 1.00 97.00 550 PRO A CA 1
ATOM 4398 C C . PRO A 1 550 ? 1.330 6.857 -18.127 1.00 97.00 550 PRO A C 1
ATOM 4400 O O . PRO A 1 550 ? 0.306 6.197 -17.972 1.00 97.00 550 PRO A O 1
ATOM 4403 N N . ASN A 1 551 ? 2.471 6.321 -18.564 1.00 97.06 551 ASN A N 1
ATOM 4404 C CA . ASN A 1 551 ? 2.624 4.948 -19.043 1.00 97.06 551 ASN A CA 1
ATOM 4405 C C . ASN A 1 551 ? 3.163 3.977 -17.973 1.00 97.06 551 ASN A C 1
ATOM 4407 O O . ASN A 1 551 ? 3.719 2.931 -18.305 1.00 97.06 551 ASN A O 1
ATOM 4411 N N . TYR A 1 552 ? 2.993 4.278 -16.678 1.00 97.88 552 TYR A N 1
ATOM 4412 C CA . TYR A 1 552 ? 3.540 3.466 -15.577 1.00 97.88 552 TYR A CA 1
ATOM 4413 C C . TYR A 1 552 ? 3.116 1.984 -15.602 1.00 97.88 552 TYR A C 1
ATOM 4415 O O . TYR A 1 552 ? 3.856 1.129 -15.112 1.00 97.88 552 TYR A O 1
ATOM 4423 N N . LEU A 1 553 ? 1.949 1.663 -16.180 1.00 96.50 553 LEU A N 1
ATOM 4424 C CA . LEU A 1 553 ? 1.458 0.287 -16.345 1.00 96.50 553 LEU A CA 1
ATOM 4425 C C . LEU A 1 553 ? 2.255 -0.524 -17.375 1.00 96.50 553 LEU A C 1
ATOM 4427 O O . LEU A 1 553 ? 2.099 -1.736 -17.434 1.00 96.50 553 LEU A O 1
ATOM 4431 N N . MET A 1 554 ? 3.114 0.106 -18.174 1.00 93.75 554 MET A N 1
ATOM 4432 C CA . MET A 1 554 ? 3.992 -0.597 -19.111 1.00 93.75 554 MET A CA 1
ATOM 4433 C C . MET A 1 554 ? 5.291 -1.078 -18.465 1.00 93.75 554 MET A C 1
ATOM 4435 O O . MET A 1 554 ? 5.956 -1.970 -19.003 1.00 93.75 554 MET A O 1
ATOM 4439 N N . LEU A 1 555 ? 5.670 -0.500 -17.318 1.00 96.12 555 LEU A N 1
ATOM 4440 C CA . LEU A 1 555 ? 6.849 -0.931 -16.570 1.00 96.12 555 LEU A CA 1
ATOM 4441 C C . LEU A 1 555 ? 6.724 -2.434 -16.255 1.00 96.12 555 LEU A C 1
ATOM 4443 O O . LEU A 1 555 ? 5.639 -2.868 -15.861 1.00 96.12 555 LEU A O 1
ATOM 4447 N N . PRO A 1 556 ? 7.793 -3.245 -16.409 1.00 93.88 556 PRO A N 1
ATOM 4448 C CA . PRO A 1 556 ? 7.712 -4.708 -16.319 1.00 93.88 556 PRO A CA 1
ATOM 4449 C C . PRO A 1 556 ? 6.981 -5.247 -15.084 1.00 93.88 556 PRO A C 1
ATOM 4451 O O . PRO A 1 556 ? 6.234 -6.222 -15.187 1.00 93.88 556 PRO A O 1
ATOM 4454 N N . VAL A 1 557 ? 7.186 -4.605 -13.932 1.00 96.94 557 VAL A N 1
ATOM 4455 C CA . VAL A 1 557 ? 6.581 -4.996 -12.653 1.00 96.94 557 VAL A CA 1
ATOM 4456 C C . VAL A 1 557 ? 5.097 -4.603 -12.545 1.00 96.94 557 VAL A C 1
ATOM 4458 O O . VAL A 1 557 ? 4.346 -5.193 -11.785 1.00 96.94 557 VAL A O 1
ATOM 4461 N N . ASN A 1 558 ? 4.631 -3.626 -13.323 1.00 98.25 558 ASN A N 1
ATOM 4462 C CA . ASN A 1 558 ? 3.238 -3.166 -13.301 1.00 98.25 558 ASN A CA 1
ATOM 4463 C C . ASN A 1 558 ? 2.398 -3.775 -14.428 1.00 98.25 558 ASN A C 1
ATOM 4465 O O . ASN A 1 558 ? 1.172 -3.823 -14.316 1.00 98.25 558 ASN A O 1
ATOM 4469 N N . ALA A 1 559 ? 3.052 -4.232 -15.498 1.00 95.06 559 ALA A N 1
ATOM 4470 C CA . ALA A 1 559 ? 2.395 -4.759 -16.683 1.00 95.06 559 ALA A CA 1
ATOM 4471 C C . ALA A 1 559 ? 1.592 -6.033 -16.379 1.00 95.06 559 ALA A C 1
ATOM 4473 O O . ALA A 1 559 ? 2.101 -6.925 -15.683 1.00 95.06 559 ALA A O 1
ATOM 4474 N N . PRO A 1 560 ? 0.357 -6.152 -16.908 1.00 93.44 560 PRO A N 1
ATOM 4475 C CA . PRO A 1 560 ? -0.404 -7.387 -16.812 1.00 93.44 560 PRO A CA 1
ATOM 4476 C C . PRO A 1 560 ? 0.342 -8.526 -17.506 1.00 93.44 560 PRO A C 1
ATOM 4478 O O . PRO A 1 560 ? 1.070 -8.313 -18.477 1.00 93.44 560 PRO A O 1
ATOM 4481 N N . LYS A 1 561 ? 0.176 -9.744 -16.985 1.00 90.06 561 LYS A N 1
ATOM 4482 C CA . LYS A 1 561 ? 0.768 -10.958 -17.577 1.00 90.06 561 LYS A CA 1
ATOM 4483 C C . LYS A 1 561 ? -0.189 -11.680 -18.527 1.00 90.06 561 LYS A C 1
ATOM 4485 O O . LYS A 1 561 ? 0.232 -12.578 -19.245 1.00 90.06 561 LYS A O 1
ATOM 4490 N N . CYS A 1 562 ? -1.458 -11.276 -18.551 1.00 87.81 562 CYS A N 1
ATOM 4491 C CA . CYS A 1 562 ? -2.442 -11.730 -19.523 1.00 87.81 562 CYS A CA 1
ATOM 4492 C C . CYS A 1 562 ? -2.345 -10.933 -20.834 1.00 87.81 562 CYS A C 1
ATOM 4494 O O . CYS A 1 562 ? -1.749 -9.854 -20.890 1.00 87.81 562 CYS A O 1
ATOM 4496 N N . GLY A 1 563 ? -2.984 -11.442 -21.890 1.00 84.38 563 GLY A N 1
ATOM 4497 C CA . GLY A 1 563 ? -3.184 -10.667 -23.112 1.00 84.38 563 GLY A CA 1
ATOM 4498 C C . GLY A 1 563 ? -4.027 -9.420 -22.833 1.00 84.38 563 GLY A C 1
ATOM 4499 O O . GLY A 1 563 ? -5.000 -9.478 -22.081 1.00 84.38 563 GLY A O 1
ATOM 4500 N N . PHE A 1 564 ? -3.665 -8.292 -23.439 1.00 86.88 564 PHE A N 1
ATOM 4501 C CA . PHE A 1 564 ? -4.431 -7.053 -23.341 1.00 86.88 564 PHE A CA 1
ATOM 4502 C C . PHE A 1 564 ? -4.436 -6.323 -24.688 1.00 86.88 564 PHE A C 1
ATOM 4504 O O . PHE A 1 564 ? -3.446 -6.322 -25.416 1.00 86.88 564 PHE A O 1
ATOM 4511 N N . LYS A 1 565 ? -5.565 -5.694 -25.022 1.00 88.62 565 LYS A N 1
ATOM 4512 C CA . LYS A 1 565 ? -5.735 -4.850 -26.210 1.00 88.62 565 LYS A CA 1
ATOM 4513 C C . LYS A 1 565 ? -6.599 -3.657 -25.824 1.00 88.62 565 LYS A C 1
ATOM 4515 O O . LYS A 1 565 ? -7.655 -3.822 -25.220 1.00 88.62 565 LYS A O 1
ATOM 4520 N N . ASN A 1 566 ? -6.136 -2.461 -26.155 1.00 90.12 566 ASN A N 1
ATOM 4521 C CA . ASN A 1 566 ? -6.847 -1.208 -25.934 1.00 90.12 566 ASN A CA 1
ATOM 4522 C C . ASN A 1 566 ? -6.436 -0.180 -26.996 1.00 90.12 566 ASN A C 1
ATOM 4524 O O . ASN A 1 566 ? -5.504 -0.417 -27.774 1.00 90.12 566 ASN A O 1
ATOM 4528 N N . ASN A 1 567 ? -7.113 0.964 -26.952 1.00 90.25 567 ASN A N 1
ATOM 4529 C CA . ASN A 1 567 ? -6.886 2.115 -27.815 1.00 90.25 567 ASN A CA 1
ATOM 4530 C C . ASN A 1 567 ? -6.179 3.265 -27.072 1.00 90.25 567 ASN A C 1
ATOM 4532 O O . ASN A 1 567 ? -6.511 4.431 -27.254 1.00 90.25 567 ASN A O 1
ATOM 4536 N N . HIS A 1 568 ? -5.247 2.944 -26.170 1.00 91.25 568 HIS A N 1
ATOM 4537 C CA . HIS A 1 568 ? -4.420 3.944 -25.487 1.00 91.25 568 HIS A CA 1
ATOM 4538 C C . HIS A 1 568 ? -3.063 4.057 -26.200 1.00 91.25 568 HIS A C 1
ATOM 4540 O O . HIS A 1 568 ? -2.328 3.065 -26.270 1.00 91.25 568 HIS A O 1
ATOM 4546 N N . TYR A 1 569 ? -2.749 5.251 -26.707 1.00 91.50 569 TYR A N 1
ATOM 4547 C CA . TYR A 1 569 ? -1.553 5.562 -27.501 1.00 91.50 569 TYR A CA 1
ATOM 4548 C C . TYR A 1 569 ? -0.728 6.690 -26.859 1.00 91.50 569 TYR A C 1
ATOM 4550 O O . TYR A 1 569 ? -1.195 7.377 -25.949 1.00 91.50 569 TYR A O 1
ATOM 4558 N N . ASP A 1 570 ? 0.505 6.859 -27.342 1.00 93.25 570 ASP A N 1
ATOM 4559 C CA . ASP A 1 570 ? 1.426 7.948 -26.996 1.00 93.25 570 ASP A CA 1
ATOM 4560 C C . ASP A 1 570 ? 1.768 8.057 -25.497 1.00 93.25 570 ASP A C 1
ATOM 4562 O O . ASP A 1 570 ? 1.922 7.051 -24.801 1.00 93.25 570 ASP A O 1
ATOM 4566 N N . GLY A 1 571 ? 1.972 9.279 -24.999 1.00 95.75 571 GLY A N 1
ATOM 4567 C CA . GLY A 1 571 ? 2.418 9.566 -23.638 1.00 95.75 571 GLY A CA 1
ATOM 4568 C C . GLY A 1 571 ? 3.933 9.439 -23.447 1.00 95.75 571 GLY A C 1
ATOM 4569 O O . GLY A 1 571 ? 4.634 8.736 -24.174 1.00 95.75 571 GLY A O 1
ATOM 4570 N N . ALA A 1 572 ? 4.457 10.139 -22.437 1.00 97.00 572 ALA A N 1
ATOM 4571 C CA . ALA A 1 572 ? 5.884 10.122 -22.124 1.00 97.00 572 ALA A CA 1
ATOM 4572 C C . ALA A 1 572 ? 6.389 8.693 -21.852 1.00 97.00 572 ALA A C 1
ATOM 4574 O O . ALA A 1 572 ? 5.710 7.904 -21.188 1.00 97.00 572 ALA A O 1
ATOM 4575 N N . MET A 1 573 ? 7.589 8.383 -22.357 1.00 94.44 573 MET A N 1
ATOM 4576 C CA . MET A 1 573 ? 8.253 7.079 -22.209 1.00 94.44 573 MET A CA 1
ATOM 4577 C C . MET A 1 573 ? 7.399 5.882 -22.665 1.00 94.44 573 MET A C 1
ATOM 4579 O O . MET A 1 573 ? 7.459 4.805 -22.073 1.00 94.44 573 MET A O 1
ATOM 4583 N N . ASN A 1 574 ? 6.600 6.048 -23.723 1.00 92.50 574 ASN A N 1
ATOM 4584 C CA . ASN A 1 574 ? 5.940 4.924 -24.379 1.00 92.50 574 ASN A CA 1
ATOM 4585 C C . ASN A 1 574 ? 6.958 4.111 -25.198 1.00 92.50 574 ASN A C 1
ATOM 4587 O O . ASN A 1 574 ? 7.410 4.548 -26.250 1.00 92.50 574 ASN A O 1
ATOM 4591 N N . PHE A 1 575 ? 7.319 2.929 -24.703 1.00 88.25 575 PHE A N 1
ATOM 4592 C CA . PHE A 1 575 ? 8.182 1.959 -25.390 1.00 88.25 575 PHE A CA 1
ATOM 4593 C C . PHE A 1 575 ? 7.406 0.747 -25.940 1.00 88.25 575 PHE A C 1
ATOM 4595 O O . PHE A 1 575 ? 7.996 -0.298 -26.217 1.00 88.25 575 PHE A O 1
ATOM 4602 N N . MET A 1 576 ? 6.076 0.835 -26.042 1.00 85.62 576 MET A N 1
ATOM 4603 C CA . MET A 1 576 ? 5.254 -0.242 -26.583 1.00 85.62 576 MET A CA 1
ATOM 4604 C C . MET A 1 576 ? 5.433 -0.266 -28.092 1.00 85.62 576 MET A C 1
ATOM 4606 O O . MET A 1 576 ? 5.252 0.749 -28.758 1.00 85.62 576 MET A O 1
ATOM 4610 N N . HIS A 1 577 ? 5.754 -1.432 -28.639 1.00 84.81 577 HIS A N 1
ATOM 4611 C CA . HIS A 1 577 ? 5.709 -1.610 -30.079 1.00 84.81 577 HIS A CA 1
ATOM 4612 C C . HIS A 1 577 ? 4.251 -1.768 -30.522 1.00 84.81 577 HIS A C 1
ATOM 4614 O O . HIS A 1 577 ? 3.561 -2.674 -30.051 1.00 84.81 577 HIS A O 1
ATOM 4620 N N . ARG A 1 578 ? 3.801 -0.865 -31.393 1.00 83.06 578 ARG A N 1
ATOM 4621 C CA . ARG A 1 578 ? 2.483 -0.852 -32.030 1.00 83.06 578 ARG A CA 1
ATOM 4622 C C . ARG A 1 578 ? 2.681 -0.561 -33.513 1.00 83.06 578 ARG A C 1
ATOM 4624 O O . ARG A 1 578 ? 3.283 0.455 -33.851 1.00 83.06 578 ARG A O 1
ATOM 4631 N N . ASP A 1 579 ? 2.236 -1.469 -34.369 1.00 86.62 579 ASP A N 1
ATOM 4632 C CA . ASP A 1 579 ? 2.286 -1.363 -35.832 1.00 86.62 579 ASP A CA 1
ATOM 4633 C C . ASP A 1 579 ? 0.880 -1.231 -36.445 1.00 86.62 579 ASP A C 1
ATOM 4635 O O . ASP A 1 579 ? 0.707 -1.291 -37.662 1.00 86.62 579 ASP A O 1
ATOM 4639 N N . GLU A 1 580 ? -0.140 -1.053 -35.602 1.00 89.00 580 GLU A N 1
ATOM 4640 C CA . GLU A 1 580 ? -1.529 -0.990 -36.031 1.00 89.00 580 GLU A CA 1
ATOM 4641 C C . GLU A 1 580 ? -1.906 0.382 -36.614 1.00 89.00 580 GLU A C 1
ATOM 4643 O O . GLU A 1 580 ? -1.584 1.424 -36.053 1.00 89.00 580 GLU A O 1
ATOM 4648 N N . GLU A 1 581 ? -2.693 0.387 -37.696 1.00 92.81 581 GLU A N 1
ATOM 4649 C CA . GLU A 1 581 ? -3.219 1.615 -38.326 1.00 92.81 581 GLU A CA 1
ATOM 4650 C C . GLU A 1 581 ? -4.480 2.177 -37.639 1.00 92.81 581 GLU A C 1
ATOM 4652 O O . GLU A 1 581 ? -4.962 3.252 -37.993 1.00 92.81 581 GLU A O 1
ATOM 4657 N N . VAL A 1 582 ? -5.074 1.429 -36.700 1.00 93.81 582 VAL A N 1
ATOM 4658 C CA . VAL A 1 582 ? -6.353 1.773 -36.061 1.00 93.81 582 VAL A CA 1
ATOM 4659 C C . VAL A 1 582 ? -6.159 1.981 -34.564 1.00 93.81 582 VAL A C 1
ATOM 4661 O O . VAL A 1 582 ? -5.931 1.033 -33.808 1.00 93.81 582 VAL A O 1
ATOM 4664 N N . ASP A 1 583 ? -6.347 3.221 -34.129 1.00 93.31 583 ASP A N 1
ATOM 4665 C CA . ASP A 1 583 ? -6.273 3.667 -32.738 1.00 93.31 583 ASP A CA 1
ATOM 4666 C C . ASP A 1 583 ? -7.633 4.057 -32.133 1.00 93.31 583 ASP A C 1
ATOM 4668 O O . ASP A 1 583 ? -7.712 4.517 -30.997 1.00 93.31 583 ASP A O 1
ATOM 4672 N N . TYR A 1 584 ? -8.727 3.809 -32.856 1.00 92.88 584 TYR A N 1
ATOM 4673 C CA . TYR A 1 584 ? -10.094 4.147 -32.457 1.00 92.88 584 TYR A CA 1
ATOM 4674 C C . TYR A 1 584 ? -11.033 2.930 -32.474 1.00 92.88 584 TYR A C 1
ATOM 4676 O O . TYR A 1 584 ? -10.729 1.864 -33.010 1.00 92.88 584 TYR A O 1
ATOM 4684 N N . SER A 1 585 ? -12.192 3.060 -31.825 1.00 91.44 585 SER A N 1
ATOM 4685 C CA . SER A 1 585 ? -13.251 2.042 -31.803 1.00 91.44 585 SER A CA 1
ATOM 4686 C C . SER A 1 585 ? -14.625 2.730 -31.773 1.00 91.44 585 SER A C 1
ATOM 4688 O O . SER A 1 585 ? -14.754 3.743 -31.083 1.00 91.44 585 SER A O 1
ATOM 4690 N N . PRO A 1 586 ? -15.648 2.214 -32.482 1.00 93.56 586 PRO A N 1
ATOM 4691 C CA . PRO A 1 586 ? -15.612 1.019 -33.330 1.00 93.56 586 PRO A CA 1
ATOM 4692 C C . PRO A 1 586 ? -14.905 1.268 -34.673 1.00 93.56 586 PRO A C 1
ATOM 4694 O O . PRO A 1 586 ? -14.953 2.364 -35.223 1.00 93.56 586 PRO A O 1
ATOM 4697 N N . SER A 1 587 ? -14.284 0.226 -35.235 1.00 93.88 587 SER A N 1
ATOM 4698 C CA . SER A 1 587 ? -13.662 0.259 -36.565 1.00 93.88 587 SER A CA 1
ATOM 4699 C C . SER A 1 587 ? -14.048 -0.970 -37.383 1.00 93.88 587 SER A C 1
ATOM 4701 O O . SER A 1 587 ? -14.156 -2.076 -36.857 1.00 93.88 587 SER A O 1
ATOM 4703 N N . ARG A 1 588 ? -14.240 -0.784 -38.694 1.00 94.56 588 ARG A N 1
ATOM 4704 C CA . ARG A 1 588 ? -14.442 -1.887 -39.650 1.00 94.56 588 ARG A CA 1
ATOM 4705 C C . ARG A 1 588 ? -13.125 -2.488 -40.146 1.00 94.56 588 ARG A C 1
ATOM 4707 O O . ARG A 1 588 ? -13.129 -3.624 -40.603 1.00 94.56 588 ARG A O 1
ATOM 4714 N N . HIS A 1 589 ? -12.026 -1.738 -40.054 1.00 94.50 589 HIS A N 1
ATOM 4715 C CA . HIS A 1 589 ? -10.696 -2.178 -40.483 1.00 94.50 589 HIS A CA 1
ATOM 4716 C C . HIS A 1 589 ? -10.012 -3.046 -39.421 1.00 94.50 589 HIS A C 1
ATOM 4718 O O . HIS A 1 589 ? -9.299 -3.984 -39.760 1.00 94.50 589 HIS A O 1
ATOM 4724 N N . ALA A 1 590 ? -10.295 -2.784 -38.143 1.00 91.25 590 ALA A N 1
ATOM 4725 C CA . ALA A 1 590 ? -9.845 -3.592 -37.015 1.00 91.25 590 ALA A CA 1
ATOM 4726 C C . ALA A 1 590 ? -11.004 -3.786 -36.018 1.00 91.25 590 ALA A C 1
ATOM 4728 O O . ALA A 1 590 ? -11.090 -3.069 -35.018 1.00 91.25 590 ALA A O 1
ATOM 4729 N N . PRO A 1 591 ? -11.947 -4.705 -36.295 1.00 89.44 591 PRO A N 1
ATOM 4730 C CA . PRO A 1 591 ? -13.101 -4.903 -35.430 1.00 89.44 591 PRO A CA 1
ATOM 4731 C C . PRO A 1 591 ? -12.676 -5.488 -34.079 1.00 89.44 591 PRO A C 1
ATOM 4733 O O . PRO A 1 591 ? -12.139 -6.594 -34.004 1.00 89.44 591 PRO A O 1
ATOM 4736 N N . LEU A 1 592 ? -12.976 -4.763 -33.002 1.00 89.19 592 LEU A N 1
ATOM 4737 C CA . LEU A 1 592 ? -12.868 -5.248 -31.629 1.00 89.19 592 LEU A CA 1
ATOM 4738 C C . LEU A 1 592 ? -14.253 -5.652 -31.127 1.00 89.19 592 LEU A C 1
ATOM 4740 O O . LEU A 1 592 ? -15.230 -4.929 -31.321 1.00 89.19 592 LEU A O 1
ATOM 4744 N N . ARG A 1 593 ? -14.340 -6.817 -30.482 1.00 87.56 593 ARG A N 1
ATOM 4745 C CA . ARG A 1 593 ? -15.567 -7.269 -29.819 1.00 87.56 593 ARG A CA 1
ATOM 4746 C C . ARG A 1 593 ? -15.533 -6.845 -28.360 1.00 87.56 593 ARG A C 1
ATOM 4748 O O . ARG A 1 593 ? -14.496 -6.964 -27.709 1.00 87.56 593 ARG A O 1
ATOM 4755 N N . HIS A 1 594 ? -16.669 -6.378 -27.857 1.00 88.19 594 HIS A N 1
ATOM 4756 C CA . HIS A 1 594 ? -16.847 -6.214 -26.423 1.00 88.19 594 HIS A CA 1
ATOM 4757 C C . HIS A 1 594 ? -16.899 -7.585 -25.749 1.00 88.19 594 HIS A C 1
ATOM 4759 O O . HIS A 1 594 ? -17.331 -8.571 -26.346 1.00 88.19 594 HIS A O 1
ATOM 4765 N N . ALA A 1 595 ? -16.454 -7.626 -24.500 1.00 86.69 595 ALA A N 1
ATOM 4766 C CA . ALA A 1 595 ? -16.710 -8.751 -23.623 1.00 86.69 595 ALA A CA 1
ATOM 4767 C C . ALA A 1 595 ? -18.229 -8.938 -23.443 1.00 86.69 595 ALA A C 1
ATOM 4769 O O . ALA A 1 595 ? -18.954 -7.958 -23.267 1.00 86.69 595 ALA A O 1
ATOM 4770 N N . GLU A 1 596 ? -18.705 -10.183 -23.491 1.00 84.69 596 GLU A N 1
ATOM 4771 C CA . GLU A 1 596 ? -20.127 -10.497 -23.322 1.00 84.69 596 GLU A CA 1
ATOM 4772 C C . GLU A 1 596 ? -20.571 -10.183 -21.882 1.00 84.69 596 GLU A C 1
ATOM 4774 O O . GLU A 1 596 ? -20.039 -10.802 -20.954 1.00 84.69 596 GLU A O 1
ATOM 4779 N N . PRO A 1 597 ? -21.557 -9.289 -21.652 1.00 75.81 597 PRO A N 1
ATOM 4780 C CA . PRO A 1 597 ? -21.957 -8.884 -20.299 1.00 75.81 597 PRO A CA 1
ATOM 4781 C C . PRO A 1 597 ? -22.353 -10.056 -19.393 1.00 75.81 597 PRO A C 1
ATOM 4783 O O . PRO A 1 597 ? -22.049 -10.057 -18.205 1.00 75.81 597 PRO A O 1
ATOM 4786 N N . ALA A 1 598 ? -22.972 -11.098 -19.960 1.00 73.31 598 ALA A N 1
ATOM 4787 C CA . ALA A 1 598 ? -23.369 -12.298 -19.222 1.00 73.31 598 ALA A CA 1
ATOM 4788 C C . ALA A 1 598 ? -22.180 -13.103 -18.660 1.00 73.31 598 ALA A C 1
ATOM 4790 O O . ALA A 1 598 ? -22.360 -13.886 -17.731 1.00 73.31 598 ALA A O 1
ATOM 4791 N N . SER A 1 599 ? -20.975 -12.921 -19.210 1.00 79.88 599 SER A N 1
ATOM 4792 C CA . SER A 1 599 ? -19.758 -13.593 -18.731 1.00 79.88 599 SER A CA 1
ATOM 4793 C C . SER A 1 599 ? -19.095 -12.850 -17.567 1.00 79.88 599 SER A C 1
ATOM 4795 O O . SER A 1 599 ? -18.307 -13.447 -16.839 1.00 79.88 599 SER A O 1
ATOM 4797 N N . PHE A 1 600 ? -19.433 -11.572 -17.367 1.00 87.12 600 PHE A N 1
ATOM 4798 C CA . PHE A 1 600 ? -18.789 -10.681 -16.401 1.00 87.12 600 PHE A CA 1
ATOM 4799 C C . PHE A 1 600 ? -19.850 -9.909 -15.604 1.00 87.12 600 PHE A C 1
ATOM 4801 O O . PHE A 1 600 ? -20.080 -8.724 -15.860 1.00 87.12 600 PHE A O 1
ATOM 4808 N N . PRO A 1 601 ? -20.547 -10.579 -14.665 1.00 91.25 601 PRO A N 1
ATOM 4809 C CA . PRO A 1 601 ? -21.577 -9.932 -13.870 1.00 91.25 601 PRO A CA 1
ATOM 4810 C C . PRO A 1 601 ? -20.986 -8.794 -13.031 1.00 91.25 601 PRO A C 1
ATOM 4812 O O . PRO A 1 601 ? -19.913 -8.921 -12.440 1.00 91.25 601 PRO A O 1
ATOM 4815 N N . VAL A 1 602 ? -21.729 -7.693 -12.961 1.00 92.38 602 VAL A N 1
ATOM 4816 C CA . VAL A 1 602 ? -21.415 -6.508 -12.152 1.00 92.38 602 VAL A CA 1
ATOM 4817 C C . VAL A 1 602 ? -22.456 -6.359 -11.036 1.00 92.38 602 VAL A C 1
ATOM 4819 O O . VAL A 1 602 ? -23.570 -6.869 -11.188 1.00 92.38 602 VAL A O 1
ATOM 4822 N N . PRO A 1 603 ? -22.161 -5.646 -9.935 1.00 92.44 603 PRO A N 1
ATOM 4823 C CA . PRO A 1 603 ? -23.178 -5.296 -8.949 1.00 92.44 603 PRO A CA 1
ATOM 4824 C C . PRO A 1 603 ? -24.318 -4.497 -9.600 1.00 92.44 603 PRO A C 1
ATOM 4826 O O . PRO A 1 603 ? -24.072 -3.541 -10.332 1.00 92.44 603 PRO A O 1
ATOM 4829 N N . THR A 1 604 ? -25.569 -4.884 -9.334 1.00 90.81 604 THR A N 1
ATOM 4830 C CA . THR A 1 604 ? -26.773 -4.282 -9.952 1.00 90.81 604 THR A CA 1
ATOM 4831 C C . THR A 1 604 ? -27.676 -3.544 -8.962 1.00 90.81 604 THR A C 1
ATOM 4833 O O . THR A 1 604 ? -28.729 -3.038 -9.355 1.00 90.81 604 THR A O 1
ATOM 4836 N N . ARG A 1 605 ? -27.285 -3.467 -7.682 1.00 89.50 605 ARG A N 1
ATOM 4837 C CA . ARG A 1 605 ? -28.076 -2.815 -6.631 1.00 89.50 605 ARG A CA 1
ATOM 4838 C C . ARG A 1 605 ? -28.364 -1.349 -7.010 1.00 89.50 605 ARG A C 1
ATOM 4840 O O . ARG A 1 605 ? -27.419 -0.601 -7.261 1.00 89.50 605 ARG A O 1
ATOM 4847 N N . PRO A 1 606 ? -29.640 -0.915 -7.054 1.00 92.31 606 PRO A N 1
ATOM 4848 C CA . PRO A 1 606 ? -29.973 0.479 -7.324 1.00 92.31 606 PRO A CA 1
ATOM 4849 C C . PRO A 1 606 ? -29.466 1.404 -6.215 1.00 92.31 606 PRO A C 1
ATOM 4851 O O . PRO A 1 606 ? -29.641 1.119 -5.032 1.00 92.31 606 PRO A O 1
ATOM 4854 N N . VAL A 1 607 ? -28.909 2.552 -6.599 1.00 92.25 607 VAL A N 1
ATOM 4855 C CA . VAL A 1 607 ? -28.522 3.612 -5.659 1.00 92.25 607 VAL A CA 1
ATOM 4856 C C . VAL A 1 607 ? -29.670 4.615 -5.544 1.00 92.25 607 VAL A C 1
ATOM 4858 O O . VAL A 1 607 ? -30.053 5.244 -6.532 1.00 92.25 607 VAL A O 1
ATOM 4861 N N . VAL A 1 608 ? -30.225 4.775 -4.340 1.00 93.38 608 VAL A N 1
ATOM 4862 C CA . VAL A 1 608 ? -31.352 5.678 -4.049 1.00 93.38 608 VAL A CA 1
ATOM 4863 C C . VAL A 1 608 ? -30.967 6.613 -2.907 1.00 93.38 608 VAL A C 1
ATOM 4865 O O . VAL A 1 608 ? -30.490 6.167 -1.870 1.00 93.38 608 VAL A O 1
ATOM 4868 N N . GLY A 1 609 ? -31.186 7.918 -3.070 1.00 93.75 609 GLY A N 1
ATOM 4869 C CA . GLY A 1 609 ? -30.879 8.892 -2.025 1.00 93.75 609 GLY A CA 1
ATOM 4870 C C . GLY A 1 609 ? -30.855 10.333 -2.523 1.00 93.75 609 GLY A C 1
ATOM 4871 O O . GLY A 1 609 ? -31.115 10.614 -3.695 1.00 93.75 609 GLY A O 1
ATOM 4872 N N . LYS A 1 610 ? -30.536 11.261 -1.615 1.00 96.31 610 LYS A N 1
ATOM 4873 C CA . LYS A 1 610 ? -30.278 12.670 -1.941 1.00 96.31 610 LYS A CA 1
ATOM 4874 C C . LYS A 1 610 ? -28.787 12.876 -2.203 1.00 96.31 610 LYS A C 1
ATOM 4876 O O . LYS A 1 610 ? -27.947 12.224 -1.596 1.00 96.31 610 LYS A O 1
ATOM 4881 N N . ARG A 1 611 ? -28.451 13.819 -3.087 1.00 96.75 611 ARG A N 1
ATOM 4882 C CA . ARG A 1 611 ? -27.065 14.272 -3.273 1.00 96.75 611 ARG A CA 1
ATOM 4883 C C . ARG A 1 611 ? -26.712 15.248 -2.154 1.00 96.75 611 ARG A C 1
ATOM 4885 O O . ARG A 1 611 ? -27.189 16.379 -2.168 1.00 96.75 611 ARG A O 1
ATOM 4892 N N . GLU A 1 612 ? -25.891 14.820 -1.204 1.00 95.88 612 GLU A N 1
ATOM 4893 C CA . GLU A 1 612 ? -25.509 15.628 -0.042 1.00 95.88 612 GLU A CA 1
ATOM 4894 C C . GLU A 1 612 ? -24.102 15.287 0.469 1.00 95.88 612 GLU A C 1
ATOM 4896 O O . GLU A 1 612 ? -23.564 14.217 0.193 1.00 95.88 612 GLU A O 1
ATOM 4901 N N . LYS A 1 613 ? -23.496 16.218 1.215 1.00 96.25 613 LYS A N 1
ATOM 4902 C CA . LYS A 1 613 ? -22.247 15.999 1.957 1.00 96.25 613 LYS A CA 1
ATOM 4903 C C . LYS A 1 613 ? -22.602 15.789 3.424 1.00 96.25 613 LYS A C 1
ATOM 4905 O O . LYS A 1 613 ? -22.780 16.760 4.152 1.00 96.25 613 LYS A O 1
ATOM 4910 N N . THR A 1 614 ? -22.750 14.534 3.833 1.00 94.25 614 THR A N 1
ATOM 4911 C CA . THR A 1 614 ? -23.216 14.178 5.180 1.00 94.25 614 THR A CA 1
ATOM 4912 C C . THR A 1 614 ? -22.400 13.042 5.789 1.00 94.25 614 THR A C 1
ATOM 4914 O O . THR A 1 614 ? -21.757 12.274 5.066 1.00 94.25 614 THR A O 1
ATOM 4917 N N . ARG A 1 615 ? -22.426 12.931 7.119 1.00 89.38 615 ARG A N 1
ATOM 4918 C CA . ARG A 1 615 ? -21.831 11.807 7.859 1.00 89.38 615 ARG A CA 1
ATOM 4919 C C . ARG A 1 615 ? -22.716 10.561 7.751 1.00 89.38 615 ARG A C 1
ATOM 4921 O O . ARG A 1 615 ? -23.886 10.647 7.386 1.00 89.38 615 ARG A O 1
ATOM 4928 N N . ILE A 1 616 ? -22.131 9.396 8.020 1.00 93.31 616 ILE A N 1
ATOM 4929 C CA . ILE A 1 616 ? -22.888 8.140 8.138 1.00 93.31 616 ILE A CA 1
ATOM 4930 C C . ILE A 1 616 ? -23.775 8.174 9.391 1.00 93.31 616 ILE A C 1
ATOM 4932 O O . ILE A 1 616 ? -23.517 8.950 10.302 1.00 93.31 616 ILE A O 1
ATOM 4936 N N . LYS A 1 617 ? -24.815 7.335 9.460 1.00 92.56 617 LYS A N 1
ATOM 4937 C CA . LYS A 1 617 ? -25.735 7.319 10.615 1.00 92.56 617 LYS A CA 1
ATOM 4938 C C . LYS A 1 617 ? -25.192 6.525 11.811 1.00 92.56 617 LYS A C 1
ATOM 4940 O O . LYS A 1 617 ? -25.378 6.940 12.951 1.00 92.56 617 LYS A O 1
ATOM 4945 N N . LYS A 1 618 ? -24.551 5.376 11.563 1.00 95.19 618 LYS A N 1
ATOM 4946 C CA . LYS A 1 618 ? -24.044 4.455 12.597 1.00 95.19 618 LYS A CA 1
ATOM 4947 C C . LYS A 1 618 ? -22.588 4.782 12.952 1.00 95.19 618 LYS A C 1
ATOM 4949 O O . LYS A 1 618 ? -21.677 4.039 12.612 1.00 95.19 618 LYS A O 1
ATOM 4954 N N . GLU A 1 619 ? -22.367 5.926 13.600 1.00 93.00 619 GLU A N 1
ATOM 4955 C CA . GLU A 1 619 ? -21.008 6.443 13.844 1.00 93.00 619 GLU A CA 1
ATOM 4956 C C . GLU A 1 619 ? -20.253 5.726 14.978 1.00 93.00 619 GLU A C 1
ATOM 4958 O O . GLU A 1 619 ? -19.047 5.563 14.864 1.00 93.00 619 GLU A O 1
ATOM 4963 N N . ASN A 1 620 ? -20.952 5.301 16.042 1.00 96.75 620 ASN A N 1
ATOM 4964 C CA . ASN A 1 620 ? -20.421 4.847 17.344 1.00 96.75 620 ASN A CA 1
ATOM 4965 C C . ASN A 1 620 ? -18.897 4.608 17.419 1.00 96.75 620 ASN A C 1
ATOM 4967 O O . ASN A 1 620 ? -18.405 3.527 17.106 1.00 96.75 620 ASN A O 1
ATOM 4971 N N . ASP A 1 621 ? -18.174 5.601 17.930 1.00 98.06 621 ASP A N 1
ATOM 4972 C CA . ASP A 1 621 ? -16.708 5.624 17.922 1.00 98.06 621 ASP A CA 1
ATOM 4973 C C . ASP A 1 621 ? -16.038 5.016 19.155 1.00 98.06 621 ASP A C 1
ATOM 4975 O O . ASP A 1 621 ? -14.813 4.961 19.227 1.00 98.06 621 ASP A O 1
ATOM 4979 N N . PHE A 1 622 ? -16.821 4.554 20.134 1.00 98.38 622 PHE A N 1
ATOM 4980 C CA . PHE A 1 622 ? -16.305 4.261 21.475 1.00 98.38 622 PHE A CA 1
ATOM 4981 C C . PHE A 1 622 ? -16.410 2.784 21.868 1.00 98.38 622 PHE A C 1
ATOM 4983 O O . PHE A 1 622 ? -15.557 2.284 22.603 1.00 98.38 622 PHE A O 1
ATOM 4990 N N . VAL A 1 623 ? -17.417 2.058 21.367 1.00 97.94 623 VAL A N 1
ATOM 4991 C CA . VAL A 1 623 ? -17.677 0.671 21.799 1.00 97.94 623 VAL A CA 1
ATOM 4992 C C . VAL A 1 623 ? -16.549 -0.286 21.401 1.00 97.94 623 VAL A C 1
ATOM 4994 O O . VAL A 1 623 ? -15.938 -0.877 22.290 1.00 97.94 623 VAL A O 1
ATOM 4997 N N . GLN A 1 624 ? -16.208 -0.389 20.111 1.00 98.25 624 GLN A N 1
ATOM 4998 C CA . GLN A 1 624 ? -15.170 -1.321 19.638 1.00 98.25 624 GLN A CA 1
ATOM 4999 C C . GLN A 1 624 ? -13.765 -1.054 20.224 1.00 98.25 624 GLN A C 1
ATOM 5001 O O . GLN A 1 624 ? -13.123 -2.007 20.673 1.00 98.25 624 GLN A O 1
ATOM 5006 N N . PRO A 1 625 ? -13.265 0.201 20.314 1.00 98.31 625 PRO A N 1
ATOM 5007 C CA . PRO A 1 625 ? -12.007 0.459 21.017 1.00 98.31 625 PRO A CA 1
ATOM 5008 C C . PRO A 1 625 ? -12.061 0.045 22.497 1.00 98.31 625 PRO A C 1
ATOM 5010 O O . PRO A 1 625 ? -11.099 -0.518 23.022 1.00 98.31 625 PRO A O 1
ATOM 5013 N N . GLY A 1 626 ? -13.195 0.275 23.170 1.00 98.31 626 GLY A N 1
ATOM 5014 C CA . GLY A 1 626 ? -13.412 -0.160 24.550 1.00 98.31 626 GLY A CA 1
ATOM 5015 C C . GLY A 1 626 ? -13.396 -1.681 24.715 1.00 98.31 626 GLY A C 1
ATOM 5016 O O . GLY A 1 626 ? -12.766 -2.203 25.635 1.00 98.31 626 GLY A O 1
ATOM 5017 N N . GLU A 1 627 ? -14.060 -2.412 23.819 1.00 97.94 627 GLU A N 1
ATOM 5018 C CA . GLU A 1 627 ? -14.045 -3.881 23.792 1.00 97.94 627 GLU A CA 1
ATOM 5019 C C . GLU A 1 627 ? -12.628 -4.411 23.591 1.00 97.94 627 GLU A C 1
ATOM 5021 O O . GLU A 1 627 ? -12.181 -5.293 24.329 1.00 97.94 627 GLU A O 1
ATOM 5026 N N . ARG A 1 628 ? -11.878 -3.800 22.666 1.00 97.31 628 ARG A N 1
ATOM 5027 C CA . ARG A 1 628 ? -10.471 -4.122 22.437 1.00 97.31 628 ARG A CA 1
ATOM 5028 C C . ARG A 1 628 ? -9.631 -3.915 23.699 1.00 97.31 628 ARG A C 1
ATOM 5030 O O . ARG A 1 628 ? -8.889 -4.821 24.067 1.00 97.31 628 ARG A O 1
ATOM 5037 N N . TYR A 1 629 ? -9.781 -2.792 24.400 1.00 98.44 629 TYR A N 1
ATOM 5038 C CA . TYR A 1 629 ? -9.080 -2.544 25.667 1.00 98.44 629 TYR A CA 1
ATOM 5039 C C . TYR A 1 629 ? -9.343 -3.631 26.710 1.00 98.44 629 TYR A C 1
ATOM 5041 O O . TYR A 1 629 ? -8.415 -4.157 27.330 1.00 98.44 629 TYR A O 1
ATOM 5049 N N . ARG A 1 630 ? -10.621 -3.984 26.889 1.00 98.12 630 ARG A N 1
ATOM 5050 C CA . ARG A 1 630 ? -11.061 -4.992 27.861 1.00 98.12 630 ARG A CA 1
ATOM 5051 C C . ARG A 1 630 ? -10.588 -6.402 27.510 1.00 98.12 630 ARG A C 1
ATOM 5053 O O . ARG A 1 630 ? -10.445 -7.215 28.415 1.00 98.12 630 ARG A O 1
ATOM 5060 N N . SER A 1 631 ? -10.306 -6.678 26.236 1.00 96.94 631 SER A N 1
ATOM 5061 C CA . SER A 1 631 ? -9.777 -7.973 25.784 1.00 96.94 631 SER A CA 1
ATOM 5062 C C . SER A 1 631 ? -8.313 -8.224 26.175 1.00 96.94 631 SER A C 1
ATOM 5064 O O . SER A 1 631 ? -7.838 -9.358 26.111 1.00 96.94 631 SER A O 1
ATOM 5066 N N . TRP A 1 632 ? -7.571 -7.182 26.554 1.00 97.94 632 TRP A N 1
ATOM 5067 C CA . TRP A 1 632 ? -6.147 -7.287 26.851 1.00 97.94 632 TRP A CA 1
ATOM 5068 C C . TRP A 1 632 ? -5.864 -7.724 28.287 1.00 97.94 632 TRP A C 1
ATOM 5070 O O . TRP A 1 632 ? -6.568 -7.353 29.225 1.00 97.94 632 TRP A O 1
ATOM 5080 N N . ALA A 1 633 ? -4.749 -8.435 28.467 1.00 97.69 633 ALA A N 1
ATOM 5081 C CA . ALA A 1 633 ? -4.182 -8.677 29.786 1.00 97.69 633 ALA A CA 1
ATOM 5082 C C . ALA A 1 633 ? -3.777 -7.348 30.472 1.00 97.69 633 ALA A C 1
ATOM 5084 O O . ALA A 1 633 ? -3.431 -6.381 29.779 1.00 97.69 633 ALA A O 1
ATOM 5085 N N . PRO A 1 634 ? -3.790 -7.277 31.819 1.00 97.75 634 PRO A N 1
ATOM 5086 C CA . PRO A 1 634 ? -3.527 -6.034 32.550 1.00 97.75 634 PRO A CA 1
ATOM 5087 C C . PRO A 1 634 ? -2.188 -5.357 32.215 1.00 97.75 634 PRO A C 1
ATOM 5089 O O . PRO A 1 634 ? -2.116 -4.134 32.126 1.00 97.75 634 PRO A O 1
ATOM 5092 N N . ASP A 1 635 ? -1.130 -6.129 31.971 1.00 97.12 635 ASP A N 1
ATOM 5093 C CA . ASP A 1 635 ? 0.194 -5.609 31.618 1.00 97.12 635 ASP A CA 1
ATOM 5094 C C . ASP A 1 635 ? 0.201 -4.918 30.240 1.00 97.12 635 ASP A C 1
ATOM 5096 O O . ASP A 1 635 ? 0.814 -3.860 30.071 1.00 97.12 635 ASP A O 1
ATOM 5100 N N . ARG A 1 636 ? -0.531 -5.472 29.263 1.00 97.19 636 ARG A N 1
ATOM 5101 C CA . ARG A 1 636 ? -0.722 -4.877 27.931 1.00 97.19 636 ARG A CA 1
ATOM 5102 C C . ARG A 1 636 ? -1.568 -3.606 28.003 1.00 97.19 636 ARG A C 1
ATOM 5104 O O . ARG A 1 636 ? -1.215 -2.608 27.374 1.00 97.19 636 ARG A O 1
ATOM 5111 N N . GLN A 1 637 ? -2.619 -3.598 28.828 1.00 98.25 637 GLN A N 1
ATOM 5112 C CA . GLN A 1 637 ? -3.393 -2.383 29.114 1.00 98.25 637 GLN A CA 1
ATOM 5113 C C . GLN A 1 637 ? -2.513 -1.273 29.704 1.00 98.25 637 GLN A C 1
ATOM 5115 O O . GLN A 1 637 ? -2.625 -0.114 29.303 1.00 98.25 637 GLN A O 1
ATOM 5120 N N . ASP A 1 638 ? -1.620 -1.611 30.634 1.00 97.75 638 ASP A N 1
ATOM 5121 C CA . ASP A 1 638 ? -0.743 -0.636 31.281 1.00 97.75 638 ASP A CA 1
ATOM 5122 C C . ASP A 1 638 ? 0.347 -0.099 30.336 1.00 97.75 638 ASP A C 1
ATOM 5124 O O . ASP A 1 638 ? 0.718 1.077 30.437 1.00 97.75 638 ASP A O 1
ATOM 5128 N N . ARG A 1 639 ? 0.842 -0.910 29.385 1.00 97.75 639 ARG A N 1
ATOM 5129 C CA . ARG A 1 639 ? 1.706 -0.431 28.285 1.00 97.75 639 ARG A CA 1
ATOM 5130 C C . ARG A 1 639 ? 0.970 0.564 27.388 1.00 97.75 639 ARG A C 1
ATOM 5132 O O . ARG A 1 639 ? 1.494 1.652 27.158 1.00 97.75 639 ARG A O 1
ATOM 5139 N N . PHE A 1 640 ? -0.247 0.236 26.950 1.00 98.38 640 PHE A N 1
ATOM 5140 C CA . PHE A 1 640 ? -1.082 1.136 26.146 1.00 98.38 640 PHE A CA 1
ATOM 5141 C C . PHE A 1 640 ? -1.326 2.477 26.855 1.00 98.38 640 PHE A C 1
ATOM 5143 O O . PHE A 1 640 ? -1.032 3.537 26.304 1.00 98.38 640 PHE A O 1
ATOM 5150 N N . VAL A 1 641 ? -1.790 2.433 28.110 1.00 98.44 641 VAL A N 1
ATOM 5151 C CA . VAL A 1 641 ? -2.064 3.625 28.932 1.00 98.44 641 VAL A CA 1
ATOM 5152 C C . VAL A 1 641 ? -0.826 4.509 29.062 1.00 98.44 641 VAL A C 1
ATOM 5154 O O . VAL A 1 641 ? -0.931 5.730 28.971 1.00 98.44 641 VAL A O 1
ATOM 5157 N N . ARG A 1 642 ? 0.348 3.906 29.286 1.00 97.88 642 ARG A N 1
ATOM 5158 C CA . ARG A 1 642 ? 1.614 4.637 29.394 1.00 97.88 642 ARG A CA 1
ATOM 5159 C C . ARG A 1 642 ? 1.945 5.355 28.091 1.00 97.88 642 ARG A C 1
ATOM 5161 O O . ARG A 1 642 ? 2.106 6.565 28.118 1.00 97.88 642 ARG A O 1
ATOM 5168 N N . ARG A 1 643 ? 1.952 4.639 26.963 1.00 97.38 643 ARG A N 1
ATOM 5169 C CA . ARG A 1 643 ? 2.259 5.211 25.641 1.00 97.38 643 ARG A CA 1
ATOM 5170 C C . ARG A 1 643 ? 1.317 6.362 25.285 1.00 97.38 643 ARG A C 1
ATOM 5172 O O . ARG A 1 643 ? 1.766 7.399 24.807 1.00 97.38 643 ARG A O 1
ATOM 5179 N N . PHE A 1 644 ? 0.021 6.196 25.552 1.00 97.62 644 PHE A N 1
ATOM 5180 C CA . PHE A 1 644 ? -0.976 7.231 25.282 1.00 97.62 644 PHE A CA 1
ATOM 5181 C C . PHE A 1 644 ? -0.778 8.459 26.184 1.00 97.62 644 PHE A C 1
ATOM 5183 O O . PHE A 1 644 ? -0.801 9.592 25.703 1.00 97.62 644 PHE A O 1
ATOM 5190 N N . ALA A 1 645 ? -0.541 8.249 27.485 1.00 97.44 645 ALA A N 1
ATOM 5191 C CA . ALA A 1 645 ? -0.263 9.333 28.425 1.00 97.44 645 ALA A CA 1
ATOM 5192 C C . ALA A 1 645 ? 1.029 10.082 28.062 1.00 97.44 645 ALA A C 1
ATOM 5194 O O . ALA A 1 645 ? 1.025 11.309 28.040 1.00 97.44 645 ALA A O 1
ATOM 5195 N N . ASP A 1 646 ? 2.102 9.373 27.708 1.00 96.12 646 ASP A N 1
ATOM 5196 C CA . ASP A 1 646 ? 3.375 9.978 27.304 1.00 96.12 646 ASP A CA 1
ATOM 5197 C C . ASP A 1 646 ? 3.199 10.863 26.060 1.00 96.12 646 ASP A C 1
ATOM 5199 O O . ASP A 1 646 ? 3.733 11.971 25.991 1.00 96.12 646 ASP A O 1
ATOM 5203 N N . ALA A 1 647 ? 2.376 10.424 25.105 1.00 95.62 647 ALA A N 1
ATOM 5204 C CA . ALA A 1 647 ? 2.062 11.204 23.915 1.00 95.62 647 ALA A CA 1
ATOM 5205 C C . ALA A 1 647 ? 1.253 12.481 24.236 1.00 95.62 647 ALA A C 1
ATOM 5207 O O . ALA A 1 647 ? 1.549 13.559 23.712 1.00 95.62 647 ALA A O 1
ATOM 5208 N N . LEU A 1 648 ? 0.279 12.394 25.151 1.00 96.69 648 LEU A N 1
ATOM 5209 C CA . LEU A 1 648 ? -0.508 13.540 25.631 1.00 96.69 648 LEU A CA 1
ATOM 5210 C C . LEU A 1 648 ? 0.269 14.482 26.567 1.00 96.69 648 LEU A C 1
ATOM 5212 O O . LEU A 1 648 ? -0.119 15.641 26.739 1.00 96.69 648 LEU A O 1
ATOM 5216 N N . ALA A 1 649 ? 1.361 14.015 27.176 1.00 96.31 649 ALA A N 1
ATOM 5217 C CA . ALA A 1 649 ? 2.197 14.813 28.070 1.00 96.31 649 ALA A CA 1
ATOM 5218 C C . ALA A 1 649 ? 3.003 15.896 27.330 1.00 96.31 649 ALA A C 1
ATOM 5220 O O . ALA A 1 649 ? 3.554 16.796 27.971 1.00 96.31 649 ALA A O 1
ATOM 5221 N N . HIS A 1 650 ? 3.049 15.853 25.993 1.00 95.31 650 HIS A N 1
ATOM 5222 C CA . HIS A 1 650 ? 3.776 16.827 25.187 1.00 95.31 650 HIS A CA 1
ATOM 5223 C C . HIS A 1 650 ? 3.344 18.279 25.520 1.00 95.31 650 HIS A C 1
ATOM 5225 O O . HIS A 1 650 ? 2.144 18.554 25.621 1.00 95.31 650 HIS A O 1
ATOM 5231 N N . PRO A 1 651 ? 4.276 19.251 25.650 1.00 94.44 651 PRO A N 1
ATOM 5232 C CA . PRO A 1 651 ? 3.955 20.606 26.124 1.00 94.44 651 PRO A CA 1
ATOM 5233 C C . PRO A 1 651 ? 2.938 21.375 25.273 1.00 94.44 651 PRO A C 1
ATOM 5235 O O . PRO A 1 651 ? 2.190 22.196 25.792 1.00 94.44 651 PRO A O 1
ATOM 5238 N N . LYS A 1 652 ? 2.908 21.114 23.961 1.00 95.81 652 LYS A N 1
ATOM 5239 C CA . LYS A 1 652 ? 1.941 21.723 23.029 1.00 95.81 652 LYS A CA 1
ATOM 5240 C C . LYS A 1 652 ? 0.560 21.056 23.027 1.00 95.81 652 LYS A C 1
ATOM 5242 O O . LYS A 1 652 ? -0.364 21.623 22.458 1.00 95.81 652 LYS A O 1
ATOM 5247 N N . VAL A 1 653 ? 0.400 19.886 23.650 1.00 97.00 653 VAL A N 1
ATOM 5248 C CA . VAL A 1 653 ? -0.933 19.318 23.891 1.00 97.00 653 VAL A CA 1
ATOM 5249 C C . VAL A 1 653 ? -1.500 20.061 25.095 1.00 97.00 653 VAL A C 1
ATOM 5251 O O . VAL A 1 653 ? -1.105 19.807 26.237 1.00 97.00 653 VAL A O 1
ATOM 5254 N N . SER A 1 654 ? -2.358 21.044 24.818 1.00 95.81 654 SER A N 1
ATOM 5255 C CA . SER A 1 654 ? -2.944 21.928 25.825 1.00 95.81 654 SER A CA 1
ATOM 5256 C C . SER A 1 654 ? -3.747 21.144 26.868 1.00 95.81 654 SER A C 1
ATOM 5258 O O . SER A 1 654 ? -4.151 20.002 26.649 1.00 95.81 654 SER A O 1
ATOM 5260 N N . HIS A 1 655 ? -4.018 21.771 28.015 1.00 95.50 655 HIS A N 1
ATOM 5261 C CA . HIS A 1 655 ? -4.894 21.175 29.025 1.00 95.50 655 HIS A CA 1
ATOM 5262 C C . HIS A 1 655 ? -6.271 20.805 28.444 1.00 95.50 655 HIS A C 1
ATOM 5264 O O . HIS A 1 655 ? -6.789 19.735 28.741 1.00 95.50 655 HIS A O 1
ATOM 5270 N N . GLU A 1 656 ? -6.830 21.653 27.578 1.00 96.12 656 GLU A N 1
ATOM 5271 C CA . GLU A 1 656 ? -8.088 21.390 26.872 1.00 96.12 656 GLU A CA 1
ATOM 5272 C C . GLU A 1 656 ? -8.016 20.117 26.019 1.00 96.12 656 GLU A C 1
ATOM 5274 O O . GLU A 1 656 ? -8.853 19.231 26.180 1.00 96.12 656 GLU A O 1
ATOM 5279 N N . LEU A 1 657 ? -6.972 19.965 25.193 1.00 96.81 657 LEU A N 1
ATOM 5280 C CA . LEU A 1 657 ? -6.777 18.754 24.391 1.00 96.81 657 LEU A CA 1
ATOM 5281 C C . LEU A 1 657 ? -6.644 17.508 25.274 1.00 96.81 657 LEU A C 1
ATOM 5283 O O . LEU A 1 657 ? -7.235 16.474 24.971 1.00 96.81 657 LEU A O 1
ATOM 5287 N N . ARG A 1 658 ? -5.914 17.596 26.395 1.00 97.31 658 ARG A N 1
ATOM 5288 C CA . ARG A 1 658 ? -5.799 16.476 27.346 1.00 97.31 658 ARG A CA 1
ATOM 5289 C C . ARG A 1 658 ? -7.163 16.075 27.902 1.00 97.31 658 ARG A C 1
ATOM 5291 O O . ARG A 1 658 ? -7.445 14.883 27.959 1.00 97.31 658 ARG A O 1
ATOM 5298 N N . VAL A 1 659 ? -8.007 17.040 28.275 1.00 97.25 659 VAL A N 1
ATOM 5299 C CA . VAL A 1 659 ? -9.369 16.775 28.770 1.00 97.25 659 VAL A CA 1
ATOM 5300 C C . VAL A 1 659 ? -10.225 16.099 27.698 1.00 97.25 659 VAL A C 1
ATOM 5302 O O . VAL A 1 659 ? -10.854 15.090 28.002 1.00 97.25 659 VAL A O 1
ATOM 5305 N N . ILE A 1 660 ? -10.197 16.581 26.449 1.00 97.88 660 ILE A N 1
ATOM 5306 C CA . ILE A 1 660 ? -10.946 15.973 25.332 1.00 97.88 660 ILE A CA 1
ATOM 5307 C C . ILE A 1 660 ? -10.533 14.510 25.128 1.00 97.88 660 ILE A C 1
ATOM 5309 O O . ILE A 1 660 ? -11.383 13.622 25.067 1.00 97.88 660 ILE A O 1
ATOM 5313 N N . TRP A 1 661 ? -9.229 14.230 25.078 1.00 98.06 661 TRP A N 1
ATOM 5314 C CA . TRP A 1 661 ? -8.743 12.861 24.895 1.00 98.06 661 TRP A CA 1
ATOM 5315 C C . TRP A 1 661 ? -9.058 11.951 26.083 1.00 98.06 661 TRP A C 1
ATOM 5317 O O . TRP A 1 661 ? -9.405 10.788 25.888 1.00 98.06 661 TRP A O 1
ATOM 5327 N N . ILE A 1 662 ? -8.976 12.462 27.313 1.00 98.06 662 ILE A N 1
ATOM 5328 C CA . ILE A 1 662 ? -9.377 11.710 28.508 1.00 98.06 662 ILE A CA 1
ATOM 5329 C C . ILE A 1 662 ? -10.877 11.390 28.471 1.00 98.06 662 ILE A C 1
ATOM 5331 O O . ILE A 1 662 ? -11.256 10.268 28.812 1.00 98.06 662 ILE A O 1
ATOM 5335 N N . ASP A 1 663 ? -11.726 12.324 28.040 1.00 98.12 663 ASP A N 1
ATOM 5336 C CA . ASP A 1 663 ? -13.165 12.095 27.862 1.00 98.12 663 ASP A CA 1
ATOM 5337 C C . ASP A 1 663 ? -13.433 11.008 26.807 1.00 98.12 663 ASP A C 1
ATOM 5339 O O . ASP A 1 663 ? -14.148 10.043 27.077 1.00 98.12 663 ASP A O 1
ATOM 5343 N N . PHE A 1 664 ? -12.777 11.085 25.647 1.00 98.44 664 PHE A N 1
ATOM 5344 C CA . PHE A 1 664 ? -12.858 10.053 24.609 1.00 98.44 664 PHE A CA 1
ATOM 5345 C C . PHE A 1 664 ? -12.465 8.667 25.131 1.00 98.44 664 PHE A C 1
ATOM 5347 O O . PHE A 1 664 ? -13.210 7.703 24.959 1.00 98.44 664 PHE A O 1
ATOM 5354 N N . LEU A 1 665 ? -11.331 8.564 25.829 1.00 98.44 665 LEU A N 1
ATOM 5355 C CA . LEU A 1 665 ? -10.886 7.307 26.430 1.00 98.44 665 LEU A CA 1
ATOM 5356 C C . LEU A 1 665 ? -11.857 6.805 27.505 1.00 98.44 665 LEU A C 1
ATOM 5358 O O . LEU A 1 665 ? -12.085 5.602 27.588 1.00 98.44 665 LEU A O 1
ATOM 5362 N N . SER A 1 666 ? -12.451 7.704 28.295 1.00 98.25 666 SER A N 1
ATOM 5363 C CA . SER A 1 666 ? -13.436 7.362 29.332 1.00 98.25 666 SER A CA 1
ATOM 5364 C C . SER A 1 666 ? -14.745 6.831 28.743 1.00 98.25 666 SER A C 1
ATOM 5366 O O . SER A 1 666 ? -15.370 5.953 29.340 1.00 98.2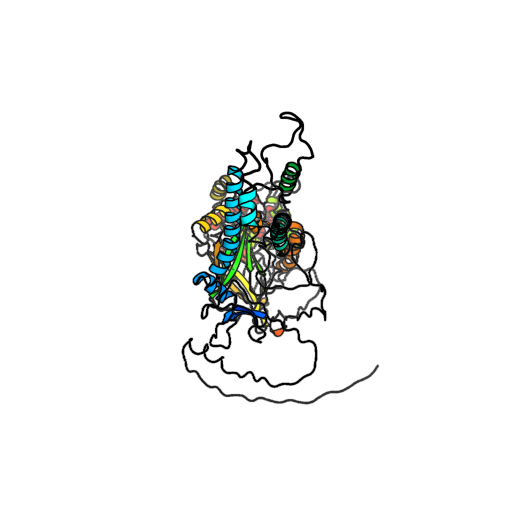5 666 SER A O 1
ATOM 5368 N N . LYS A 1 667 ? -15.143 7.331 27.564 1.00 98.44 667 LYS A N 1
ATOM 5369 C CA . LYS A 1 667 ? -16.285 6.821 26.790 1.00 98.44 667 LYS A CA 1
ATOM 5370 C C . LYS A 1 667 ? -16.023 5.429 26.216 1.00 98.44 667 LYS A C 1
ATOM 5372 O O . LYS A 1 667 ? -16.953 4.628 26.170 1.00 98.44 667 LYS A O 1
ATOM 5377 N N . CYS A 1 668 ? -14.783 5.117 25.826 1.00 98.25 668 CYS A N 1
ATOM 5378 C CA . CYS A 1 668 ? -14.396 3.753 25.444 1.00 98.25 668 CYS A CA 1
ATOM 5379 C C . CYS A 1 668 ? -14.395 2.810 26.659 1.00 98.25 668 CYS A C 1
ATOM 5381 O O . CYS A 1 668 ? -14.990 1.727 26.642 1.00 98.25 668 CYS A O 1
ATOM 5383 N N . ASP A 1 669 ? -13.707 3.224 27.724 1.00 98.44 669 ASP A N 1
ATOM 5384 C CA . ASP A 1 669 ? -13.622 2.501 28.985 1.00 98.44 669 ASP A CA 1
ATOM 5385 C C . ASP A 1 669 ? -13.241 3.440 30.145 1.00 98.44 669 ASP A C 1
ATOM 5387 O O . ASP A 1 669 ? -12.197 4.100 30.132 1.00 98.44 669 ASP A O 1
ATOM 5391 N N . LYS A 1 670 ? -14.065 3.462 31.200 1.00 97.50 670 LYS A N 1
ATOM 5392 C CA . LYS A 1 670 ? -13.861 4.351 32.358 1.00 97.50 670 LYS A CA 1
ATOM 5393 C C . LYS A 1 670 ? -12.516 4.125 33.054 1.00 97.50 670 LYS A C 1
ATOM 5395 O O . LYS A 1 670 ? -11.913 5.087 33.528 1.00 97.50 670 LYS A O 1
ATOM 5400 N N . SER A 1 671 ? -12.039 2.878 33.132 1.00 97.31 671 SER A N 1
ATOM 5401 C CA . SER A 1 671 ? -10.746 2.569 33.753 1.00 97.31 671 SER A CA 1
ATOM 5402 C C . SER A 1 671 ? -9.600 3.110 32.906 1.00 97.31 671 SER A C 1
ATOM 5404 O O . SER A 1 671 ? -8.687 3.735 33.446 1.00 97.31 671 SER A O 1
ATOM 5406 N N . CYS A 1 672 ? -9.676 2.944 31.582 1.00 98.00 672 CYS A N 1
ATOM 5407 C CA . CYS A 1 672 ? -8.675 3.469 30.656 1.00 98.00 672 CYS A CA 1
ATOM 5408 C C . CYS A 1 672 ? -8.520 4.990 30.794 1.00 98.00 672 CYS A C 1
ATOM 5410 O O . CYS A 1 672 ? -7.413 5.479 31.038 1.00 98.00 672 CYS A O 1
ATOM 5412 N N . GLY A 1 673 ? -9.629 5.731 30.698 1.00 97.62 673 GLY A N 1
ATOM 5413 C CA . GLY A 1 673 ? -9.629 7.188 30.845 1.00 97.62 673 GLY A CA 1
ATOM 5414 C C . GLY A 1 673 ? -9.085 7.645 32.202 1.00 97.62 673 GLY A C 1
ATOM 5415 O O . GLY A 1 673 ? -8.204 8.503 32.255 1.00 97.62 673 GLY A O 1
ATOM 5416 N N . MET A 1 674 ? -9.516 7.004 33.295 1.00 97.56 674 MET A N 1
ATOM 5417 C CA . MET A 1 674 ? -9.037 7.301 34.650 1.00 97.56 674 MET A CA 1
ATOM 5418 C C . MET A 1 674 ? -7.532 7.046 34.813 1.00 97.56 674 MET A C 1
ATOM 5420 O O . MET A 1 674 ? -6.817 7.872 35.381 1.00 97.56 674 MET A O 1
ATOM 5424 N N . LYS A 1 675 ? -7.017 5.920 34.303 1.00 97.81 675 LYS A N 1
ATOM 5425 C CA . LYS A 1 675 ? -5.587 5.589 34.389 1.00 97.81 675 LYS A CA 1
ATOM 5426 C C . LYS A 1 675 ? -4.723 6.597 33.621 1.00 97.81 675 LYS A C 1
ATOM 5428 O O . LYS A 1 675 ? -3.661 6.977 34.117 1.00 97.81 675 LYS A O 1
ATOM 5433 N N . VAL A 1 676 ? -5.167 7.050 32.444 1.00 97.75 676 VAL A N 1
ATOM 5434 C CA . VAL A 1 676 ? -4.466 8.093 31.670 1.00 97.75 676 VAL A CA 1
ATOM 5435 C C . VAL A 1 676 ? -4.537 9.446 32.383 1.00 97.75 676 VAL A C 1
ATOM 5437 O O . VAL A 1 676 ? -3.509 10.107 32.533 1.00 97.75 676 VAL A O 1
ATOM 5440 N N . ALA A 1 677 ? -5.707 9.828 32.900 1.00 97.25 677 ALA A N 1
ATOM 5441 C CA . ALA A 1 677 ? -5.899 11.065 33.656 1.00 97.25 677 ALA A CA 1
ATOM 5442 C C . ALA A 1 677 ? -4.984 11.144 34.889 1.00 97.25 677 ALA A C 1
ATOM 5444 O O . ALA A 1 677 ? -4.294 12.147 35.090 1.00 97.25 677 ALA A O 1
ATOM 5445 N N . ASN A 1 678 ? -4.902 10.052 35.656 1.00 96.69 678 ASN A N 1
ATOM 5446 C CA . ASN A 1 678 ? -4.030 9.943 36.824 1.00 96.69 678 ASN A CA 1
ATOM 5447 C C . ASN A 1 678 ? -2.550 10.109 36.459 1.00 96.69 678 ASN A C 1
ATOM 5449 O O . ASN A 1 678 ? -1.824 10.800 37.167 1.00 96.69 678 ASN A O 1
ATOM 5453 N N . ARG A 1 679 ? -2.094 9.532 35.337 1.00 96.06 679 ARG A N 1
ATOM 5454 C CA . ARG A 1 679 ? -0.705 9.702 34.869 1.00 96.06 679 ARG A CA 1
ATOM 5455 C C . ARG A 1 679 ? -0.385 11.137 34.453 1.00 96.06 679 ARG A C 1
ATOM 5457 O O . ARG A 1 679 ? 0.746 11.577 34.625 1.00 96.06 679 ARG A O 1
ATOM 5464 N N . LEU A 1 680 ? -1.368 11.859 33.919 1.00 94.31 680 LEU A N 1
ATOM 5465 C CA . LEU A 1 680 ? -1.217 13.249 33.487 1.00 94.31 680 LEU A CA 1
ATOM 5466 C C . LEU A 1 680 ? -1.481 14.272 34.603 1.00 94.31 680 LEU A C 1
ATOM 5468 O O . LEU A 1 680 ? -1.313 15.468 34.367 1.00 94.31 680 LEU A O 1
ATOM 5472 N N . ASN A 1 681 ? -1.891 13.827 35.798 1.00 91.69 681 ASN A N 1
ATOM 5473 C CA . ASN A 1 681 ? -2.384 14.675 36.890 1.00 91.69 681 ASN A CA 1
ATOM 5474 C C . ASN A 1 681 ? -3.530 15.615 36.457 1.00 91.69 681 ASN A C 1
ATOM 5476 O O . ASN A 1 681 ? -3.614 16.760 36.904 1.00 91.69 681 ASN A O 1
ATOM 5480 N N . VAL A 1 682 ? -4.416 15.139 35.578 1.00 86.44 682 VAL A N 1
ATOM 5481 C CA . VAL A 1 682 ? -5.599 15.879 35.109 1.00 86.44 682 VAL A CA 1
ATOM 5482 C C . VAL A 1 682 ? -6.829 15.334 35.829 1.00 86.44 682 VAL A C 1
ATOM 5484 O O . VAL A 1 682 ? -7.019 14.123 35.902 1.00 86.44 682 VAL A O 1
ATOM 5487 N N . LYS A 1 683 ? -7.682 16.213 36.372 1.00 73.88 683 LYS A N 1
ATOM 5488 C CA . LYS A 1 683 ? -8.959 15.782 36.959 1.00 73.88 683 LYS A CA 1
ATOM 5489 C C . LYS A 1 683 ? -9.909 15.357 35.828 1.00 73.88 683 LYS A C 1
ATOM 5491 O O . LYS A 1 683 ? -10.135 16.178 34.939 1.00 73.88 683 LYS A O 1
ATOM 5496 N N . PRO A 1 684 ? -10.482 14.140 35.848 1.00 60.97 684 PRO A N 1
ATOM 5497 C CA . PRO A 1 684 ? -11.516 13.766 34.889 1.00 60.97 684 PRO A CA 1
ATOM 5498 C C . PRO A 1 684 ? -12.699 14.733 35.011 1.00 60.97 684 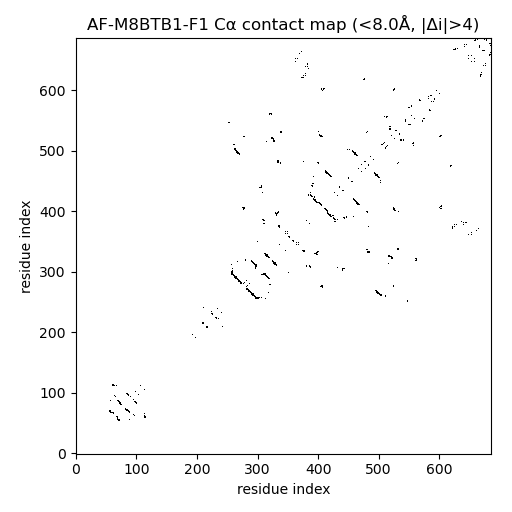PRO A C 1
ATOM 5500 O O . PRO A 1 684 ? -13.131 15.036 36.127 1.00 60.97 684 PRO A O 1
ATOM 5503 N N . SER A 1 685 ? -13.226 15.222 33.890 1.00 58.34 685 SER A N 1
ATOM 5504 C CA . SER A 1 685 ? -14.562 15.821 33.866 1.00 58.34 685 SER A CA 1
ATOM 5505 C C . SER A 1 685 ? -15.562 14.710 34.191 1.00 58.34 685 SER A C 1
ATOM 5507 O O . SER A 1 685 ? -15.650 13.746 33.433 1.00 58.34 685 SER A O 1
ATOM 5509 N N . MET A 1 686 ? -16.203 14.799 35.363 1.00 44.00 686 MET A N 1
ATOM 5510 C CA . MET A 1 686 ? -17.196 13.822 35.829 1.00 44.00 686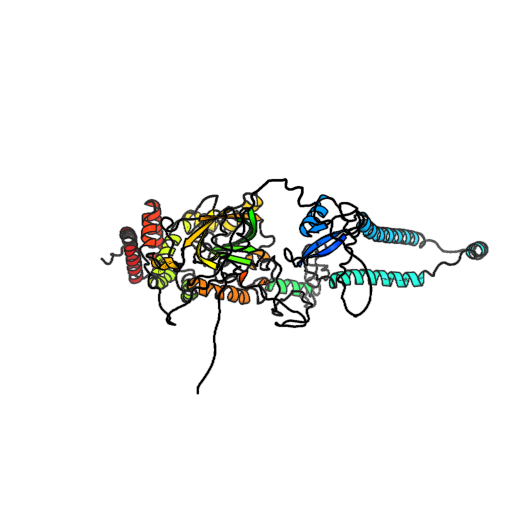 MET A CA 1
ATOM 5511 C C . MET A 1 686 ? -18.391 13.706 34.891 1.00 44.00 686 MET A C 1
ATOM 5513 O O . MET A 1 686 ? -18.851 14.767 34.411 1.00 44.00 686 MET A O 1
#

Secondary structure (DSSP, 8-state):
--------------------------TTSTTSSSS--PPPP-------------PPEEEEEE-TTT--EEEEEE---SSSTT-EEEEETTBTTTB--EEEHHHHHHHHHHHT-B-HHHHHHHHHHHHHHHHHHHHHHHHHHTTSS------TTSHHHHHHHHTT---PPPHHHHHHHHHHHHHHHHHHHHHHHHHS-----GGG--SS-B-TT--B-S-SSS--BSSTTSPBPTT-HHHHHHHHHHTT-PPPPPSS--SEEEEEEEEEE-S--TTT---GGGSSTT-EEEEEEEEE-SSS-TTS-TTSSS--EEEEEEEETTEEEEEEEESSSS-S-SSGGGHHHHHHHHSPPTTT----THHHHHHHTT-GGGHHHHHHHTSGGGSBSSSTTS-EE--S-EEEE-TT--EEEEEEEEEETT---B--HHHHHHHHHH-TTHHHHHHHHHHHTT---EEEEEEEEE-GGGGGGSSS-TT-TT----TTTS--EEEEEEEEEEE-S-HIIIIIS----TT---TTEEE-S-HHHHHHHHHHHHHHHHHT-TTGGGSTTTS-SS---------TT-------S--SSS-SSSPPPPPPGGGS----PPP-S-------S----SHHHHHHHHHS-HHHHHHHHHHHHHHHTSTTS-HHHHHHHHHHHHHH-HHHHHHHHHHHTPPP--

Organism: Aegilops tauschii (NCBI:txid37682)

Radius of gyration: 35.83 Å; Cα contacts (8 Å, |Δi|>4): 1016; chains: 1; bounding box: 119×71×107 Å

Mean predicted aligned error: 15.06 Å

Nearest PDB structures (foldseek):
  4qol-assembly1_B  TM=9.797E-01  e=3.921E-59  Bacillus pumilus
  2j2m-assembly1_A  TM=9.760E-01  e=1.572E-59  Exiguobacterium oxidotolerans
  1h6n-assembly1_A  TM=9.676E-01  e=2.230E-56  Proteus mirabilis
  1e93-assembly1_A  TM=9.668E-01  e=2.620E-56  Proteus mirabilis
  3hb6-assembly1_A  TM=9.663E-01  e=4.733E-56  Proteus mirabilis

Foldseek 3Di:
DDDDDDDDDDDDDDDDDDDDDDDDDDPPPVVPPPPDDDDDDDDDDDDDDDDDPPFDWPPFAAFPPPGATKGWDADCDPVGHRFIKIGHPCPPVPDPDIDGPVVVVVVCVVPVRGPVVVVVCVVVVVVVVVVVVVVVVVVVVVPPPDDDDDDDPVVVVVVVVVVVDDDDDDVVVVVVVVVVVVVVVVVVVVVVCVVPQDDDDPVPDDPADAQPVRHGDPDPDDADAPPPPGDGDPVRVRVVRVVVVVVVPDFDADQWQRAKFKFKFKWFWQDQPLVFAPFQCQNDGRRIWIKMWMKGFTQDHRQFALQDQGKIWIKMWTQGQQWIAIQTWILDLFAQAQAQVCVVVQSQLQAADPVPNHGANLSNLVVCLVPLLRLLVLLCSLFQVSGWPADLQTKIKSLFWWWFAHLVRFIKTKIKIWAWPVYHHGDDPVRSCVCRVVDSCSRVVCQQVCLVVVVKTKIWMWMWIDRPVCQVVDLARNRGSSDDDDCVNTNIDTTIMIIRNGHDPDCCLQPRLDAGANLGDGFRIGGDPRNSNVSRNPPRLVVNCRRPNNVSCVRPNNDRPHDDDALDDDTPPPSDDDPDPDSDPDDPVDHDDDDDCSRGRDNDDDDDDDPDDDDDDSSPSAASSLVSLVPDDPVSNVSSLVSVLVSCLPPSNDLVSLQSVLVSLCSNPVVSSVSSCVSNVHDHPD

Solvent-accessible surface area (backbone atoms only — not comparable to full-atom values): 40077 Å² total; per-residue (Å²): 140,82,87,85,89,83,89,89,90,85,89,87,84,90,82,85,90,84,91,85,83,88,81,92,78,66,100,75,60,81,83,71,72,85,83,81,80,88,86,84,89,76,90,85,89,89,78,91,88,77,89,76,86,70,57,62,71,39,86,55,40,34,31,92,88,76,63,42,45,22,26,58,46,68,36,82,45,93,92,47,61,71,42,50,29,37,32,35,72,52,53,85,75,88,38,87,56,64,41,46,47,69,65,42,51,54,48,37,70,76,64,63,36,50,42,58,63,61,53,43,51,62,47,44,61,51,47,54,54,50,53,54,49,54,58,52,51,61,60,52,66,77,66,74,82,79,89,82,88,84,76,80,78,69,55,68,70,52,52,74,68,55,76,82,66,78,89,78,80,64,66,67,61,53,49,54,51,49,55,50,45,54,52,47,50,53,48,45,56,50,45,50,51,68,68,43,89,75,70,94,52,79,93,70,62,65,98,58,58,53,44,98,88,64,48,78,52,94,64,93,88,64,82,52,44,63,58,102,84,42,62,77,47,86,82,37,56,62,62,53,50,55,52,54,49,64,76,58,70,76,65,67,70,52,91,55,41,30,19,61,45,42,36,27,34,36,36,33,17,65,33,81,46,47,84,46,24,50,26,73,60,42,67,36,53,72,34,71,31,49,32,43,36,38,39,22,44,38,68,54,55,64,85,46,50,66,41,54,75,39,63,33,38,38,32,40,38,34,47,26,83,74,38,44,32,32,49,64,20,21,50,43,52,37,32,58,58,58,46,40,89,48,49,65,59,54,51,54,28,63,28,48,37,91,88,77,68,45,80,50,71,46,44,36,57,56,61,44,68,81,37,59,48,22,43,32,32,48,61,44,45,49,33,59,76,8,23,42,64,32,73,60,24,37,46,32,14,39,37,43,40,29,23,27,20,10,77,89,42,51,59,28,35,32,40,45,38,34,44,27,74,84,40,76,44,53,39,52,78,68,53,25,50,56,48,28,74,74,38,39,52,52,35,53,48,49,55,48,53,30,25,77,71,68,57,50,47,42,29,40,34,29,34,29,71,44,53,69,89,54,45,82,77,48,93,48,44,75,49,38,26,41,43,78,75,56,56,92,82,38,53,77,40,72,38,28,37,38,39,34,68,36,70,57,93,41,59,60,65,52,42,65,64,43,70,72,32,64,61,35,58,31,60,18,46,46,77,42,89,16,45,36,56,57,44,41,38,53,51,35,58,53,51,40,38,71,48,66,30,75,45,43,56,68,42,81,71,42,34,58,79,33,93,83,87,80,68,83,77,75,63,67,87,61,80,76,90,77,91,73,94,71,65,67,80,91,37,90,92,62,72,77,80,78,81,60,62,88,82,50,49,61,86,75,80,83,88,83,84,80,95,74,95,75,81,77,88,54,64,81,46,28,60,65,35,20,51,54,55,69,71,46,57,71,70,57,46,52,50,28,39,48,51,52,33,60,58,50,65,39,85,82,38,42,72,66,54,46,50,54,52,32,51,52,37,30,65,26,32,58,66,58,12,49,56,27,22,62,75,67,74,46,82,75,86,127